Protein 2RB7 (pdb70)

CATH classification: 3.40.630.10 (+1 more: 3.30.70.360)

Foldseek 3Di:
DVLCQLLVQLLVLLLQQAVVCLVSQVVSVVVCVVCVVLVFDKDWADPSKMKMHALDWQEAAEEEAESHFDDDPPVLSRWDDDDLKIGHTCQVRPSSRVSLLSSLSVVQVVQVVVVHHSNLHYDYIYIYCFVPPASGLLVVLLSHDYNEYEYAGDAALQEWEQKEWKKWKKKWKFFWAKDWLVPVVTGARVVLVVLVVQLVVLQPDDDDVRQAKDKDFDDKDFDDDPGMRTGMIMTMMIMIHGPVDDPVVSVVVSCVRGPTDMDTPDIQHMGGADDDVLVVQLCVLLVHDYDHYHHDTSSSNQVVSVHGYTYYHHDFPPQGPHNGTIGNNVRSCSVSRSVCSRVCSD/DDLVQLLVQLLVLLLQQAVVCLVSQVVSVVVCVVCVVLVFDKDWAFPSKMKMHALDWQEAAEEEAESHFDDDPPVLSRWDDDDQKIGHTCQVRPSSRVSLLSSLSVVQVVQVVVVHHSNQHYTYMYIYCFVPPASGLLPCVLRYDYAEYEYAGDDALQAWEQKEWKKWKKKWKFFWAKDFLVPVVTGARVVLVCLVVQLCVLVPDDDDVRQAKDKDFDDKDFDDDPGMRTGMIMTIMIIIHGPPDPVVVSVVVSCVRGDTDMDTPDIQHMGGFDDDVLVVQLCVLLVHDYDYYHDDTSSSSQVVSVHGYTYHHHDQVPCGPHNRTMGRNVRSCSVSRSVCSRVVTD

Structure (mmCIF, N/CA/C/O backbone):
data_2RB7
#
_entry.id   2RB7
#
_cell.length_a   53.850
_cell.length_b   82.190
_cell.length_c   89.340
_cell.angle_alpha   90.000
_cell.angle_beta   91.370
_cell.angle_gamma   90.000
#
_symmetry.space_group_name_H-M   'P 1 21 1'
#
loop_
_entity.id
_entity.type
_entity.pdbx_description
1 polymer 'Peptidase, M20/M25/M40 family'
2 non-polymer 'TRIETHYLENE GLYCOL'
3 non-polymer DI(HYDROXYETHYL)ETHER
4 non-polymer 'TETRAETHYLENE GLYCOL'
5 water water
#
loop_
_atom_site.group_PDB
_atom_site.id
_atom_site.type_symbol
_atom_site.label_atom_id
_atom_site.label_alt_id
_atom_site.label_comp_id
_atom_site.label_asym_id
_atom_site.label_entity_id
_atom_site.label_seq_id
_atom_site.pdbx_PDB_ins_code
_atom_site.Cartn_x
_atom_site.Cartn_y
_atom_site.Cartn_z
_atom_site.occupancy
_atom_site.B_iso_or_equiv
_atom_site.auth_seq_id
_atom_site.auth_comp_id
_atom_site.auth_asym_id
_atom_site.auth_atom_id
_atom_site.pdbx_PDB_model_num
ATOM 1 N N . GLY A 1 1 ? 22.040 33.905 46.614 1.00 17.70 0 GLY A N 1
ATOM 2 C CA . GLY A 1 1 ? 23.267 33.355 46.116 1.00 17.13 0 GLY A CA 1
ATOM 3 C C . GLY A 1 1 ? 24.476 33.959 46.768 1.00 15.63 0 GLY A C 1
ATOM 4 O O . GLY A 1 1 ? 24.374 34.900 47.576 1.00 15.44 0 GLY A O 1
ATOM 18 N N . SER A 1 3 ? 26.837 35.945 45.695 1.00 13.53 2 SER A N 1
ATOM 19 C CA A SER A 1 3 ? 27.117 37.367 45.517 0.50 14.29 2 SER A CA 1
ATOM 20 C CA B SER A 1 3 ? 27.109 37.373 45.521 0.50 15.23 2 SER A CA 1
ATOM 21 C C . SER A 1 3 ? 26.292 38.209 46.495 1.00 13.23 2 SER A C 1
ATOM 22 O O . SER A 1 3 ? 26.757 39.254 46.989 1.00 13.69 2 SER A O 1
ATOM 27 N N . SER A 1 4 ? 25.053 37.789 46.771 1.00 13.51 3 SER A N 1
ATOM 28 C CA . SER A 1 4 ? 24.272 38.481 47.752 1.00 14.82 3 SER A CA 1
ATOM 29 C C . SER A 1 4 ? 24.771 38.285 49.206 1.00 13.64 3 SER A C 1
ATOM 30 O O . SER A 1 4 ? 24.743 39.220 50.025 1.00 15.80 3 SER A O 1
ATOM 41 N N . GLN A 1 6 ? 27.847 37.847 49.898 1.00 14.29 5 GLN A N 1
ATOM 42 C CA . GLN A 1 6 ? 29.133 38.553 49.958 1.00 15.96 5 GLN A CA 1
ATOM 43 C C . GLN A 1 6 ? 28.986 39.934 50.622 1.00 13.03 5 GLN A C 1
ATOM 44 O O . GLN A 1 6 ? 29.905 40.415 51.257 1.00 13.45 5 GLN A O 1
ATOM 50 N N . HIS A 1 7 ? 27.808 40.550 50.491 1.00 14.19 6 HIS A N 1
ATOM 51 C CA . HIS A 1 7 ? 27.533 41.831 51.144 1.00 12.84 6 HIS A CA 1
ATOM 52 C C . HIS A 1 7 ? 27.619 41.671 52.666 1.00 12.28 6 HIS A C 1
ATOM 53 O O . HIS A 1 7 ? 28.055 42.582 53.366 1.00 14.13 6 HIS A O 1
ATOM 60 N N . ILE A 1 8 ? 27.168 40.516 53.168 1.00 13.19 7 ILE A N 1
ATOM 61 C CA . ILE A 1 8 ? 27.214 40.210 54.591 1.00 13.66 7 ILE A CA 1
ATOM 62 C C . ILE A 1 8 ? 28.655 39.925 54.988 1.00 13.75 7 ILE A C 1
ATOM 63 O O . ILE A 1 8 ? 29.086 40.390 56.057 1.00 14.02 7 ILE A O 1
ATOM 68 N N . VAL A 1 9 ? 29.393 39.172 54.176 1.00 13.02 8 VAL A N 1
ATOM 69 C CA . VAL A 1 9 ? 30.817 38.907 54.455 1.00 14.59 8 VAL A CA 1
ATOM 70 C C . VAL A 1 9 ? 31.579 40.237 54.621 1.00 15.03 8 VAL A C 1
ATOM 71 O O . VAL A 1 9 ? 32.352 40.444 55.597 1.00 15.29 8 VAL A O 1
ATOM 75 N N . GLU A 1 10 ? 31.356 41.145 53.667 1.00 13.73 9 GLU A N 1
ATOM 76 C CA . GLU A 1 10 ? 32.051 42.433 53.662 1.00 16.46 9 GLU A CA 1
ATOM 77 C C . GLU A 1 10 ? 31.695 43.276 54.880 1.00 13.95 9 GLU A C 1
ATOM 78 O O . GLU A 1 10 ? 32.556 43.863 55.543 1.00 16.19 9 GLU A O 1
ATOM 84 N N . LEU A 1 11 ? 30.392 43.352 55.180 1.00 13.47 10 LEU A N 1
ATOM 85 C CA . LEU A 1 11 ? 29.984 44.128 56.311 1.00 13.08 10 LEU A CA 1
ATOM 86 C C . LEU A 1 11 ? 30.513 43.526 57.609 1.00 12.54 10 LEU A C 1
ATOM 87 O O . LEU A 1 11 ? 30.935 44.271 58.530 1.00 15.35 10 LEU A O 1
ATOM 92 N N . THR A 1 12 ? 30.476 42.198 57.720 1.00 13.19 11 THR A N 1
ATOM 93 C CA . THR A 1 12 ? 30.974 41.518 58.920 1.00 14.19 11 THR A CA 1
ATOM 94 C C . THR A 1 12 ? 32.463 41.856 59.100 1.00 12.98 11 THR A C 1
ATOM 95 O O . THR A 1 12 ? 32.923 42.182 60.193 1.00 14.40 11 THR A O 1
ATOM 99 N N . SER A 1 13 ? 33.179 41.830 58.000 1.00 14.06 12 SER A N 1
ATOM 100 C CA . SER A 1 13 ? 34.615 42.089 58.012 1.00 14.40 12 SER A CA 1
ATOM 101 C C . SER A 1 13 ? 34.888 43.525 58.534 1.00 15.71 12 SER A C 1
ATOM 102 O O . SER A 1 13 ? 35.774 43.739 59.367 1.00 15.64 12 SER A O 1
ATOM 105 N N . ASP A 1 14 ? 34.115 44.485 58.044 1.00 13.86 13 ASP A N 1
ATOM 106 C CA . ASP A 1 14 ? 34.239 45.865 58.535 1.00 15.14 13 ASP A CA 1
ATOM 107 C C . ASP A 1 14 ? 33.957 45.964 60.034 1.00 15.52 13 ASP A C 1
ATOM 108 O O . ASP A 1 14 ? 34.704 46.656 60.765 1.00 15.49 13 ASP A O 1
ATOM 113 N N . LEU A 1 15 ? 32.896 45.277 60.486 1.00 14.43 14 LEU A N 1
ATOM 114 C CA . LEU A 1 15 ? 32.577 45.228 61.920 1.00 15.08 14 LEU A CA 1
ATOM 115 C C . LEU A 1 15 ? 33.672 44.592 62.777 1.00 12.98 14 LEU A C 1
ATOM 116 O O . LEU A 1 15 ? 33.982 45.109 63.866 1.00 14.22 14 LEU A O 1
ATOM 121 N N . ILE A 1 16 ? 34.284 43.524 62.271 1.00 14.08 15 ILE A N 1
ATOM 122 C CA . ILE A 1 16 ? 35.364 42.823 62.974 1.00 14.50 15 ILE A CA 1
ATOM 123 C C . ILE A 1 16 ? 36.575 43.740 63.281 1.00 14.81 15 ILE A C 1
ATOM 124 O O . ILE A 1 16 ? 37.216 43.610 64.312 1.00 14.89 15 ILE A O 1
ATOM 129 N N . ARG A 1 17 ? 36.818 44.708 62.405 1.00 14.68 16 ARG A N 1
ATOM 130 C CA . ARG A 1 17 ? 37.970 45.622 62.534 1.00 12.69 16 ARG A CA 1
ATOM 131 C C . ARG A 1 17 ? 37.846 46.578 63.740 1.00 13.02 16 ARG A C 1
ATOM 132 O O . ARG A 1 17 ? 38.862 47.143 64.142 1.00 15.77 16 ARG A O 1
ATOM 140 N N . PHE A 1 18 ? 36.637 46.717 64.301 1.00 13.45 17 PHE A N 1
ATOM 141 C CA . PHE A 1 18 ? 36.467 47.428 65.579 1.00 12.43 17 PHE A CA 1
ATOM 142 C C . PHE A 1 18 ? 36.735 46.465 66.746 1.00 14.58 17 PHE A C 1
ATOM 143 O O . PHE A 1 18 ? 35.999 45.496 66.936 1.00 14.66 17 PHE A O 1
ATOM 151 N N . PRO A 1 19 ? 37.821 46.695 67.515 1.00 14.89 18 PRO A N 1
ATOM 152 C CA . PRO A 1 19 ? 38.070 45.786 68.671 1.00 12.30 18 PRO A CA 1
ATOM 153 C C . PRO A 1 19 ? 37.181 46.136 69.859 1.00 12.89 18 PRO A C 1
ATOM 154 O O . PRO A 1 19 ? 37.624 46.726 70.863 1.00 14.53 18 PRO A O 1
ATOM 158 N N . SER A 1 20 ? 35.912 45.744 69.709 1.00 14.41 19 SER A N 1
ATOM 159 C CA . SER A 1 20 ? 34.853 46.188 70.541 1.00 15.12 19 SER A CA 1
ATOM 160 C C . SER A 1 20 ? 34.707 45.271 71.796 1.00 16.08 19 SER A C 1
ATOM 161 O O . SER A 1 20 ? 33.663 44.683 72.071 1.00 13.03 19 SER A O 1
ATOM 177 N N . HIS A 1 22 ? 35.238 44.933 76.082 1.00 16.52 21 HIS A N 1
ATOM 178 C CA . HIS A 1 22 ? 34.800 45.755 77.202 1.00 18.05 21 HIS A CA 1
ATOM 179 C C . HIS A 1 22 ? 35.833 46.641 77.773 1.00 17.20 21 HIS A C 1
ATOM 180 O O . HIS A 1 22 ? 35.496 47.700 78.335 1.00 20.28 21 HIS A O 1
ATOM 187 N N . SER A 1 23 ? 37.102 46.288 77.575 1.00 16.20 22 SER A N 1
ATOM 188 C CA . SER A 1 23 ? 38.212 47.161 77.969 1.00 19.95 22 SER A CA 1
ATOM 189 C C . SER A 1 23 ? 38.404 48.352 77.020 1.00 18.09 22 SER A C 1
ATOM 190 O O . SER A 1 23 ? 39.256 49.225 77.275 1.00 18.68 22 SER A O 1
ATOM 193 N N . ARG A 1 24 ? 37.689 48.311 75.890 1.00 15.13 23 ARG A N 1
ATOM 194 C CA . ARG A 1 24 ? 37.701 49.374 74.893 1.00 16.42 23 ARG A CA 1
ATOM 195 C C . ARG A 1 24 ? 36.305 49.907 74.619 1.00 13.53 23 ARG A C 1
ATOM 196 O O . ARG A 1 24 ? 35.787 49.775 73.490 1.00 15.32 23 ARG A O 1
ATOM 204 N N . PRO A 1 25 ? 35.692 50.533 75.638 1.00 15.57 24 PRO A N 1
ATOM 205 C CA . PRO A 1 25 ? 34.296 51.031 75.458 1.00 14.15 24 PRO A CA 1
ATOM 206 C C . PRO A 1 25 ? 34.121 51.988 74.285 1.00 14.20 24 PRO A C 1
ATOM 207 O O . PRO A 1 25 ? 33.081 51.990 73.652 1.00 15.37 24 PRO A O 1
ATOM 211 N N . GLU A 1 26 ? 35.176 52.737 73.978 1.00 12.07 25 GLU A N 1
ATOM 212 C CA . GLU A 1 26 ? 35.152 53.670 72.842 1.00 11.82 25 GLU A CA 1
ATOM 213 C C . GLU A 1 26 ? 35.002 52.913 71.502 1.00 12.95 25 GLU A C 1
ATOM 214 O O . GLU A 1 26 ? 34.424 53.399 70.556 1.00 13.05 25 GLU A O 1
ATOM 220 N N . GLN A 1 27 ? 35.522 51.692 71.457 1.00 11.89 26 GLN A N 1
ATOM 221 C CA . GLN A 1 27 ? 35.387 50.881 70.240 1.00 11.86 26 GLN A CA 1
ATOM 222 C C . GLN A 1 27 ? 34.002 50.276 70.105 1.00 12.97 26 GLN A C 1
ATOM 223 O O . GLN A 1 27 ? 33.507 50.105 68.997 1.00 13.35 26 GLN A O 1
ATOM 229 N N . ILE A 1 28 ? 33.410 49.884 71.220 1.00 11.84 27 ILE A N 1
ATOM 230 C CA . ILE A 1 28 ? 31.978 49.469 71.239 1.00 12.45 27 ILE A CA 1
ATOM 231 C C . ILE A 1 28 ? 31.116 50.621 70.706 1.00 13.20 27 ILE A C 1
ATOM 232 O O . ILE A 1 28 ? 30.321 50.432 69.803 1.00 13.24 27 ILE A O 1
ATOM 237 N N . SER A 1 29 ? 31.385 51.834 71.183 1.00 12.55 28 SER A N 1
ATOM 238 C CA . SER A 1 29 ? 30.595 52.975 70.793 1.00 13.19 28 SER A CA 1
ATOM 239 C C . SER A 1 29 ? 30.790 53.303 69.314 1.00 14.78 28 SER A C 1
ATOM 240 O O . SER A 1 29 ? 29.837 53.571 68.596 1.00 15.13 28 SER A O 1
ATOM 243 N N . ARG A 1 30 ? 32.059 53.301 68.886 1.00 12.99 29 ARG A N 1
ATOM 244 C CA . ARG A 1 30 ? 32.425 53.585 67.508 1.00 12.97 29 ARG A CA 1
ATOM 245 C C . ARG A 1 30 ? 31.810 52.567 66.529 1.00 13.55 29 ARG A C 1
ATOM 246 O O . ARG A 1 30 ? 31.379 52.917 65.443 1.00 15.31 29 ARG A O 1
ATOM 254 N N . CYS A 1 31 ? 31.759 51.308 66.922 1.00 13.02 30 CYS A N 1
ATOM 255 C CA . CYS A 1 31 ? 31.222 50.255 66.088 1.00 13.30 30 CYS A CA 1
ATOM 256 C C . CYS A 1 31 ? 29.694 50.498 65.956 1.00 12.62 30 CYS A C 1
ATOM 257 O O . CYS A 1 31 ? 29.159 50.446 64.853 1.00 14.10 30 CYS A O 1
ATOM 260 N N . ALA A 1 32 ? 29.008 50.828 67.047 1.00 13.16 31 ALA A N 1
ATOM 261 C CA . ALA A 1 32 ? 27.591 51.191 67.001 1.00 15.11 31 ALA A CA 1
ATOM 262 C C . ALA A 1 32 ? 27.390 52.406 66.068 1.00 13.69 31 ALA A C 1
ATOM 263 O O . ALA A 1 32 ? 26.417 52.475 65.320 1.00 13.01 31 ALA A O 1
ATOM 265 N N . GLY A 1 33 ? 28.277 53.406 66.163 1.00 11.67 32 GLY A N 1
ATOM 266 C CA . GLY A 1 33 ? 28.254 54.607 65.284 1.00 14.24 32 GLY A CA 1
ATOM 267 C C . GLY A 1 33 ? 28.399 54.252 63.818 1.00 11.51 32 GLY A C 1
ATOM 268 O O . GLY A 1 33 ? 27.714 54.826 62.968 1.00 14.94 32 GLY A O 1
ATOM 269 N N . PHE A 1 34 ? 29.276 53.318 63.510 1.00 13.95 33 PHE A N 1
ATOM 270 C CA . PHE A 1 34 ? 29.450 52.823 62.126 1.00 12.69 33 PHE A CA 1
ATOM 271 C C . PHE A 1 34 ? 28.112 52.265 61.632 1.00 14.80 33 PHE A C 1
ATOM 272 O O . PHE A 1 34 ? 27.695 52.549 60.514 1.00 13.53 33 PHE A O 1
ATOM 280 N N . ILE A 1 35 ? 27.474 51.442 62.472 1.00 13.89 34 ILE A N 1
ATOM 281 C CA . ILE A 1 35 ? 26.162 50.844 62.155 1.00 12.78 34 ILE A CA 1
ATOM 282 C C . ILE A 1 35 ? 25.101 51.949 61.896 1.00 14.05 34 ILE A C 1
ATOM 283 O O . ILE A 1 35 ? 24.377 51.911 60.917 1.00 13.92 34 ILE A O 1
ATOM 296 N N . ASP A 1 37 ? 25.626 55.033 60.911 1.00 12.81 36 ASP A N 1
ATOM 297 C CA . ASP A 1 37 ? 25.973 55.650 59.624 1.00 13.13 36 ASP A CA 1
ATOM 298 C C . ASP A 1 37 ? 25.601 54.763 58.434 1.00 15.09 36 ASP A C 1
ATOM 299 O O . ASP A 1 37 ? 25.101 55.260 57.436 1.00 15.94 36 ASP A O 1
ATOM 304 N N . TRP A 1 38 ? 25.821 53.458 58.546 1.00 13.20 37 TRP A N 1
ATOM 305 C CA . TRP A 1 38 ? 25.467 52.508 57.526 1.00 11.81 37 TRP A CA 1
ATOM 306 C C . TRP A 1 38 ? 23.947 52.513 57.297 1.00 14.47 37 TRP A C 1
ATOM 307 O O . TRP A 1 38 ? 23.493 52.506 56.154 1.00 15.75 37 TRP A O 1
ATOM 318 N N . CYS A 1 39 ? 23.174 52.496 58.363 1.00 13.15 38 CYS A N 1
ATOM 319 C CA . CYS A 1 39 ? 21.716 52.596 58.242 1.00 12.19 38 CYS A CA 1
ATOM 320 C C . CYS A 1 39 ? 21.308 53.876 57.497 1.00 14.77 38 CYS A C 1
ATOM 321 O O . CYS A 1 39 ? 20.556 53.814 56.526 1.00 14.97 38 CYS A O 1
ATOM 324 N N . ALA A 1 40 ? 21.800 55.010 57.942 1.00 15.54 39 ALA A N 1
ATOM 325 C CA . ALA A 1 40 ? 21.470 56.304 57.276 1.00 15.61 39 ALA A CA 1
ATOM 326 C C . ALA A 1 40 ? 21.811 56.251 55.766 1.00 16.71 39 ALA A C 1
ATOM 327 O O . ALA A 1 40 ? 21.004 56.663 54.887 1.00 16.11 39 ALA A O 1
ATOM 329 N N . GLN A 1 41 ? 23.006 55.746 55.454 1.00 14.91 40 GLN A N 1
ATOM 330 C CA . GLN A 1 41 ? 23.464 55.660 54.060 1.00 17.98 40 GLN A CA 1
ATOM 331 C C . GLN A 1 41 ? 22.622 54.770 53.192 1.00 19.17 40 GLN A C 1
ATOM 332 O O . GLN A 1 41 ? 22.572 54.958 51.969 1.00 20.35 40 GLN A O 1
ATOM 338 N N . ASN A 1 42 ? 21.982 53.788 53.805 1.00 16.71 41 ASN A N 1
ATOM 339 C CA . ASN A 1 42 ? 21.101 52.839 53.163 1.00 15.43 41 ASN A CA 1
ATOM 340 C C . ASN A 1 42 ? 19.620 53.161 53.259 1.00 14.98 41 ASN A C 1
ATOM 341 O O . ASN A 1 42 ? 18.774 52.339 52.885 1.00 17.90 41 ASN A O 1
ATOM 346 N N . GLY A 1 43 ? 19.298 54.368 53.710 1.00 17.07 42 GLY A N 1
ATOM 347 C CA . GLY A 1 43 ? 17.919 54.842 53.803 1.00 17.69 42 GLY A CA 1
ATOM 348 C C . GLY A 1 43 ? 17.084 54.128 54.839 1.00 18.91 42 GLY A C 1
ATOM 349 O O . GLY A 1 43 ? 15.849 54.041 54.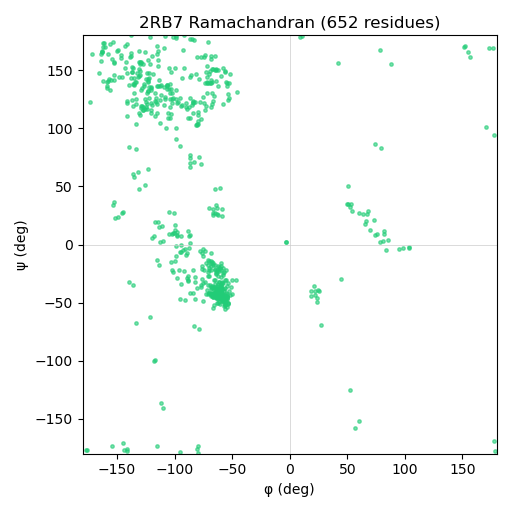706 1.00 16.68 42 GLY A O 1
ATOM 350 N N . ILE A 1 44 ? 17.745 53.638 55.885 1.00 16.21 43 ILE A N 1
ATOM 351 C CA . ILE A 1 44 ? 17.090 52.963 57.002 1.00 15.81 43 ILE A CA 1
ATOM 352 C C . ILE A 1 44 ? 17.041 53.905 58.209 1.00 15.63 43 ILE A C 1
ATOM 353 O O . ILE A 1 44 ? 18.053 54.440 58.606 1.00 18.23 43 ILE A O 1
ATOM 358 N N . HIS A 1 45 ? 15.857 54.040 58.796 1.00 15.32 44 HIS A N 1
ATOM 359 C CA . HIS A 1 45 ? 15.698 54.757 60.038 1.00 14.04 44 HIS A CA 1
ATOM 360 C C . HIS A 1 45 ? 16.063 53.837 61.198 1.00 15.15 44 HIS A C 1
ATOM 361 O O . HIS A 1 45 ? 15.502 52.759 61.356 1.00 15.64 44 HIS A O 1
ATOM 368 N N . ALA A 1 46 ? 17.036 54.282 61.985 1.00 15.86 45 ALA A N 1
ATOM 369 C CA . ALA A 1 46 ? 17.572 53.549 63.133 1.00 14.33 45 ALA A CA 1
ATOM 370 C C . ALA A 1 46 ? 17.605 54.519 64.327 1.00 13.19 45 ALA A C 1
ATOM 371 O O . ALA A 1 46 ? 17.640 55.746 64.172 1.00 15.33 45 ALA A O 1
ATOM 373 N N . GLU A 1 47 ? 17.602 53.937 65.516 1.00 13.23 46 GLU A N 1
ATOM 374 C CA A GLU A 1 47 ? 17.634 54.664 66.788 0.50 14.07 46 GLU A CA 1
ATOM 375 C CA B GLU A 1 47 ? 17.700 54.692 66.733 0.50 16.46 46 GLU A CA 1
ATOM 376 C C . GLU A 1 47 ? 18.704 54.052 67.668 1.00 15.15 46 GLU A C 1
ATOM 377 O O . GLU A 1 47 ? 18.789 52.812 67.777 1.00 15.20 46 GLU A O 1
ATOM 388 N N . ARG A 1 48 ? 19.442 54.910 68.375 1.00 13.69 47 ARG A N 1
ATOM 389 C CA . ARG A 1 48 ? 20.421 54.441 69.340 1.00 12.96 47 ARG A CA 1
ATOM 390 C C . ARG A 1 48 ? 20.096 54.981 70.715 1.00 14.73 47 ARG A C 1
ATOM 391 O O . ARG A 1 48 ? 19.728 56.146 70.870 1.00 15.46 47 ARG A O 1
ATOM 407 N N . ASP A 1 50 ? 21.894 54.550 74.923 1.00 14.75 49 ASP A N 1
ATOM 408 C CA . ASP A 1 50 ? 23.039 53.991 75.651 1.00 14.29 49 ASP A CA 1
ATOM 409 C C . ASP A 1 50 ? 22.695 53.978 77.139 1.00 13.77 49 ASP A C 1
ATOM 410 O O . ASP A 1 50 ? 21.987 54.865 77.640 1.00 14.91 49 ASP A O 1
ATOM 415 N N . HIS A 1 51 ? 23.244 52.974 77.818 1.00 14.06 50 HIS A N 1
ATOM 416 C CA . HIS A 1 51 ? 23.157 52.860 79.267 1.00 12.97 50 HIS A CA 1
ATOM 417 C C . HIS A 1 51 ? 24.529 52.472 79.773 1.00 14.14 50 HIS A C 1
ATOM 418 O O . HIS A 1 51 ? 25.044 51.420 79.401 1.00 14.59 50 HIS A O 1
ATOM 425 N N . ASP A 1 52 ? 25.096 53.335 80.618 1.00 15.12 51 ASP A N 1
ATOM 426 C CA A ASP A 1 52 ? 26.431 53.122 81.182 0.50 17.86 51 ASP A CA 1
ATOM 427 C CA B ASP A 1 52 ? 26.436 53.171 81.174 0.50 17.92 51 ASP A CA 1
ATOM 428 C C . ASP A 1 52 ? 27.427 52.656 80.112 1.00 17.25 51 ASP A C 1
ATOM 429 O O . ASP A 1 52 ? 28.175 51.689 80.313 1.00 18.84 51 ASP A O 1
ATOM 438 N N . GLY A 1 53 ? 27.444 53.345 78.981 1.00 16.21 52 GLY A N 1
ATOM 439 C CA . GLY A 1 53 ? 28.391 53.068 77.932 1.00 16.73 52 GLY A CA 1
ATOM 440 C C . GLY A 1 53 ? 28.048 51.919 77.038 1.00 16.38 52 GLY A C 1
ATOM 441 O O . GLY A 1 53 ? 28.788 51.594 76.140 1.00 18.13 52 GLY A O 1
ATOM 442 N N . ILE A 1 54 ? 26.886 51.313 77.251 1.00 13.00 53 ILE A N 1
ATOM 443 C CA . ILE A 1 54 ? 26.458 50.184 76.400 1.00 14.57 53 ILE A CA 1
ATOM 444 C C . ILE A 1 54 ? 25.369 50.666 75.400 1.00 13.96 53 ILE A C 1
ATOM 445 O O . ILE A 1 54 ? 24.260 51.096 75.796 1.00 14.02 53 ILE A O 1
ATOM 450 N N . PRO A 1 55 ? 25.675 50.569 74.079 1.00 15.49 54 PRO A N 1
ATOM 451 C CA . PRO A 1 55 ? 24.699 50.951 73.077 1.00 13.99 54 PRO A CA 1
ATOM 452 C C . PRO A 1 55 ? 23.684 49.837 72.832 1.00 14.69 54 PRO A C 1
ATOM 453 O O . PRO A 1 55 ? 24.045 48.652 72.870 1.00 15.42 54 PRO A O 1
ATOM 457 N N . SER A 1 56 ? 22.459 50.250 72.524 1.00 15.07 55 SER A N 1
ATOM 458 C CA . SER A 1 56 ? 21.435 49.423 71.898 1.00 15.33 55 SER A CA 1
ATOM 459 C C . SER A 1 56 ? 20.996 50.196 70.635 1.00 15.57 55 SER A C 1
ATOM 460 O O . SER A 1 56 ? 20.510 51.338 70.722 1.00 15.69 55 SER A O 1
ATOM 463 N N . VAL A 1 57 ? 21.130 49.545 69.494 1.00 13.14 56 VAL A N 1
ATOM 464 C CA . VAL A 1 57 ? 20.725 50.070 68.201 1.00 14.20 56 VAL A CA 1
ATOM 465 C C . VAL A 1 57 ? 19.506 49.280 67.746 1.00 15.08 56 VAL A C 1
ATOM 466 O O . VAL A 1 57 ? 19.488 48.066 67.782 1.00 14.84 56 VAL A O 1
ATOM 478 N N . VAL A 1 59 ? 16.327 48.974 64.962 1.00 14.72 58 VAL A N 1
ATOM 479 C CA . VAL A 1 59 ? 15.925 49.219 63.578 1.00 15.00 58 VAL A CA 1
ATOM 480 C C . VAL A 1 59 ? 14.595 48.531 63.463 1.00 14.50 58 VAL A C 1
ATOM 481 O O . VAL A 1 59 ? 14.521 47.294 63.320 1.00 16.15 58 VAL A O 1
ATOM 485 N N . LEU A 1 60 ? 13.533 49.303 63.528 1.00 16.04 59 LEU A N 1
ATOM 486 C CA . LEU A 1 60 ? 12.182 48.772 63.678 1.00 15.67 59 LEU A CA 1
ATOM 487 C C . LEU A 1 60 ? 11.264 49.323 62.600 1.00 15.79 59 LEU A C 1
ATOM 488 O O . LEU A 1 60 ? 11.449 50.437 62.141 1.00 15.40 59 LEU A O 1
ATOM 493 N N . PRO A 1 61 ? 10.186 48.586 62.281 1.00 16.59 60 PRO A N 1
ATOM 494 C CA . PRO A 1 61 ? 9.169 49.142 61.379 1.00 17.84 60 PRO A CA 1
ATOM 495 C C . PRO A 1 61 ? 8.576 50.421 61.922 1.00 17.98 60 PRO A C 1
ATOM 496 O O . PRO A 1 61 ? 8.333 51.368 61.153 1.00 19.86 60 PRO A O 1
ATOM 500 N N . GLU A 1 62 ? 8.286 50.433 63.231 1.00 17.04 61 GLU A N 1
ATOM 501 C CA . GLU A 1 62 ? 7.783 51.623 63.903 1.00 20.27 61 GLU A CA 1
ATOM 502 C C . GLU A 1 62 ? 8.246 51.616 65.342 1.00 19.56 61 GLU A C 1
ATOM 503 O O . GLU A 1 62 ? 8.669 50.597 65.840 1.00 17.11 61 GLU A O 1
ATOM 509 N N . LYS A 1 63 ? 8.079 52.757 66.012 1.00 19.86 62 LYS A N 1
ATOM 510 C CA . LYS A 1 63 ? 8.499 52.911 67.394 1.00 22.84 62 LYS A CA 1
ATOM 511 C C . LYS A 1 63 ? 7.923 51.790 68.249 1.00 17.96 62 LYS A C 1
ATOM 512 O O . LYS A 1 63 ? 6.727 51.563 68.228 1.00 18.47 62 LYS A O 1
ATOM 518 N N . GLY A 1 64 ? 8.775 51.085 68.976 1.00 15.97 63 GLY A N 1
ATOM 519 C CA . GLY A 1 64 ? 8.363 50.156 69.966 1.00 19.18 63 GLY A CA 1
ATOM 520 C C . GLY A 1 64 ? 7.828 48.845 69.459 1.00 17.69 63 GLY A C 1
ATOM 521 O O . GLY A 1 64 ? 7.312 48.068 70.235 1.00 17.47 63 GLY A O 1
ATOM 522 N N . ARG A 1 65 ? 7.936 48.563 68.157 1.00 17.07 64 ARG A N 1
ATOM 523 C CA . ARG A 1 65 ? 7.302 47.344 67.630 1.00 20.32 64 ARG A CA 1
ATOM 524 C C . ARG A 1 65 ? 8.082 46.682 66.479 1.00 18.85 64 ARG A C 1
ATOM 525 O O . ARG A 1 65 ? 8.689 47.347 65.652 1.00 20.57 64 ARG A O 1
ATOM 533 N N . ALA A 1 66 ? 8.055 45.359 66.451 1.00 18.19 65 ALA A N 1
ATOM 534 C CA . ALA A 1 66 ? 8.474 44.601 65.257 1.00 17.89 65 ALA A CA 1
ATOM 535 C C . ALA A 1 66 ? 7.615 43.353 65.187 1.00 17.38 65 ALA A C 1
ATOM 536 O O . ALA A 1 66 ? 7.010 42.982 66.178 1.00 18.71 65 ALA A O 1
ATOM 538 N N . GLY A 1 67 ? 7.587 42.714 64.023 1.00 14.14 66 GLY A N 1
ATOM 539 C CA . GLY A 1 67 ? 7.001 41.396 63.831 1.00 15.85 66 GLY A CA 1
ATOM 540 C C . GLY A 1 67 ? 8.005 40.317 64.230 1.00 16.86 66 GLY A C 1
ATOM 541 O O . GLY A 1 67 ? 7.816 39.655 65.257 1.00 17.05 66 GLY A O 1
ATOM 542 N N . LEU A 1 68 ? 9.068 40.165 63.422 1.00 15.24 67 LEU A N 1
ATOM 543 C CA . LEU A 1 68 ? 10.200 39.257 63.674 1.00 16.18 67 LEU A CA 1
ATOM 544 C C . LEU A 1 68 ? 11.365 40.118 64.094 1.00 16.17 67 LEU A C 1
ATOM 545 O O . LEU A 1 68 ? 11.901 40.848 63.297 1.00 18.16 67 LEU A O 1
ATOM 550 N N . LEU A 1 69 ? 11.725 40.048 65.378 1.00 14.75 68 LEU A N 1
ATOM 551 C CA . LEU A 1 69 ? 12.916 40.767 65.885 1.00 13.72 68 LEU A CA 1
ATOM 552 C C . LEU A 1 69 ? 14.117 39.861 65.911 1.00 15.79 68 LEU A C 1
ATOM 553 O O . LEU A 1 69 ? 14.099 38.787 66.525 1.00 15.99 68 LEU A O 1
ATOM 558 N N . LEU A 1 70 ? 15.177 40.324 65.274 1.00 13.18 69 LEU A N 1
ATOM 559 C CA . LEU A 1 70 ? 16.485 39.639 65.291 1.00 13.58 69 LEU A CA 1
ATOM 560 C C . LEU A 1 70 ? 17.352 40.376 66.291 1.00 17.33 69 LEU A C 1
ATOM 561 O O . LEU A 1 70 ? 17.525 41.582 66.175 1.00 16.62 69 LEU A O 1
ATOM 574 N N . ALA A 1 72 ? 21.090 40.596 68.207 1.00 12.49 71 ALA A N 1
ATOM 575 C CA . ALA A 1 72 ? 22.511 40.241 67.993 1.00 13.01 71 ALA A CA 1
ATOM 576 C C . ALA A 1 72 ? 23.369 41.229 68.779 1.00 12.10 71 ALA A C 1
ATOM 577 O O . ALA A 1 72 ? 22.837 42.203 69.305 1.00 14.44 71 ALA A O 1
ATOM 579 N N . HIS A 1 73 ? 24.673 41.000 68.903 1.00 14.19 72 HIS A N 1
ATOM 580 C CA . HIS A 1 73 ? 25.505 41.884 69.703 1.00 13.58 72 HIS A CA 1
ATOM 581 C C . HIS A 1 73 ? 26.815 42.191 69.038 1.00 13.03 72 HIS A C 1
ATOM 582 O O . HIS A 1 73 ? 27.293 41.377 68.281 1.00 14.38 72 HIS A O 1
ATOM 589 N N . ILE A 1 74 ? 27.346 43.383 69.268 1.00 13.81 73 ILE A N 1
ATOM 590 C CA . ILE A 1 74 ? 28.602 43.857 68.729 1.00 14.18 73 ILE A CA 1
ATOM 591 C C . ILE A 1 74 ? 29.775 43.775 69.677 1.00 13.07 73 ILE A C 1
ATOM 592 O O . ILE A 1 74 ? 30.932 43.980 69.249 1.00 14.11 73 ILE A O 1
ATOM 597 N N . ASP A 1 75 ? 29.538 43.558 70.984 1.00 13.59 74 ASP A N 1
ATOM 598 C CA . ASP A 1 75 ? 30.673 43.351 71.838 1.00 15.59 74 ASP A CA 1
ATOM 599 C C . ASP A 1 75 ? 31.280 41.980 71.587 1.00 13.79 74 ASP A C 1
ATOM 600 O O . ASP A 1 75 ? 30.603 41.037 71.188 1.00 13.38 74 ASP A O 1
ATOM 605 N N . VAL A 1 76 ? 32.597 41.919 71.774 1.00 13.60 75 VAL A N 1
ATOM 606 C CA . VAL A 1 76 ? 33.376 40.708 71.595 1.00 14.77 75 VAL A CA 1
ATOM 607 C C . VAL A 1 76 ? 34.266 40.459 72.819 1.00 15.84 75 VAL A C 1
ATOM 608 O O . VAL A 1 76 ? 34.622 41.385 73.564 1.00 15.20 75 VAL A O 1
ATOM 612 N N . VAL A 1 77 ? 34.657 39.196 73.020 1.00 17.30 76 VAL A N 1
ATOM 613 C CA . VAL A 1 77 ? 35.689 38.882 74.009 1.00 16.73 76 VAL A CA 1
ATOM 614 C C . VAL A 1 77 ? 37.076 39.215 73.494 1.00 15.89 76 VAL A C 1
ATOM 615 O O . VAL A 1 77 ? 37.299 39.379 72.297 1.00 16.53 76 VAL A O 1
ATOM 619 N N . ASP A 1 78 ? 38.006 39.325 74.431 1.00 20.45 77 ASP A N 1
ATOM 620 C CA . ASP A 1 78 ? 39.356 39.749 74.108 1.00 19.72 77 ASP A CA 1
ATOM 621 C C . ASP A 1 78 ? 40.031 38.827 73.076 1.00 16.69 77 ASP A C 1
ATOM 622 O O . ASP A 1 78 ? 39.702 37.621 72.980 1.00 16.94 77 ASP A O 1
ATOM 627 N N . ALA A 1 79 ? 40.943 39.404 72.314 1.00 17.48 78 ALA A N 1
ATOM 628 C CA . ALA A 1 79 ? 41.737 38.677 71.336 1.00 17.50 78 ALA A CA 1
ATOM 629 C C . ALA A 1 79 ? 43.031 39.386 71.110 1.00 20.74 78 ALA A C 1
ATOM 630 O O . ALA A 1 79 ? 43.158 40.587 71.369 1.00 21.62 78 ALA A O 1
ATOM 632 N N . GLU A 1 80 ? 44.001 38.654 70.589 1.00 22.84 79 GLU A N 1
ATOM 633 C CA . GLU A 1 80 ? 45.193 39.310 70.089 1.00 26.80 79 GLU A CA 1
ATOM 634 C C . GLU A 1 80 ? 44.896 40.141 68.837 1.00 25.61 79 GLU A C 1
ATOM 635 O O . GLU A 1 80 ? 43.883 39.960 68.159 1.00 24.27 79 GLU A O 1
ATOM 638 N N . ASP A 1 81 ? 45.790 41.083 68.565 1.00 26.68 80 ASP A N 1
ATOM 639 C CA . ASP A 1 81 ? 45.588 42.083 67.517 1.00 25.33 80 ASP A CA 1
ATOM 640 C C . ASP A 1 81 ? 45.280 41.485 66.162 1.00 24.42 80 ASP A C 1
ATOM 641 O O . ASP A 1 81 ? 44.507 42.063 65.387 1.00 19.68 80 ASP A O 1
ATOM 646 N N . ASP A 1 82 ? 45.896 40.346 65.858 1.00 20.22 81 ASP A N 1
ATOM 647 C CA . ASP A 1 82 ? 45.731 39.744 64.537 1.00 24.94 81 ASP A CA 1
ATOM 648 C C . ASP A 1 82 ? 44.308 39.215 64.295 1.00 23.71 81 ASP A C 1
ATOM 649 O O . ASP A 1 82 ? 43.883 39.038 63.137 1.00 22.92 81 ASP A O 1
ATOM 654 N N . LEU A 1 83 ? 43.557 39.012 65.379 1.00 20.74 82 LEU A N 1
ATOM 655 C CA . LEU A 1 83 ? 42.161 38.592 65.257 1.00 21.12 82 LEU A CA 1
ATOM 656 C C . LEU A 1 83 ? 41.183 39.702 64.844 1.00 18.16 82 LEU A C 1
ATOM 657 O O . LEU A 1 83 ? 39.998 39.442 64.577 1.00 16.71 82 LEU A O 1
ATOM 662 N N . PHE A 1 84 ? 41.680 40.930 64.786 1.00 16.64 83 PHE A N 1
ATOM 663 C CA . PHE A 1 84 ? 40.878 42.078 64.383 1.00 16.13 83 PHE A CA 1
ATOM 664 C C . PHE A 1 84 ? 41.154 42.471 62.942 1.00 16.42 83 PHE A C 1
ATOM 665 O O . PHE A 1 84 ? 40.753 43.517 62.501 1.00 16.82 83 PHE A O 1
ATOM 673 N N . VAL A 1 85 ? 41.890 41.635 62.219 1.00 17.29 84 VAL A N 1
ATOM 674 C CA . VAL A 1 85 ? 42.096 41.804 60.793 1.00 16.18 84 VAL A CA 1
ATOM 675 C C . VAL A 1 85 ? 41.400 40.649 60.130 1.00 17.62 84 VAL A C 1
ATOM 676 O O . VAL A 1 85 ? 41.844 39.478 60.206 1.00 17.61 84 VAL A O 1
ATOM 680 N N . PRO A 1 86 ? 40.238 40.936 59.536 1.00 16.21 85 PRO A N 1
ATOM 681 C CA . PRO A 1 86 ? 39.477 39.812 58.996 1.00 16.06 85 PRO A CA 1
ATOM 682 C C . PRO A 1 86 ? 40.114 39.228 57.758 1.00 14.92 85 PRO A C 1
ATOM 683 O O . PRO A 1 86 ? 40.757 39.956 57.005 1.00 18.51 85 PRO A O 1
ATOM 687 N N . ARG A 1 87 ? 40.032 37.914 57.579 1.00 16.37 86 ARG A N 1
ATOM 688 C CA A ARG A 1 87 ? 40.523 37.309 56.340 0.50 18.72 86 ARG A CA 1
ATOM 689 C CA B ARG A 1 87 ? 40.534 37.307 56.350 0.50 20.07 86 ARG A CA 1
ATOM 690 C C . ARG A 1 87 ? 39.636 36.151 55.940 1.00 17.72 86 ARG A C 1
ATOM 691 O O . ARG A 1 87 ? 39.022 35.521 56.780 1.00 15.71 86 ARG A O 1
ATOM 706 N N . VAL A 1 88 ? 39.572 35.900 54.634 1.00 18.25 87 VAL A N 1
ATOM 707 C CA . VAL A 1 88 ? 38.783 34.812 54.109 1.00 18.99 87 VAL A CA 1
ATOM 708 C C . VAL A 1 88 ? 39.745 33.779 53.559 1.00 22.05 87 VAL A C 1
ATOM 709 O O . VAL A 1 88 ? 40.668 34.114 52.799 1.00 20.18 87 VAL A O 1
ATOM 713 N N . GLU A 1 89 ? 39.562 32.540 53.988 1.00 21.91 88 GLU A N 1
ATOM 714 C CA . GLU A 1 89 ? 40.144 31.411 53.276 1.00 25.58 88 GLU A CA 1
ATOM 715 C C . GLU A 1 89 ? 39.312 30.132 53.356 1.00 25.61 88 GLU A C 1
ATOM 716 O O . GLU A 1 89 ? 38.713 29.838 54.369 1.00 23.80 88 GLU A O 1
ATOM 722 N N . ASN A 1 90 ? 39.310 29.371 52.271 1.00 29.45 89 ASN A N 1
ATOM 723 C CA . ASN A 1 90 ? 38.632 28.056 52.254 1.00 30.49 89 ASN A CA 1
ATOM 724 C C . ASN A 1 90 ? 37.176 28.125 52.776 1.00 26.02 89 ASN A C 1
ATOM 725 O O . ASN A 1 90 ? 36.767 27.345 53.670 1.00 27.94 89 ASN A O 1
ATOM 730 N N . ASP A 1 91 ? 36.427 29.073 52.223 1.00 21.23 90 ASP A N 1
ATOM 731 C CA . ASP A 1 91 ? 35.016 29.209 52.501 1.00 18.43 90 ASP A CA 1
ATOM 732 C C . ASP A 1 91 ? 34.734 29.689 53.943 1.00 17.62 90 ASP A C 1
ATOM 733 O O . ASP A 1 91 ? 33.603 29.614 54.403 1.00 16.53 90 ASP A O 1
ATOM 738 N N . ARG A 1 92 ? 35.767 30.154 54.635 1.00 17.00 91 ARG A N 1
ATOM 739 C CA A ARG A 1 92 ? 35.647 30.637 56.014 0.50 16.97 91 ARG A CA 1
ATOM 740 C CA B ARG A 1 92 ? 35.670 30.626 56.026 0.50 16.57 91 ARG A CA 1
ATOM 741 C C . ARG A 1 92 ? 36.156 32.073 56.174 1.00 17.44 91 ARG A C 1
ATOM 742 O O . ARG A 1 92 ? 37.162 32.471 55.571 1.00 18.05 91 ARG A O 1
ATOM 757 N N . LEU A 1 93 ? 35.442 32.827 57.003 1.00 16.92 92 LEU A N 1
ATOM 758 C CA . LEU A 1 93 ? 35.811 34.186 57.411 1.00 16.58 92 LEU A CA 1
ATOM 759 C C . LEU A 1 93 ? 36.389 34.063 58.819 1.00 16.77 92 LEU A C 1
ATOM 760 O O . LEU A 1 93 ? 35.716 33.561 59.710 1.00 17.30 92 LEU A O 1
ATOM 765 N N . TYR A 1 94 ? 37.631 34.501 58.981 1.00 16.42 93 TYR A N 1
ATOM 766 C CA . TYR A 1 94 ? 38.338 34.437 60.247 1.00 14.09 93 TYR A CA 1
ATOM 767 C C . TYR A 1 94 ? 38.411 35.786 60.925 1.00 15.45 93 TYR A C 1
ATOM 768 O O . TYR A 1 94 ? 38.722 36.769 60.291 1.00 18.14 93 TYR A O 1
ATOM 777 N N . GLY A 1 95 ? 38.196 35.783 62.237 1.00 14.19 94 GLY A N 1
ATOM 778 C CA . GLY A 1 95 ? 38.485 36.939 63.099 1.00 14.61 94 GLY A CA 1
ATOM 779 C C . GLY A 1 95 ? 37.611 36.891 64.323 1.00 15.11 94 GLY A C 1
ATOM 780 O O . GLY A 1 95 ? 36.601 36.191 64.353 1.00 14.41 94 GLY A O 1
ATOM 781 N N . ARG A 1 96 ? 37.968 37.696 65.317 1.00 15.23 95 ARG A N 1
ATOM 782 C CA . ARG A 1 96 ? 37.163 37.822 66.499 1.00 15.34 95 ARG A CA 1
ATOM 783 C C . ARG A 1 96 ? 35.845 38.491 66.120 1.00 13.14 95 ARG A C 1
ATOM 784 O O . ARG A 1 96 ? 35.804 39.601 65.535 1.00 15.21 95 ARG A O 1
ATOM 792 N N . GLY A 1 97 ? 34.762 37.796 66.431 1.00 15.08 96 GLY A N 1
ATOM 793 C CA . GLY A 1 97 ? 33.408 38.259 66.102 1.00 15.25 96 GLY A CA 1
ATOM 794 C C . GLY A 1 97 ? 32.816 37.703 64.781 1.00 15.30 96 GLY A C 1
ATOM 795 O O . GLY A 1 97 ? 31.652 37.934 64.452 1.00 15.31 96 GLY A O 1
ATOM 796 N N . ALA A 1 98 ? 33.627 36.927 64.054 1.00 15.07 97 ALA A N 1
ATOM 797 C CA . ALA A 1 98 ? 33.213 36.235 62.851 1.00 13.27 97 ALA A CA 1
ATOM 798 C C . ALA A 1 98 ? 31.997 35.371 63.129 1.00 13.94 97 ALA A C 1
ATOM 799 O O . ALA A 1 98 ? 31.041 35.404 62.353 1.00 16.82 97 ALA A O 1
ATOM 801 N N . ASN A 1 99 ? 31.998 34.621 64.245 1.00 14.19 98 ASN A N 1
ATOM 802 C CA . ASN A 1 99 ? 30.788 33.887 64.615 1.00 17.52 98 ASN A CA 1
ATOM 803 C C . ASN A 1 99 ? 30.085 34.317 65.883 1.00 15.06 98 ASN A C 1
ATOM 804 O O . ASN A 1 99 ? 28.860 34.094 66.035 1.00 16.30 98 ASN A O 1
ATOM 809 N N . ASP A 1 100 ? 30.781 35.058 66.744 1.00 16.27 99 ASP A N 1
ATOM 810 C CA . ASP A 1 100 ? 30.250 35.489 68.001 1.00 14.05 99 ASP A CA 1
ATOM 811 C C . ASP A 1 100 ? 30.588 36.976 68.137 1.00 14.99 99 ASP A C 1
ATOM 812 O O . ASP A 1 100 ? 31.620 37.345 68.772 1.00 14.59 99 ASP A O 1
ATOM 817 N N . ASP A 1 101 ? 29.800 37.858 67.525 1.00 14.86 100 ASP A N 1
ATOM 818 C CA . ASP A 1 101 ? 28.493 37.641 66.906 1.00 13.78 100 ASP A CA 1
ATOM 819 C C . ASP A 1 101 ? 28.242 38.662 65.751 1.00 12.11 100 ASP A C 1
ATOM 820 O O . ASP A 1 101 ? 27.094 38.990 65.434 1.00 13.74 100 ASP A O 1
ATOM 825 N N . LYS A 1 102 ? 29.320 39.205 65.199 1.00 14.17 101 LYS A N 1
ATOM 826 C CA . LYS A 1 102 ? 29.180 40.291 64.227 1.00 13.45 101 LYS A CA 1
ATOM 827 C C . LYS A 1 102 ? 28.602 39.810 62.884 1.00 12.06 101 LYS A C 1
ATOM 828 O O . LYS A 1 102 ? 27.968 40.581 62.171 1.00 12.40 101 LYS A O 1
ATOM 834 N N . TYR A 1 103 ? 28.734 38.533 62.531 1.00 14.14 102 TYR A N 1
ATOM 835 C CA . TYR A 1 103 ? 28.087 38.057 61.306 1.00 13.78 102 TYR A CA 1
ATOM 836 C C . TYR A 1 103 ? 26.551 38.280 61.395 1.00 13.82 102 TYR A C 1
ATOM 837 O O . TYR A 1 103 ? 25.903 38.526 60.382 1.00 14.05 102 TYR A O 1
ATOM 846 N N . ALA A 1 104 ? 25.996 38.094 62.586 1.00 12.91 103 ALA A N 1
ATOM 847 C CA . ALA A 1 104 ? 24.552 38.148 62.834 1.00 11.81 103 ALA A CA 1
ATOM 848 C C . ALA A 1 104 ? 24.085 39.593 62.720 1.00 14.24 103 ALA A C 1
ATOM 849 O O . ALA A 1 104 ? 22.982 39.839 62.245 1.00 14.91 103 ALA A O 1
ATOM 851 N N . VAL A 1 105 ? 24.890 40.511 63.288 1.00 14.33 104 VAL A N 1
ATOM 852 C CA . VAL A 1 105 ? 24.638 41.930 63.143 1.00 12.61 104 VAL A CA 1
ATOM 853 C C . VAL A 1 105 ? 24.547 42.264 61.652 1.00 14.88 104 VAL A C 1
ATOM 854 O O . VAL A 1 105 ? 23.590 42.901 61.222 1.00 13.64 104 VAL A O 1
ATOM 858 N N . ALA A 1 106 ? 25.578 41.873 60.903 1.00 12.34 105 ALA A N 1
ATOM 859 C CA . ALA A 1 106 ? 25.659 42.156 59.466 1.00 11.90 105 ALA A CA 1
ATOM 860 C C . ALA A 1 106 ? 24.487 41.512 58.718 1.00 14.18 105 ALA A C 1
ATOM 861 O O . ALA A 1 106 ? 23.905 42.115 57.802 1.00 13.57 105 ALA A O 1
ATOM 863 N N . LEU A 1 107 ? 24.225 40.259 59.049 1.00 14.11 106 LEU A N 1
ATOM 864 C CA A LEU A 1 107 ? 23.107 39.477 58.453 0.50 14.33 106 LEU A CA 1
ATOM 865 C CA B LEU A 1 107 ? 23.124 39.510 58.395 0.50 14.82 106 LEU A CA 1
ATOM 866 C C . LEU A 1 107 ? 21.766 40.207 58.621 1.00 15.70 106 LEU A C 1
ATOM 867 O O . LEU A 1 107 ? 21.042 40.418 57.666 1.00 15.28 106 LEU A O 1
ATOM 876 N N . 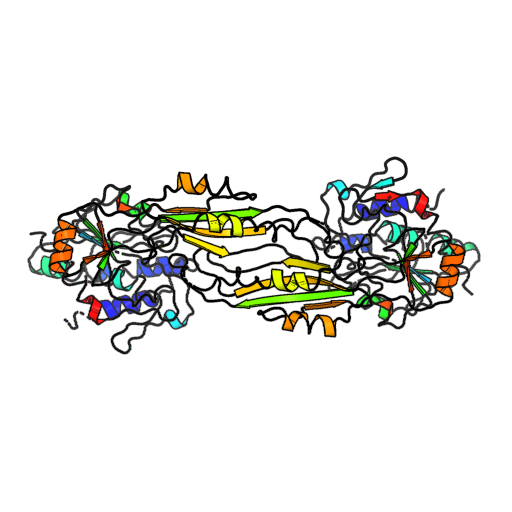GLY A 1 108 ? 21.468 40.622 59.864 1.00 12.78 107 GLY A N 1
ATOM 877 C CA . GLY A 1 108 ? 20.251 41.350 60.131 1.00 14.88 107 GLY A CA 1
ATOM 878 C C . GLY A 1 108 ? 20.160 42.671 59.344 1.00 14.06 107 GLY A C 1
ATOM 879 O O . GLY A 1 108 ? 19.123 42.991 58.817 1.00 13.74 107 GLY A O 1
ATOM 880 N N . LEU A 1 109 ? 21.263 43.418 59.317 1.00 15.44 108 LEU A N 1
ATOM 881 C CA . LEU A 1 109 ? 21.278 44.728 58.658 1.00 13.59 108 LEU A CA 1
ATOM 882 C C . LEU A 1 109 ? 21.071 44.547 57.161 1.00 13.52 108 LEU A C 1
ATOM 883 O O . LEU A 1 109 ? 20.298 45.293 56.545 1.00 14.24 108 LEU A O 1
ATOM 888 N N . VAL A 1 110 ? 21.751 43.569 56.571 1.00 13.71 109 VAL A N 1
ATOM 889 C CA . VAL A 1 110 ? 21.600 43.291 55.125 1.00 12.24 109 VAL A CA 1
ATOM 890 C C . VAL A 1 110 ? 20.173 42.756 54.801 1.00 14.15 109 VAL A C 1
ATOM 891 O O . VAL A 1 110 ? 19.552 43.188 53.826 1.00 13.59 109 VAL A O 1
ATOM 903 N N . PHE A 1 112 ? 17.520 43.544 56.424 1.00 12.81 111 PHE A N 1
ATOM 904 C CA . PHE A 1 112 ? 16.624 44.683 56.587 1.00 13.37 111 PHE A CA 1
ATOM 905 C C . PHE A 1 112 ? 16.687 45.617 55.373 1.00 13.58 111 PHE A C 1
ATOM 906 O O . PHE A 1 112 ? 15.638 45.990 54.816 1.00 14.99 111 PHE A O 1
ATOM 914 N N . ARG A 1 113 ? 17.926 45.921 54.939 1.00 14.11 112 ARG A N 1
ATOM 915 C CA A ARG A 1 113 ? 18.187 46.744 53.744 0.40 14.77 112 ARG A CA 1
ATOM 916 C CA B ARG A 1 113 ? 18.150 46.760 53.768 0.60 15.49 112 ARG A CA 1
ATOM 917 C C . ARG A 1 113 ? 17.571 46.098 52.503 1.00 13.58 112 ARG A C 1
ATOM 918 O O . ARG A 1 113 ? 16.874 46.750 51.714 1.00 15.22 112 ARG A O 1
ATOM 933 N N . ASP A 1 114 ? 17.812 44.811 52.328 1.00 13.23 113 ASP A N 1
ATOM 934 C CA . ASP A 1 114 ? 17.353 44.104 51.153 1.00 13.55 113 ASP A CA 1
ATOM 935 C C . ASP A 1 114 ? 15.807 44.143 51.059 1.00 14.73 113 ASP A C 1
ATOM 936 O O . ASP A 1 114 ? 15.241 44.473 49.998 1.00 14.52 113 ASP A O 1
ATOM 941 N N . ARG A 1 115 ? 15.152 43.803 52.156 1.00 13.96 114 ARG A N 1
ATOM 942 C CA . ARG A 1 115 ? 13.666 43.736 52.137 1.00 13.06 114 ARG A CA 1
ATOM 943 C C . ARG A 1 115 ? 13.098 45.142 52.036 1.00 13.93 114 ARG A C 1
ATOM 944 O O . ARG A 1 115 ? 12.151 45.381 51.288 1.00 13.88 114 ARG A O 1
ATOM 952 N N . LEU A 1 116 ? 13.689 46.092 52.772 1.00 12.89 115 LEU A N 1
ATOM 953 C CA . LEU A 1 116 ? 13.214 47.481 52.713 1.00 13.78 115 LEU A CA 1
ATOM 954 C C . LEU A 1 116 ? 13.284 48.051 51.313 1.00 14.45 115 LEU A C 1
ATOM 955 O O . LEU A 1 116 ? 12.350 48.724 50.830 1.00 13.09 115 LEU A O 1
ATOM 960 N N . ASN A 1 117 ? 14.407 47.856 50.658 1.00 13.24 116 ASN A N 1
ATOM 961 C CA . ASN A 1 117 ? 14.518 48.337 49.267 1.00 14.36 116 ASN A CA 1
ATOM 962 C C . ASN A 1 117 ? 13.468 47.731 48.318 1.00 12.75 116 ASN A C 1
ATOM 963 O O . ASN A 1 117 ? 12.929 48.441 47.422 1.00 14.37 116 ASN A O 1
ATOM 968 N N . ALA A 1 118 ? 13.173 46.446 48.510 1.00 13.47 117 ALA A N 1
ATOM 969 C CA . ALA A 1 118 ? 12.114 45.801 47.753 1.00 14.23 117 ALA A CA 1
ATOM 970 C C . ALA A 1 118 ? 10.753 46.420 48.064 1.00 14.02 117 ALA A C 1
ATOM 971 O O . ALA A 1 118 ? 9.976 46.690 47.145 1.00 14.17 117 ALA A O 1
ATOM 973 N N . LEU A 1 119 ? 10.487 46.722 49.338 1.00 13.68 118 LEU A N 1
ATOM 974 C CA . LEU A 1 119 ? 9.229 47.386 49.738 1.00 13.56 118 LEU A CA 1
ATOM 975 C C . LEU A 1 119 ? 9.138 48.748 49.086 1.00 13.70 118 LEU A C 1
ATOM 976 O O . LEU A 1 119 ? 8.104 49.114 48.551 1.00 14.06 118 LEU A O 1
ATOM 981 N N . LYS A 1 120 ? 10.219 49.517 49.144 1.00 12.57 119 LYS A N 1
ATOM 982 C CA . LYS A 1 120 ? 10.206 50.864 48.593 1.00 14.43 119 LYS A CA 1
ATOM 983 C C . LYS A 1 120 ? 10.001 50.824 47.089 1.00 14.06 119 LYS A C 1
ATOM 984 O O . LYS A 1 120 ? 9.300 51.668 46.547 1.00 13.51 119 LYS A O 1
ATOM 990 N N . ALA A 1 121 ? 10.603 49.816 46.424 1.00 13.13 120 ALA A N 1
ATOM 991 C CA . ALA A 1 121 ? 10.441 49.669 44.980 1.00 13.71 120 ALA A CA 1
ATOM 992 C C . ALA A 1 121 ? 8.969 49.366 44.613 1.00 12.79 120 ALA A C 1
ATOM 993 O O . ALA A 1 121 ? 8.546 49.631 43.490 1.00 16.61 120 ALA A O 1
ATOM 995 N N . ALA A 1 122 ? 8.232 48.791 45.575 1.00 14.29 121 ALA A N 1
ATOM 996 C CA . ALA A 1 122 ? 6.828 48.451 45.410 1.00 14.13 121 ALA A CA 1
ATOM 997 C C . ALA A 1 122 ? 5.928 49.513 46.045 1.00 15.74 121 ALA A C 1
ATOM 998 O O . ALA A 1 122 ? 4.733 49.307 46.207 1.00 16.49 121 ALA A O 1
ATOM 1000 N N . GLY A 1 123 ? 6.504 50.653 46.395 1.00 14.45 122 GLY A N 1
ATOM 1001 C CA . GLY A 1 123 ? 5.732 51.769 46.924 1.00 13.89 122 GLY A CA 1
ATOM 1002 C C . GLY A 1 123 ? 5.380 51.729 48.399 1.00 17.16 122 GLY A C 1
ATOM 1003 O O . GLY A 1 123 ? 4.545 52.523 48.853 1.00 16.90 122 GLY A O 1
ATOM 1004 N N . ARG A 1 124 ? 5.965 50.782 49.120 1.00 15.76 123 ARG A N 1
ATOM 1005 C CA . ARG A 1 124 ? 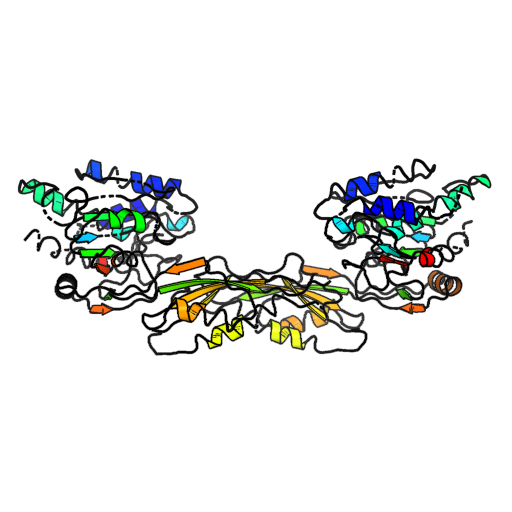5.759 50.672 50.552 1.00 15.93 123 ARG A CA 1
ATOM 1006 C C . ARG A 1 124 ? 6.933 51.313 51.293 1.00 16.39 123 ARG A C 1
ATOM 1007 O O . ARG A 1 124 ? 7.861 51.896 50.687 1.00 16.56 123 ARG A O 1
ATOM 1015 N N . SER A 1 125 ? 6.871 51.299 52.617 1.00 15.09 124 SER A N 1
ATOM 1016 C CA . SER A 1 125 ? 7.895 51.992 53.393 1.00 15.77 124 SER A CA 1
ATOM 1017 C C . SER A 1 125 ? 8.257 51.180 54.642 1.00 14.29 124 SER A C 1
ATOM 1018 O O . SER A 1 125 ? 7.768 50.057 54.874 1.00 14.31 124 SER A O 1
ATOM 1021 N N . GLN A 1 126 ? 9.122 51.768 55.463 1.00 14.56 125 GLN A N 1
ATOM 1022 C CA . GLN A 1 126 ? 9.637 51.045 56.624 1.00 14.90 125 GLN A CA 1
ATOM 1023 C C . GLN A 1 126 ? 8.550 50.603 57.589 1.00 14.57 125 GLN A C 1
ATOM 1024 O O . GLN A 1 126 ? 8.627 49.509 58.149 1.00 13.42 125 GLN A O 1
ATOM 1030 N N . LYS A 1 127 ? 7.509 51.418 57.714 1.00 14.02 126 LYS A N 1
ATOM 1031 C CA . LYS A 1 127 ? 6.362 51.031 58.564 1.00 16.30 126 LYS A CA 1
ATOM 1032 C C . LYS A 1 127 ? 5.699 49.673 58.168 1.00 15.86 126 LYS A C 1
ATOM 1033 O O . LYS A 1 127 ? 5.031 49.014 58.998 1.00 15.92 126 LYS A O 1
ATOM 1039 N N . ASP A 1 128 ? 5.854 49.263 56.909 1.00 13.65 127 ASP A N 1
ATOM 1040 C CA . ASP A 1 128 ? 5.274 48.018 56.370 1.00 13.77 127 ASP A CA 1
ATOM 1041 C C . ASP A 1 128 ? 6.158 46.793 56.583 1.00 15.09 127 ASP A C 1
ATOM 1042 O O . ASP A 1 128 ? 5.789 45.670 56.197 1.00 16.55 127 ASP A O 1
ATOM 1055 N N . ALA A 1 130 ? 8.015 43.725 58.438 1.00 15.04 129 ALA A N 1
ATOM 1056 C CA . ALA A 1 130 ? 7.805 42.776 59.568 1.00 15.33 129 ALA A CA 1
ATOM 1057 C C . ALA A 1 130 ? 9.092 42.642 60.381 1.00 14.02 129 ALA A C 1
ATOM 1058 O O . ALA A 1 130 ? 9.045 42.460 61.625 1.00 16.02 129 ALA A O 1
ATOM 1060 N N . LEU A 1 131 ? 10.240 42.705 59.690 1.00 15.74 130 LEU A N 1
ATOM 1061 C CA A LEU A 1 131 ? 11.535 42.549 60.325 0.60 14.86 130 LEU A CA 1
ATOM 1062 C CA B LEU A 1 131 ? 11.550 42.556 60.340 0.40 15.65 130 LEU A CA 1
ATOM 1063 C C . LEU A 1 131 ? 11.894 43.762 61.208 1.00 15.86 130 LEU A C 1
ATOM 1064 O O . LEU A 1 131 ? 11.649 44.901 60.843 1.00 13.88 130 LEU A O 1
ATOM 1073 N N . GLY A 1 132 ? 12.506 43.487 62.350 1.00 13.69 131 GLY A N 1
ATOM 1074 C CA . GLY A 1 132 ? 13.155 44.487 63.154 1.00 13.40 131 GLY A CA 1
ATOM 1075 C C . GLY A 1 132 ? 14.475 43.910 63.676 1.00 13.35 131 GLY A C 1
ATOM 1076 O O . GLY A 1 132 ? 14.661 42.707 63.767 1.00 14.69 131 GLY A O 1
ATOM 1077 N N . LEU A 1 133 ? 15.348 44.817 64.090 1.00 11.68 132 LEU A N 1
ATOM 1078 C CA . LEU A 1 133 ? 16.676 44.494 64.601 1.00 11.92 132 LEU A CA 1
ATOM 1079 C C . LEU A 1 133 ? 16.889 45.134 65.970 1.00 13.28 132 LEU A C 1
ATOM 1080 O O . LEU A 1 133 ? 16.558 46.287 66.172 1.00 14.52 132 LEU A O 1
ATOM 1085 N N . LEU A 1 134 ? 17.503 44.341 66.857 1.00 13.01 133 LEU A N 1
ATOM 1086 C CA . LEU A 1 134 ? 18.032 44.828 68.133 1.00 13.92 133 LEU A CA 1
ATOM 1087 C C . LEU A 1 134 ? 19.530 44.424 68.205 1.00 13.71 133 LEU A C 1
ATOM 1088 O O . LEU A 1 134 ? 19.862 43.223 68.233 1.00 14.17 133 LEU A O 1
ATOM 1093 N N . ILE A 1 135 ? 20.410 45.417 68.245 1.00 13.17 134 ILE A N 1
ATOM 1094 C CA . ILE A 1 135 ? 21.872 45.230 68.232 1.00 13.00 134 ILE A CA 1
ATOM 1095 C C . ILE A 1 135 ? 22.394 45.855 69.525 1.00 11.22 134 ILE A C 1
ATOM 1096 O O . ILE A 1 135 ? 22.318 47.072 69.705 1.00 15.41 134 ILE A O 1
ATOM 1101 N N . THR A 1 136 ? 22.907 45.004 70.412 1.00 13.41 135 THR A N 1
ATOM 1102 C CA . THR A 1 136 ? 23.368 45.480 71.713 1.00 13.31 135 THR A CA 1
ATOM 1103 C C . THR A 1 136 ? 24.884 45.339 71.919 1.00 13.83 135 THR A C 1
ATOM 1104 O O . THR A 1 136 ? 25.563 44.634 71.183 1.00 13.90 135 THR A O 1
ATOM 1108 N N . GLY A 1 137 ? 25.402 46.013 72.959 1.00 11.87 136 GLY A N 1
ATOM 1109 C CA . GLY A 1 137 ? 26.841 46.087 73.193 1.00 12.32 136 GLY A CA 1
ATOM 1110 C C . GLY A 1 137 ? 27.362 45.467 74.482 1.00 12.70 136 GLY A C 1
ATOM 1111 O O . GLY A 1 137 ? 28.519 45.759 74.848 1.00 15.16 136 GLY A O 1
ATOM 1112 N N . ASP A 1 138 ? 26.601 44.573 75.131 1.00 13.60 137 ASP A N 1
ATOM 1113 C CA . ASP A 1 138 ? 27.056 43.936 76.343 1.00 12.23 137 ASP A CA 1
ATOM 1114 C C . ASP A 1 138 ? 26.607 42.487 76.566 1.00 12.79 137 ASP A C 1
ATOM 1115 O O . ASP A 1 138 ? 26.597 42.061 77.704 1.00 13.76 137 ASP A O 1
ATOM 1120 N N . GLU A 1 139 ? 26.332 41.730 75.510 1.00 12.19 138 GLU A N 1
ATOM 1121 C CA . GLU A 1 139 ? 25.890 40.312 75.715 1.00 13.74 138 GLU A CA 1
ATOM 1122 C C . GLU A 1 139 ? 26.971 39.518 76.458 1.00 13.54 138 GLU A C 1
ATOM 1123 O O . GLU A 1 139 ? 26.639 38.641 77.298 1.00 14.92 138 GLU A O 1
ATOM 1129 N N . GLU A 1 140 ? 28.243 39.799 76.188 1.00 15.23 139 GLU A N 1
ATOM 1130 C CA . GLU A 1 140 ? 29.336 38.989 76.722 1.00 15.95 139 GLU A CA 1
ATOM 1131 C C . GLU A 1 140 ? 29.507 39.176 78.224 1.00 17.97 139 GLU A C 1
ATOM 1132 O O . GLU A 1 140 ? 30.192 38.365 78.871 1.00 20.62 139 GLU A O 1
ATOM 1138 N N . ILE A 1 141 ? 28.985 40.274 78.766 1.00 15.87 140 ILE A N 1
ATOM 1139 C CA . ILE A 1 141 ? 29.032 40.533 80.226 1.00 15.19 140 ILE A CA 1
ATOM 1140 C C . ILE A 1 141 ? 27.676 40.451 80.915 1.00 16.40 140 ILE A C 1
ATOM 1141 O O . ILE A 1 141 ? 27.531 40.862 82.076 1.00 19.14 140 ILE A O 1
ATOM 1146 N N . GLY A 1 142 ? 26.725 39.853 80.219 1.00 15.13 141 GLY A N 1
ATOM 1147 C CA . GLY A 1 142 ? 25.406 39.548 80.733 1.00 15.12 141 GLY A CA 1
ATOM 1148 C C . GLY A 1 142 ? 24.177 40.350 80.381 1.00 14.98 141 GLY A C 1
ATOM 1149 O O . GLY A 1 142 ? 23.056 39.987 80.814 1.00 15.68 141 GLY A O 1
ATOM 1150 N N . GLY A 1 143 ? 24.340 41.410 79.583 1.00 15.21 142 GLY A N 1
ATOM 1151 C CA . GLY A 1 143 ? 23.225 42.079 78.947 1.00 14.18 142 GLY A CA 1
ATOM 1152 C C . GLY A 1 143 ? 22.417 43.048 79.778 1.00 15.66 142 GLY A C 1
ATOM 1153 O O . GLY A 1 143 ? 21.352 43.490 79.316 1.00 15.57 142 GLY A O 1
ATOM 1172 N N . ASN A 1 145 ? 22.715 46.042 80.607 1.00 15.40 144 ASN A N 1
ATOM 1173 C CA . ASN A 1 145 ? 22.579 47.396 80.069 1.00 16.54 144 ASN A CA 1
ATOM 1174 C C . ASN A 1 145 ? 22.226 47.445 78.595 1.00 15.23 144 ASN A C 1
ATOM 1175 O O . ASN A 1 145 ? 22.123 48.527 78.032 1.00 15.45 144 ASN A O 1
ATOM 1180 N N . GLY A 1 146 ? 22.037 46.286 77.973 1.00 12.48 145 GLY A N 1
ATOM 1181 C CA . GLY A 1 146 ? 21.708 46.193 76.554 1.00 12.50 145 GLY A CA 1
ATOM 1182 C C . GLY A 1 146 ? 20.327 45.565 76.430 1.00 13.98 145 GLY A C 1
ATOM 1183 O O . GLY A 1 146 ? 19.313 46.238 76.555 1.00 16.02 145 GLY A O 1
ATOM 1184 N N . ALA A 1 147 ? 20.301 44.270 76.148 1.00 14.46 146 ALA A N 1
ATOM 1185 C CA . ALA A 1 147 ? 19.059 43.576 75.967 1.00 14.52 146 ALA A CA 1
ATOM 1186 C C . ALA A 1 147 ? 18.071 43.827 77.112 1.00 12.14 146 ALA A C 1
ATOM 1187 O O . ALA A 1 147 ? 16.842 43.991 76.861 1.00 14.85 146 ALA A O 1
ATOM 1189 N N . ALA A 1 148 ? 18.558 43.814 78.358 1.00 13.17 147 ALA A N 1
ATOM 1190 C CA . ALA A 1 148 ? 17.683 44.001 79.519 1.00 15.06 147 ALA A CA 1
ATOM 1191 C C . ALA A 1 148 ? 16.908 45.312 79.481 1.00 13.83 147 ALA A C 1
ATOM 1192 O O . ALA A 1 148 ? 15.819 45.371 80.007 1.00 16.36 147 ALA A O 1
ATOM 1194 N N . LYS A 1 149 ? 17.530 46.353 78.905 1.00 14.40 148 LYS A N 1
ATOM 1195 C CA . LYS A 1 149 ? 16.978 47.694 78.784 1.00 14.01 148 LYS A CA 1
ATOM 1196 C C . LYS A 1 149 ? 16.164 47.902 77.529 1.00 14.68 148 LYS A C 1
ATOM 1197 O O . LYS A 1 149 ? 15.235 48.714 77.537 1.00 15.59 148 LYS A O 1
ATOM 1203 N N . ALA A 1 150 ? 16.524 47.216 76.435 1.00 15.22 149 ALA A N 1
ATOM 1204 C CA . ALA A 1 150 ? 15.842 47.403 75.130 1.00 16.46 149 ALA A CA 1
ATOM 1205 C C . ALA A 1 150 ? 14.578 46.567 74.997 1.00 13.95 149 ALA A C 1
ATOM 1206 O O . ALA A 1 150 ? 13.525 47.058 74.535 1.00 16.57 149 ALA A O 1
ATOM 1208 N N . LEU A 1 151 ? 14.648 45.308 75.464 1.00 13.96 150 LEU A N 1
ATOM 1209 C CA . LEU A 1 151 ? 13.503 44.397 75.271 1.00 16.58 150 LEU A CA 1
ATOM 1210 C C . LEU A 1 151 ? 12.196 44.872 75.909 1.00 16.46 150 LEU A C 1
ATOM 1211 O O . LEU A 1 151 ? 11.114 44.706 75.310 1.00 18.22 150 LEU A O 1
ATOM 1216 N N . PRO A 1 152 ? 12.251 45.510 77.095 1.00 15.88 151 PRO A N 1
ATOM 1217 C CA . PRO A 1 152 ? 10.989 46.062 77.609 1.00 16.78 151 PRO A CA 1
ATOM 1218 C C . PRO A 1 152 ? 10.353 47.131 76.739 1.00 18.07 151 PRO A C 1
ATOM 1219 O O . PRO A 1 152 ? 9.192 47.439 76.939 1.00 19.01 151 PRO A O 1
ATOM 1223 N N . LEU A 1 153 ? 11.119 47.743 75.841 1.00 16.00 152 LEU A N 1
ATOM 1224 C CA . LEU A 1 153 ? 10.625 48.820 74.963 1.00 13.11 152 LEU A CA 1
ATOM 1225 C C . LEU A 1 153 ? 10.146 48.329 73.593 1.00 18.06 152 LEU A C 1
ATOM 1226 O O . LEU A 1 153 ? 9.744 49.141 72.753 1.00 21.21 152 LEU A O 1
ATOM 1231 N N . ILE A 1 154 ? 10.221 47.029 73.339 1.00 15.39 153 ILE A N 1
ATOM 1232 C CA . ILE A 1 154 ? 9.891 46.478 72.000 1.00 16.30 153 ILE A CA 1
ATOM 1233 C C . ILE A 1 154 ? 8.860 45.352 72.137 1.00 18.99 153 ILE A C 1
ATOM 1234 O O . ILE A 1 154 ? 9.112 44.348 72.782 1.00 20.05 153 ILE A O 1
ATOM 1239 N N . ARG A 1 155 ? 7.694 45.541 71.535 1.00 17.56 154 ARG A N 1
ATOM 1240 C CA . ARG A 1 155 ? 6.755 44.458 71.393 1.00 19.25 154 ARG A CA 1
ATOM 1241 C C . ARG A 1 155 ? 7.031 43.725 70.078 1.00 15.64 154 ARG A C 1
ATOM 1242 O O . ARG A 1 155 ? 6.979 44.315 68.993 1.00 19.83 154 ARG A O 1
ATOM 1250 N N . ALA A 1 156 ? 7.307 42.426 70.157 1.00 19.15 155 ALA A N 1
ATOM 1251 C CA . ALA A 1 156 ? 7.604 41.648 68.958 1.00 17.22 155 ALA A CA 1
ATOM 1252 C C . ALA A 1 156 ? 6.757 40.381 68.948 1.00 18.58 155 ALA A C 1
ATOM 1253 O O . ALA A 1 156 ? 6.458 39.828 69.999 1.00 20.28 155 ALA A O 1
ATOM 1255 N N . ASP A 1 157 ? 6.347 39.939 67.770 1.00 15.42 156 ASP A N 1
ATOM 1256 C CA . ASP A 1 157 ? 5.602 38.667 67.667 1.00 20.02 156 ASP A CA 1
ATOM 1257 C C . ASP A 1 157 ? 6.499 37.473 67.872 1.00 19.28 156 ASP A C 1
ATOM 1258 O O . ASP A 1 157 ? 6.083 36.455 68.424 1.00 17.93 156 ASP A O 1
ATOM 1263 N N . TYR A 1 158 ? 7.753 37.598 67.457 1.00 18.63 157 TYR A N 1
ATOM 1264 C CA . TYR A 1 158 ? 8.701 36.522 67.594 1.00 14.13 157 TYR A CA 1
ATOM 1265 C C . TYR A 1 158 ? 10.107 37.095 67.571 1.00 15.48 157 TYR A C 1
ATOM 1266 O O . TYR A 1 158 ? 10.397 38.014 66.792 1.00 15.69 157 TYR A O 1
ATOM 1275 N N . VAL A 1 159 ? 10.969 36.532 68.414 1.00 13.22 158 VAL A N 1
ATOM 1276 C CA . VAL A 1 159 ? 12.357 36.958 68.500 1.00 12.90 158 VAL A CA 1
ATOM 1277 C C . VAL A 1 159 ? 13.300 35.811 68.198 1.00 15.54 158 VAL A C 1
ATOM 1278 O O . VAL A 1 159 ? 13.160 34.718 68.743 1.00 14.54 158 VAL A O 1
ATOM 1282 N N . VAL A 1 160 ? 14.309 36.090 67.365 1.00 13.81 159 VAL A N 1
ATOM 1283 C CA . VAL A 1 160 ? 15.395 35.160 67.124 1.00 13.14 159 VAL A CA 1
ATOM 1284 C C . VAL A 1 160 ? 16.678 35.819 67.616 1.00 17.01 159 VAL A C 1
ATOM 1285 O O . VAL A 1 160 ? 17.095 36.811 67.063 1.00 16.48 159 VAL A O 1
ATOM 1289 N N . ALA A 1 161 ? 17.219 35.286 68.704 1.00 16.49 160 ALA A N 1
ATOM 1290 C CA . ALA A 1 161 ? 18.516 35.685 69.211 1.00 17.02 160 ALA A CA 1
ATOM 1291 C C . ALA A 1 161 ? 19.541 34.933 68.356 1.00 17.81 160 ALA A C 1
ATOM 1292 O O . ALA A 1 161 ? 19.713 33.719 68.496 1.00 14.19 160 ALA A O 1
ATOM 1294 N N . LEU A 1 162 ? 20.168 35.659 67.420 1.00 15.13 161 LEU A N 1
ATOM 1295 C CA . LEU A 1 162 ? 21.079 35.083 66.423 1.00 14.56 161 LEU A CA 1
ATOM 1296 C C . LEU A 1 162 ? 22.467 35.006 67.002 1.00 17.46 161 LEU A C 1
ATOM 1297 O O . LEU A 1 162 ? 23.345 35.703 66.578 1.00 16.39 161 LEU A O 1
ATOM 1302 N N . ASP A 1 163 ? 22.618 34.151 68.010 1.00 16.06 162 ASP A N 1
ATOM 1303 C CA . ASP A 1 163 ? 23.828 34.072 68.812 1.00 15.69 162 ASP A CA 1
ATOM 1304 C C . ASP A 1 163 ? 24.028 32.684 69.402 1.00 17.81 162 ASP A C 1
ATOM 1305 O O . ASP A 1 163 ? 24.500 32.549 70.505 1.00 19.76 162 ASP A O 1
ATOM 1310 N N . GLY A 1 164 ? 23.678 31.646 68.655 1.00 16.95 163 GLY A N 1
ATOM 1311 C CA . GLY A 1 164 ? 23.907 30.292 69.158 1.00 17.93 163 GLY A CA 1
ATOM 1312 C C . GLY A 1 164 ? 23.371 29.267 68.181 1.00 15.72 163 GLY A C 1
ATOM 1313 O O . GLY A 1 164 ? 22.917 29.616 67.119 1.00 17.53 163 GLY A O 1
ATOM 1314 N N . GLY A 1 165 ? 23.303 28.018 68.588 1.00 15.39 164 GLY A N 1
ATOM 1315 C CA . GLY A 1 165 ? 22.847 26.986 67.691 1.00 15.34 164 GLY A CA 1
ATOM 1316 C C . GLY A 1 165 ? 23.703 26.949 66.425 1.00 15.05 164 GLY A C 1
ATOM 1317 O O . GLY A 1 165 ? 24.855 27.348 66.394 1.00 16.51 164 GLY A O 1
ATOM 1318 N N . ASN A 1 166 ? 23.115 26.385 65.388 1.00 16.57 165 ASN A N 1
ATOM 1319 C CA . ASN A 1 166 ? 23.734 26.230 64.097 1.00 15.26 165 ASN A CA 1
ATOM 1320 C C . ASN A 1 166 ? 22.659 25.974 63.080 1.00 13.57 165 ASN A C 1
ATOM 1321 O O . ASN A 1 166 ? 21.467 25.895 63.444 1.00 15.69 165 ASN A O 1
ATOM 1326 N N . PRO A 1 167 ? 22.995 25.927 61.778 1.00 14.31 166 PRO A N 1
ATOM 1327 C CA . PRO A 1 167 ? 21.900 25.822 60.814 1.00 15.23 166 PRO A CA 1
ATOM 1328 C C . PRO A 1 167 ? 20.975 24.607 60.914 1.00 16.21 166 PRO A C 1
ATOM 1329 O O . PRO A 1 167 ? 19.788 24.662 60.490 1.00 16.98 166 PRO A O 1
ATOM 1333 N N . GLN A 1 168 ? 21.469 23.551 61.543 1.00 14.59 167 GLN A N 1
ATOM 1334 C CA . GLN A 1 168 ? 20.641 22.387 61.766 1.00 14.95 167 GLN A CA 1
ATOM 1335 C C . GLN A 1 168 ? 19.899 22.330 63.103 1.00 14.83 167 GLN A C 1
ATOM 1336 O O . GLN A 1 168 ? 19.112 21.411 63.297 1.00 14.73 167 GLN A O 1
ATOM 1342 N N . GLN A 1 169 ? 20.137 23.297 64.001 1.00 14.31 168 GLN A N 1
ATOM 1343 C CA . GLN A 1 169 ? 19.583 23.257 65.349 1.00 16.45 168 GLN A CA 1
ATOM 1344 C C . GLN A 1 169 ? 19.147 24.623 65.826 1.00 13.77 168 GLN A C 1
ATOM 1345 O O . GLN A 1 169 ? 19.988 25.479 66.048 1.00 14.66 168 GLN A O 1
ATOM 1351 N N . VAL A 1 170 ? 17.837 24.811 65.951 1.00 13.58 169 VAL A N 1
ATOM 1352 C CA . VAL A 1 170 ? 17.226 25.951 66.628 1.00 12.29 169 VAL A CA 1
ATOM 1353 C C . VAL A 1 170 ? 17.180 25.628 68.098 1.00 14.78 169 VAL A C 1
ATOM 1354 O O . VAL A 1 170 ? 16.605 24.602 68.483 1.00 14.81 169 VAL A O 1
ATOM 1358 N N . ILE A 1 171 ? 17.781 26.504 68.911 1.00 11.87 170 ILE A N 1
ATOM 1359 C CA . ILE A 1 171 ? 17.965 26.230 70.312 1.00 12.39 170 ILE A CA 1
ATOM 1360 C C . ILE A 1 171 ? 16.747 26.756 71.120 1.00 12.55 170 ILE A C 1
ATOM 1361 O O . ILE A 1 171 ? 16.428 27.963 71.106 1.00 13.96 170 ILE A O 1
ATOM 1366 N N . THR A 1 172 ? 16.060 25.818 71.777 1.00 11.19 171 THR A N 1
ATOM 1367 C CA . THR A 1 172 ? 14.838 26.129 72.553 1.00 11.14 171 THR A CA 1
ATOM 1368 C C . THR A 1 172 ? 15.034 26.007 74.081 1.00 14.03 171 THR A C 1
ATOM 1369 O O . THR A 1 172 ? 14.103 26.150 74.811 1.00 14.03 171 THR A O 1
ATOM 1373 N N . LYS A 1 173 ? 16.254 25.714 74.514 1.00 11.52 172 LYS A N 1
ATOM 1374 C CA . LYS A 1 173 ? 16.588 25.516 75.923 1.00 12.03 172 LYS A CA 1
ATOM 1375 C C . LYS A 1 173 ? 18.080 25.787 76.108 1.00 12.23 172 LYS A C 1
ATOM 1376 O O . LYS A 1 173 ? 18.906 25.267 75.329 1.00 13.02 172 LYS A O 1
ATOM 1382 N N . GLU A 1 174 ? 18.404 26.570 77.136 1.00 12.02 173 GLU A N 1
ATOM 1383 C CA . GLU A 1 174 ? 19.796 26.868 77.485 1.00 12.74 173 GLU A CA 1
ATOM 1384 C C . GLU A 1 174 ? 19.921 26.741 79.005 1.00 14.25 173 GLU A C 1
ATOM 1385 O O . GLU A 1 174 ? 19.078 27.234 79.738 1.00 12.46 173 GLU A O 1
ATOM 1391 N N . LYS A 1 175 ? 21.006 26.140 79.480 1.00 11.58 174 LYS A N 1
ATOM 1392 C CA . LYS A 1 175 ? 21.297 26.089 80.906 1.00 12.06 174 LYS A CA 1
ATOM 1393 C C . LYS A 1 175 ? 21.342 27.488 81.535 1.00 11.19 174 LYS A C 1
ATOM 1394 O O . LYS A 1 175 ? 21.779 28.462 80.914 1.00 11.37 174 LYS A O 1
ATOM 1400 N N . GLY A 1 176 ? 20.963 27.546 82.809 1.00 14.11 175 GLY A N 1
ATOM 1401 C CA . GLY A 1 176 ? 21.200 28.722 83.623 1.00 15.19 175 GLY A CA 1
ATOM 1402 C C . GLY A 1 176 ? 22.624 28.721 84.205 1.00 17.34 175 GLY A C 1
ATOM 1403 O O . GLY A 1 176 ? 23.386 27.740 84.066 1.00 15.10 175 GLY A O 1
ATOM 1404 N N . ILE A 1 177 ? 22.947 29.808 84.898 1.00 14.91 176 ILE A N 1
ATOM 1405 C CA . ILE A 1 177 ? 24.274 30.044 85.469 1.00 14.33 176 ILE A CA 1
ATOM 1406 C C . ILE A 1 177 ? 24.096 30.529 86.912 1.00 15.34 176 ILE A C 1
ATOM 1407 O O . ILE A 1 177 ? 23.201 31.336 87.212 1.00 15.34 176 ILE A O 1
ATOM 1412 N N . ILE A 1 178 ? 24.966 30.027 87.804 1.00 14.29 177 ILE A N 1
ATOM 1413 C CA . ILE A 1 178 ? 25.179 30.586 89.136 1.00 11.43 177 ILE A CA 1
ATOM 1414 C C . ILE A 1 178 ? 26.682 30.787 89.253 1.00 13.88 177 ILE A C 1
ATOM 1415 O O . ILE A 1 178 ? 27.431 29.832 89.196 1.00 16.91 177 ILE A O 1
ATOM 1420 N N . ASP A 1 179 ? 27.102 32.034 89.446 1.00 13.97 178 ASP A N 1
ATOM 1421 C CA . ASP A 1 179 ? 28.541 32.336 89.634 1.00 12.27 178 ASP A CA 1
ATOM 1422 C C . ASP A 1 179 ? 28.696 32.702 91.126 1.00 14.46 178 ASP A C 1
ATOM 1423 O O . ASP A 1 179 ? 27.965 33.550 91.632 1.00 16.64 178 ASP A O 1
ATOM 1428 N N . ILE A 1 180 ? 29.619 32.016 91.790 1.00 15.94 179 ILE A N 1
ATOM 1429 C CA . ILE A 1 180 ? 29.815 32.197 93.249 1.00 13.64 179 ILE A CA 1
ATOM 1430 C C . ILE A 1 180 ? 31.291 32.447 93.515 1.00 14.88 179 ILE A C 1
ATOM 1431 O O . ILE A 1 180 ? 32.169 32.005 92.764 1.00 16.13 179 ILE A O 1
ATOM 1436 N N . LYS A 1 181 ? 31.525 33.089 94.667 1.00 16.61 180 LYS A N 1
ATOM 1437 C CA . LYS A 1 181 ? 32.873 33.228 95.264 1.00 15.32 180 LYS A CA 1
ATOM 1438 C C . LYS A 1 181 ? 32.788 32.479 96.615 1.00 16.38 180 LYS A C 1
ATOM 1439 O O . LYS A 1 181 ? 31.815 32.691 97.393 1.00 17.41 180 LYS A O 1
ATOM 1445 N N . LEU A 1 182 ? 33.746 31.607 96.856 1.00 15.93 181 LEU A N 1
ATOM 1446 C CA . LEU A 1 182 ? 33.900 30.899 98.117 1.00 15.17 181 LEU A CA 1
ATOM 1447 C C . LEU A 1 182 ? 35.124 31.476 98.805 1.00 17.16 181 LEU A C 1
ATOM 1448 O O . LEU A 1 182 ? 36.211 31.483 98.235 1.00 15.90 181 LEU A O 1
ATOM 1453 N N . THR A 1 183 ? 34.947 31.941 100.043 1.00 16.83 182 THR A N 1
ATOM 1454 C CA . THR A 1 183 ? 36.010 32.451 100.875 1.00 16.11 182 THR A CA 1
ATOM 1455 C C . THR A 1 183 ? 36.181 31.581 102.113 1.00 17.14 182 THR A C 1
ATOM 1456 O O . THR A 1 183 ? 35.262 31.452 102.907 1.00 19.47 182 THR A O 1
ATOM 1460 N N . CYS A 1 184 ? 37.415 31.060 102.273 1.00 16.85 183 CYS A N 1
ATOM 1461 C CA . CYS A 1 184 ? 37.809 30.281 103.449 1.00 16.29 183 CYS A CA 1
ATOM 1462 C C . CYS A 1 184 ? 38.849 31.032 104.259 1.00 19.43 183 CYS A C 1
ATOM 1463 O O . CYS A 1 184 ? 39.774 31.600 103.692 1.00 16.72 183 CYS A O 1
ATOM 1466 N N . THR A 1 185 ? 38.653 31.015 105.581 1.00 18.54 184 THR A N 1
ATOM 1467 C CA . THR A 1 185 ? 39.478 31.736 106.549 1.00 18.66 184 THR A CA 1
ATOM 1468 C C . THR A 1 185 ? 40.135 30.735 107.446 1.00 19.40 184 THR A C 1
ATOM 1469 O O . THR A 1 185 ? 39.476 29.911 108.054 1.00 20.46 184 THR A O 1
ATOM 1473 N N . GLY A 1 186 ? 41.469 30.794 107.499 1.00 18.48 185 GLY A N 1
ATOM 1474 C CA . GLY A 1 186 ? 42.230 29.913 108.367 1.00 20.55 185 GLY A CA 1
ATOM 1475 C C . GLY A 1 186 ? 42.860 30.726 109.473 1.00 18.58 185 GLY A C 1
ATOM 1476 O O . GLY A 1 186 ? 42.226 31.603 110.043 1.00 19.37 185 GLY A O 1
ATOM 1477 N N . LYS A 1 187 ? 44.127 30.436 109.769 1.00 16.44 186 LYS A N 1
ATOM 1478 C CA . LYS A 1 187 ? 44.848 31.138 110.844 1.00 18.04 186 LYS A CA 1
ATOM 1479 C C . LYS A 1 187 ? 46.284 31.383 110.435 1.00 16.44 186 LYS A C 1
ATOM 1480 O O . LYS A 1 187 ? 47.007 30.438 110.132 1.00 16.81 186 LYS A O 1
ATOM 1485 N N . ALA A 1 188 ? 46.697 32.644 110.414 1.00 16.94 187 ALA A N 1
ATOM 1486 C CA . ALA A 1 188 ? 48.056 32.979 109.998 1.00 16.88 187 ALA A CA 1
ATOM 1487 C C . ALA A 1 188 ? 49.102 32.412 110.945 1.00 18.47 187 ALA A C 1
ATOM 1488 O O . ALA A 1 188 ? 48.876 32.240 112.166 1.00 19.75 187 ALA A O 1
ATOM 1490 N N . ALA A 1 189 ? 50.262 32.149 110.365 1.00 17.63 188 ALA A N 1
ATOM 1491 C CA . ALA A 1 189 ? 51.429 31.734 111.119 1.00 17.64 188 ALA A CA 1
ATOM 1492 C C . ALA A 1 189 ? 52.622 31.936 110.207 1.00 18.03 188 ALA A C 1
ATOM 1493 O O . ALA A 1 189 ? 52.461 32.163 109.021 1.00 16.20 188 ALA A O 1
ATOM 1495 N N . HIS A 1 190 ? 53.811 31.883 110.786 1.00 19.77 189 HIS A N 1
ATOM 1496 C CA . HIS A 1 190 ? 55.069 31.975 110.046 1.00 19.61 189 HIS A CA 1
ATOM 1497 C C . HIS A 1 190 ? 55.386 30.647 109.388 1.00 18.03 189 HIS A C 1
ATOM 1498 O O . HIS A 1 190 ? 55.104 29.586 109.932 1.00 17.94 189 HIS A O 1
ATOM 1505 N N . GLY A 1 191 ? 55.941 30.696 108.183 1.00 17.02 190 GLY A N 1
ATOM 1506 C CA . GLY A 1 191 ? 56.185 29.476 107.429 1.00 16.28 190 GLY A CA 1
ATOM 1507 C C . GLY A 1 191 ? 57.262 28.602 108.042 1.00 16.66 190 GLY A C 1
ATOM 1508 O O . GLY A 1 191 ? 57.389 27.452 107.669 1.00 20.37 190 GLY A O 1
ATOM 1509 N N . ALA A 1 192 ? 58.027 29.150 108.972 1.00 15.66 191 ALA A N 1
ATOM 1510 C CA . ALA A 1 192 ? 59.028 28.387 109.750 1.00 16.59 191 ALA A CA 1
ATOM 1511 C C . ALA A 1 192 ? 58.344 27.502 110.790 1.00 14.97 191 ALA A C 1
ATOM 1512 O O . ALA A 1 192 ? 58.928 26.553 111.224 1.00 17.53 191 ALA A O 1
ATOM 1514 N N . ARG A 1 193 ? 57.097 27.833 111.184 1.00 13.99 192 ARG A N 1
ATOM 1515 C CA . ARG A 1 193 ? 56.371 27.085 112.218 1.00 15.74 192 ARG A CA 1
ATOM 1516 C C . ARG A 1 193 ? 54.952 26.890 111.737 1.00 15.56 192 ARG A C 1
ATOM 1517 O O . ARG A 1 193 ? 53.937 27.362 112.347 1.00 17.08 192 ARG A O 1
ATOM 1525 N N . PRO A 1 194 ? 54.812 26.197 110.574 1.00 17.44 193 PRO A N 1
ATOM 1526 C CA . PRO A 1 194 ? 53.483 26.138 109.992 1.00 18.55 193 PRO A CA 1
ATOM 1527 C C . PRO A 1 194 ? 52.426 25.406 110.799 1.00 17.29 193 PRO A C 1
ATOM 1528 O O . PRO A 1 194 ? 51.233 25.681 110.609 1.00 17.86 193 PRO A O 1
ATOM 1532 N N . TRP A 1 195 ? 52.851 24.511 111.701 1.00 18.06 194 TRP A N 1
ATOM 1533 C CA . TRP A 1 195 ? 51.935 23.790 112.597 1.00 19.20 194 TRP A CA 1
ATOM 1534 C C . TRP A 1 195 ? 51.137 24.729 113.522 1.00 19.54 194 TRP A C 1
ATOM 1535 O O . TRP A 1 195 ? 50.146 24.323 114.129 1.00 22.25 194 TRP A O 1
ATOM 1559 N N . GLY A 1 197 ? 49.578 27.381 112.422 1.00 17.42 196 GLY A N 1
ATOM 1560 C CA . GLY A 1 197 ? 48.542 28.031 111.650 1.00 17.99 196 GLY A CA 1
ATOM 1561 C C . GLY A 1 197 ? 47.546 27.023 111.131 1.00 16.33 196 GLY A C 1
ATOM 1562 O O . GLY A 1 197 ? 47.661 25.820 111.345 1.00 17.89 196 GLY A O 1
ATOM 1563 N N . VAL A 1 198 ? 46.553 27.543 110.432 1.00 14.85 197 VAL A N 1
ATOM 1564 C CA . VAL A 1 198 ? 45.616 26.748 109.657 1.00 14.64 197 VAL A CA 1
ATOM 1565 C C . VAL A 1 198 ? 45.590 27.316 108.232 1.00 15.41 197 VAL A C 1
ATOM 1566 O O . VAL A 1 198 ? 45.210 28.492 108.016 1.00 17.52 197 VAL A O 1
ATOM 1570 N N . ASN A 1 199 ? 46.034 26.490 107.307 1.00 14.39 198 ASN A N 1
ATOM 1571 C CA . ASN A 1 199 ? 46.213 26.912 105.900 1.00 15.27 198 ASN A CA 1
ATOM 1572 C C . ASN A 1 199 ? 44.843 27.048 105.207 1.00 14.15 198 ASN A C 1
ATOM 1573 O O . ASN A 1 199 ? 44.115 26.050 104.994 1.00 16.04 198 ASN A O 1
ATOM 1578 N N . ALA A 1 200 ? 44.493 28.276 104.797 1.00 15.05 199 ALA A N 1
ATOM 1579 C CA . ALA A 1 200 ? 43.194 28.537 104.215 1.00 13.61 199 ALA A CA 1
ATOM 1580 C C . ALA A 1 200 ? 43.097 27.901 102.823 1.00 14.53 199 ALA A C 1
ATOM 1581 O O . ALA A 1 200 ? 42.033 27.586 102.373 1.00 15.96 199 ALA A O 1
ATOM 1583 N N . VAL A 1 201 ? 44.231 27.739 102.143 1.00 13.37 200 VAL A N 1
ATOM 1584 C CA . VAL A 1 201 ? 44.226 26.991 100.857 1.00 15.10 200 VAL A CA 1
ATOM 1585 C C . VAL A 1 201 ? 43.794 25.530 101.049 1.00 14.86 200 VAL A C 1
ATOM 1586 O O . VAL A 1 201 ? 43.029 25.029 100.267 1.00 15.15 200 VAL A O 1
ATOM 1590 N N . ASP A 1 202 ? 44.305 24.851 102.076 1.00 15.43 201 ASP A N 1
ATOM 1591 C CA A ASP A 1 202 ? 43.864 23.484 102.378 0.50 15.42 201 ASP A CA 1
ATOM 1592 C CA B ASP A 1 202 ? 43.865 23.486 102.393 0.50 14.55 201 ASP A CA 1
ATOM 1593 C C . ASP A 1 202 ? 42.374 23.476 102.666 1.00 15.57 201 ASP A C 1
ATOM 1594 O O . ASP A 1 202 ? 41.670 22.585 102.212 1.00 17.45 201 ASP A O 1
ATOM 1603 N N . LEU A 1 203 ? 41.901 24.455 103.434 1.00 14.35 202 LEU A N 1
ATOM 1604 C CA . LEU A 1 203 ? 40.451 24.602 103.702 1.00 14.52 202 LEU A CA 1
ATOM 1605 C C . LEU A 1 203 ? 39.624 24.728 102.410 1.00 14.32 202 LEU A C 1
ATOM 1606 O O . LEU A 1 203 ? 38.582 24.060 102.277 1.00 16.46 202 LEU A O 1
ATOM 1611 N N . LEU A 1 204 ? 40.075 25.578 101.502 1.00 14.58 203 LEU A N 1
ATOM 1612 C CA . LEU A 1 204 ? 39.375 25.800 100.229 1.00 16.60 203 LEU A CA 1
ATOM 1613 C C . LEU A 1 204 ? 39.387 24.531 99.395 1.00 17.44 203 LEU A C 1
ATOM 1614 O O . LEU A 1 204 ? 38.388 24.152 98.794 1.00 17.28 203 LEU A O 1
ATOM 1632 N N . GLU A 1 206 ? 39.564 21.453 100.453 1.00 14.28 205 GLU A N 1
ATOM 1633 C CA . GLU A 1 206 ? 38.668 20.538 101.099 1.00 17.96 205 GLU A CA 1
ATOM 1634 C C . GLU A 1 206 ? 37.200 20.897 100.781 1.00 16.29 205 GLU A C 1
ATOM 1635 O O . GLU A 1 206 ? 36.397 20.004 100.518 1.00 15.87 205 GLU A O 1
ATOM 1641 N N . ASP A 1 207 ? 36.868 22.188 100.748 1.00 16.50 206 ASP A N 1
ATOM 1642 C CA . ASP A 1 207 ? 35.507 22.610 100.391 1.00 16.20 206 ASP A CA 1
ATOM 1643 C C . ASP A 1 207 ? 35.199 22.320 98.927 1.00 15.02 206 ASP A C 1
ATOM 1644 O O . ASP A 1 207 ? 34.099 22.001 98.552 1.00 15.35 206 ASP A O 1
ATOM 1649 N N . TYR A 1 208 ? 36.177 22.479 98.069 1.00 14.21 207 TYR A N 1
ATOM 1650 C CA . TYR A 1 208 ? 36.013 22.156 96.645 1.00 15.26 207 TYR A CA 1
ATOM 1651 C C . TYR A 1 208 ? 35.734 20.668 96.463 1.00 15.77 207 TYR A C 1
ATOM 1652 O O . TYR A 1 208 ? 34.867 20.268 95.695 1.00 14.26 207 TYR A O 1
ATOM 1661 N N . THR A 1 209 ? 36.495 19.830 97.194 1.00 16.17 208 THR A N 1
ATOM 1662 C CA . THR A 1 209 ? 36.225 18.402 97.188 1.00 15.36 208 THR A CA 1
ATOM 1663 C C . THR A 1 209 ? 34.780 18.112 97.605 1.00 15.23 208 THR A C 1
ATOM 1664 O O . THR A 1 209 ? 34.097 17.303 96.951 1.00 16.16 208 THR A O 1
ATOM 1668 N N . ARG A 1 210 ? 34.333 18.757 98.687 1.00 13.49 209 ARG A N 1
ATOM 1669 C CA . ARG A 1 210 ? 32.915 18.675 99.123 1.00 15.19 209 ARG A CA 1
ATOM 1670 C C . ARG A 1 210 ? 31.955 19.133 98.032 1.00 16.09 209 ARG A C 1
ATOM 1671 O O . ARG A 1 210 ? 30.923 18.464 97.781 1.00 14.69 209 ARG A O 1
ATOM 1679 N N . LEU A 1 211 ? 32.235 20.293 97.451 1.00 15.98 210 LEU A N 1
ATOM 1680 C CA . LEU A 1 211 ? 31.372 20.887 96.434 1.00 16.47 210 LEU A CA 1
ATOM 1681 C C . LEU A 1 211 ? 31.157 19.932 95.265 1.00 15.18 210 LEU A C 1
ATOM 1682 O O . LEU A 1 211 ? 30.059 19.814 94.747 1.00 15.33 210 LEU A O 1
ATOM 1687 N N . LYS A 1 212 ? 32.234 19.272 94.823 1.00 14.43 211 LYS A N 1
ATOM 1688 C CA . LYS A 1 212 ? 32.111 18.291 93.731 1.00 14.87 211 LYS A CA 1
ATOM 1689 C C . LYS A 1 212 ? 31.068 17.210 93.962 1.00 16.43 211 LYS A C 1
ATOM 1690 O O . LYS A 1 212 ? 30.446 16.730 93.011 1.00 15.66 211 LYS A O 1
ATOM 1696 N N . THR A 1 213 ? 30.869 16.806 95.230 1.00 14.58 212 THR A N 1
ATOM 1697 C CA . THR A 1 213 ? 29.952 15.702 95.533 1.00 13.59 212 THR A CA 1
ATOM 1698 C C . THR A 1 213 ? 28.517 16.117 95.295 1.00 15.52 212 THR A C 1
ATOM 1699 O O . THR A 1 213 ? 27.667 15.278 95.165 1.00 16.09 212 THR A O 1
ATOM 1703 N N . LEU A 1 214 ? 28.265 17.426 95.151 1.00 14.52 213 LEU A N 1
ATOM 1704 C CA . LEU A 1 214 ? 26.939 17.941 94.817 1.00 12.96 213 LEU A CA 1
ATOM 1705 C C . LEU A 1 214 ? 26.662 18.020 93.275 1.00 12.88 213 LEU A C 1
ATOM 1706 O O . LEU A 1 214 ? 25.555 18.409 92.870 1.00 16.42 213 LEU A O 1
ATOM 1711 N N . PHE A 1 215 ? 27.672 17.665 92.488 1.00 15.42 214 PHE A N 1
ATOM 1712 C CA . PHE A 1 215 ? 27.643 17.658 91.036 1.00 14.99 214 PHE A CA 1
ATOM 1713 C C . PHE A 1 215 ? 28.057 16.269 90.533 1.00 19.95 214 PHE A C 1
ATOM 1714 O O . PHE A 1 215 ? 28.928 16.146 89.688 1.00 20.91 214 PHE A O 1
ATOM 1722 N N . ALA A 1 216 ? 27.416 15.240 91.051 1.00 17.71 215 ALA A N 1
ATOM 1723 C CA . ALA A 1 216 ? 27.758 13.864 90.766 1.00 21.00 215 ALA A CA 1
ATOM 1724 C C . ALA A 1 216 ? 26.902 13.193 89.728 1.00 21.53 215 ALA A C 1
ATOM 1725 O O . ALA A 1 216 ? 27.194 12.074 89.302 1.00 21.23 215 ALA A O 1
ATOM 1727 N N . GLU A 1 217 ? 25.824 13.838 89.339 1.00 23.22 216 GLU A N 1
ATOM 1728 C CA . GLU A 1 217 ? 24.928 13.291 88.331 1.00 23.92 216 GLU A CA 1
ATOM 1729 C C . GLU A 1 217 ? 25.634 13.256 86.970 1.00 25.33 216 GLU A C 1
ATOM 1730 O O . GLU A 1 217 ? 26.376 14.178 86.622 1.00 25.89 216 GLU A O 1
ATOM 1736 N N . GLU A 1 218 ? 25.417 12.179 86.218 1.00 24.00 217 GLU A N 1
ATOM 1737 C CA . GLU A 1 218 ? 26.052 11.991 84.935 1.00 27.56 217 GLU A CA 1
ATOM 1738 C C . GLU A 1 218 ? 25.024 11.457 83.957 1.00 25.90 217 GLU A C 1
ATOM 1739 O O . GLU A 1 218 ? 24.071 10.757 84.301 1.00 22.69 217 GLU A O 1
ATOM 1745 N N . ASN A 1 219 ? 25.212 11.834 82.711 1.00 25.13 218 ASN A N 1
ATOM 1746 C CA . ASN A 1 219 ? 24.452 11.228 81.633 1.00 22.79 218 ASN A CA 1
ATOM 1747 C C . ASN A 1 219 ? 25.195 11.545 80.316 1.00 23.31 218 ASN A C 1
ATOM 1748 O O . ASN A 1 219 ? 26.197 12.302 80.284 1.00 24.01 218 ASN A O 1
ATOM 1753 N N . GLU A 1 220 ? 24.745 10.897 79.253 1.00 23.24 219 GLU A N 1
ATOM 1754 C CA A GLU A 1 220 ? 25.570 10.850 78.050 0.50 25.08 219 GLU A CA 1
ATOM 1755 C CA B GLU A 1 220 ? 25.496 10.807 78.018 0.50 24.18 219 GLU A CA 1
ATOM 1756 C C . GLU A 1 220 ? 25.605 12.151 77.276 1.00 25.07 219 GLU A C 1
ATOM 1757 O O . GLU A 1 220 ? 26.620 12.409 76.613 1.00 29.50 219 GLU A O 1
ATOM 1768 N N . ASP A 1 221 ? 24.536 12.966 77.376 1.00 19.22 220 ASP A N 1
ATOM 1769 C CA A ASP A 1 221 ? 24.628 14.285 76.739 0.50 19.51 220 ASP A CA 1
ATOM 1770 C CA B ASP A 1 221 ? 24.366 14.321 76.815 0.50 21.65 220 ASP A CA 1
ATOM 1771 C C . ASP A 1 221 ? 25.000 15.415 77.687 1.00 19.78 220 ASP A C 1
ATOM 1772 O O . ASP A 1 221 ? 24.909 16.611 77.325 1.00 19.90 220 ASP A O 1
ATOM 1781 N N . HIS A 1 222 ? 25.498 15.052 78.868 1.00 15.58 221 HIS A N 1
ATOM 1782 C CA . HIS A 1 222 ? 25.895 16.022 79.867 1.00 17.12 221 HIS A CA 1
ATOM 1783 C C . HIS A 1 222 ? 24.791 17.063 80.179 1.00 14.58 221 HIS A C 1
ATOM 1784 O O . HIS A 1 222 ? 25.078 18.209 80.608 1.00 15.63 221 HIS A O 1
ATOM 1791 N N . TRP A 1 223 ? 23.523 16.654 80.083 1.00 15.10 222 TRP A N 1
ATOM 1792 C CA . TRP A 1 223 ? 22.411 17.512 80.455 1.00 17.26 222 TRP A CA 1
ATOM 1793 C C . TRP A 1 223 ? 22.124 17.382 81.962 1.00 14.77 222 TRP A C 1
ATOM 1794 O O . TRP A 1 223 ? 21.187 16.701 82.402 1.00 15.68 222 TRP A O 1
ATOM 1805 N N . HIS A 1 224 ? 22.962 18.035 82.733 1.00 15.15 223 HIS A N 1
ATOM 1806 C CA . HIS A 1 224 ? 22.921 18.004 84.171 1.00 14.12 223 HIS A CA 1
ATOM 1807 C C . HIS A 1 224 ? 23.743 19.191 84.654 1.00 14.51 223 HIS A C 1
ATOM 1808 O O . HIS A 1 224 ? 24.528 19.783 83.898 1.00 14.90 223 HIS A O 1
ATOM 1815 N N . ARG A 1 225 ? 23.587 19.501 85.919 1.00 13.77 224 ARG A N 1
ATOM 1816 C CA . ARG A 1 225 ? 24.323 20.619 86.510 1.00 14.73 224 ARG A CA 1
ATOM 1817 C C . ARG A 1 225 ? 25.840 20.317 86.475 1.00 13.34 224 ARG A C 1
ATOM 1818 O O . ARG A 1 225 ? 26.264 19.153 86.613 1.00 15.30 224 ARG A O 1
ATOM 1826 N N . THR A 1 226 ? 26.616 21.369 86.373 1.00 14.27 225 THR A N 1
ATOM 1827 C CA . THR A 1 226 ? 28.076 21.239 86.403 1.00 12.82 225 THR A CA 1
ATOM 1828 C C . THR A 1 226 ? 28.688 22.361 87.260 1.00 15.22 225 THR A C 1
ATOM 1829 O O . THR A 1 226 ? 28.086 23.408 87.471 1.00 14.75 225 THR A O 1
ATOM 1833 N N . VAL A 1 227 ? 29.959 22.172 87.621 1.00 15.60 226 VAL A N 1
ATOM 1834 C CA . VAL A 1 227 ? 30.654 23.168 88.421 1.00 14.97 226 VAL A CA 1
ATOM 1835 C C . VAL A 1 227 ? 32.068 23.245 87.836 1.00 16.18 226 VAL A C 1
ATOM 1836 O O . VAL A 1 227 ? 32.648 22.212 87.453 1.00 16.41 226 VAL A O 1
ATOM 1840 N N . ASN A 1 228 ? 32.529 24.473 87.709 1.00 16.38 227 ASN A N 1
ATOM 1841 C CA . ASN A 1 228 ? 33.891 24.780 87.224 1.00 14.11 227 ASN A CA 1
ATOM 1842 C C . ASN A 1 228 ? 34.596 25.743 88.163 1.00 15.25 227 ASN A C 1
ATOM 1843 O O . ASN A 1 228 ? 34.175 26.918 88.281 1.00 15.43 227 ASN A O 1
ATOM 1848 N N . LEU A 1 229 ? 35.719 25.304 88.740 1.00 15.70 228 LEU A N 1
ATOM 1849 C CA . LEU A 1 229 ? 36.566 26.226 89.516 1.00 16.06 228 LEU A CA 1
ATOM 1850 C C . LEU A 1 229 ? 37.384 27.014 88.495 1.00 16.17 228 LEU A C 1
ATOM 1851 O O . LEU A 1 229 ? 38.356 26.499 87.913 1.00 16.71 228 LEU A O 1
ATOM 1856 N N . GLY A 1 230 ? 36.988 28.259 88.258 1.00 14.20 229 GLY A N 1
ATOM 1857 C CA . GLY A 1 230 ? 37.579 29.097 87.231 1.00 17.81 229 GLY A CA 1
ATOM 1858 C C . GLY A 1 230 ? 38.799 29.890 87.714 1.00 14.80 229 GLY A C 1
ATOM 1859 O O . GLY A 1 230 ? 39.721 30.175 86.928 1.00 18.12 229 GLY A O 1
ATOM 1860 N N . ARG A 1 231 ? 38.858 30.273 88.997 1.00 13.96 230 ARG A N 1
ATOM 1861 C CA . ARG A 1 231 ? 39.934 31.129 89.485 1.00 13.49 230 ARG A CA 1
ATOM 1862 C C . ARG A 1 231 ? 40.150 30.841 90.968 1.00 15.84 230 ARG A C 1
ATOM 1863 O O . ARG A 1 231 ? 39.182 30.616 91.699 1.00 15.52 230 ARG A O 1
ATOM 1871 N N . ILE A 1 232 ? 41.416 30.838 91.397 1.00 13.16 231 ILE A N 1
ATOM 1872 C CA . ILE A 1 232 ? 41.746 30.659 92.796 1.00 12.62 231 ILE A CA 1
ATOM 1873 C C . ILE A 1 232 ? 42.857 31.644 93.128 1.00 16.74 231 ILE A C 1
ATOM 1874 O O . ILE A 1 232 ? 43.715 31.898 92.305 1.00 15.90 231 ILE A O 1
ATOM 1879 N N . ARG A 1 233 ? 42.799 32.192 94.333 1.00 16.86 232 ARG A N 1
ATOM 1880 C CA A ARG A 1 233 ? 43.776 33.187 94.825 0.50 14.78 232 ARG A CA 1
ATOM 1881 C CA B ARG A 1 233 ? 43.773 33.165 94.806 0.30 16.64 232 ARG A CA 1
ATOM 1882 C CA C ARG A 1 233 ? 43.757 33.187 94.809 0.20 16.08 232 ARG A CA 1
ATOM 1883 C C . ARG A 1 233 ? 43.939 32.996 96.316 1.00 16.79 232 ARG A C 1
ATOM 1884 O O . ARG A 1 233 ? 42.973 32.945 97.052 1.00 16.84 232 ARG A O 1
ATOM 1906 N N . ALA A 1 234 ? 45.172 32.913 96.766 1.00 15.69 233 ALA A N 1
ATOM 1907 C CA . ALA A 1 234 ? 45.458 32.950 98.220 1.00 15.51 233 ALA A CA 1
ATOM 1908 C C . ALA A 1 234 ? 46.888 33.361 98.427 1.00 16.38 233 ALA A C 1
ATOM 1909 O O . ALA A 1 234 ? 47.765 32.933 97.675 1.00 17.36 233 ALA A O 1
ATOM 1911 N N . GLY A 1 235 ? 47.110 34.208 99.438 1.00 16.99 234 GLY A N 1
ATOM 1912 C CA . GLY A 1 235 ? 48.496 34.533 99.856 1.00 19.07 234 GLY A CA 1
ATOM 1913 C C . GLY A 1 235 ? 49.133 35.698 99.109 1.00 22.57 234 GLY A C 1
ATOM 1914 O O . GLY A 1 235 ? 48.785 35.999 97.962 1.00 20.46 234 GLY A O 1
ATOM 1915 N N . GLU A 1 236 ? 50.101 36.324 99.771 1.00 30.69 235 GLU A N 1
ATOM 1916 C CA . GLU A 1 236 ? 51.031 37.297 99.164 1.00 35.23 235 GLU A CA 1
ATOM 1917 C C . GLU A 1 236 ? 52.461 36.778 99.361 1.00 37.23 235 GLU A C 1
ATOM 1918 O O . GLU A 1 236 ? 53.145 36.437 98.381 1.00 40.87 235 GLU A O 1
ATOM 1920 N N . SER A 1 237 ? 52.878 36.643 100.620 1.00 36.71 236 SER A N 1
ATOM 1921 C CA . SER A 1 237 ? 54.192 36.062 100.979 1.00 36.60 236 SER A CA 1
ATOM 1922 C C . SER A 1 237 ? 54.258 34.512 101.052 1.00 34.16 236 SER A C 1
ATOM 1923 O O . SER A 1 237 ? 53.542 33.869 101.848 1.00 34.29 236 SER A O 1
ATOM 1926 N N . THR A 1 238 ? 55.150 33.928 100.259 1.00 30.19 237 THR A N 1
ATOM 1927 C CA . THR A 1 238 ? 55.461 32.481 100.295 1.00 30.36 237 THR A CA 1
ATOM 1928 C C . THR A 1 238 ? 55.670 31.961 101.689 1.00 28.66 237 THR A C 1
ATOM 1929 O O . THR A 1 238 ? 55.358 30.809 101.998 1.00 31.88 237 THR A O 1
ATOM 1933 N N . ASN A 1 239 ? 56.161 32.827 102.558 1.00 26.23 238 ASN A N 1
ATOM 1934 C CA . ASN A 1 239 ? 56.621 32.413 103.858 1.00 24.55 238 ASN A CA 1
ATOM 1935 C C . ASN A 1 239 ? 55.658 32.626 105.023 1.00 23.09 238 ASN A C 1
ATOM 1936 O O . ASN A 1 239 ? 56.097 32.667 106.183 1.00 26.72 238 ASN A O 1
ATOM 1941 N N . LYS A 1 240 ? 54.390 32.835 104.733 1.00 18.91 239 LYS A N 1
ATOM 1942 C CA . LYS A 1 240 ? 53.361 32.873 105.750 1.00 18.63 239 LYS A CA 1
ATOM 1943 C C . LYS A 1 240 ? 52.386 31.756 105.449 1.00 14.93 239 LYS A C 1
ATOM 1944 O O . LYS A 1 240 ? 52.140 31.449 104.287 1.00 14.40 239 LYS A O 1
ATOM 1949 N N . VAL A 1 241 ? 51.814 31.180 106.489 1.00 15.35 240 VAL A N 1
ATOM 1950 C CA . VAL A 1 241 ? 50.582 30.373 106.323 1.00 15.94 240 VAL A CA 1
ATOM 1951 C C . VAL A 1 241 ? 49.420 31.304 105.930 1.00 15.39 240 VAL A C 1
ATOM 1952 O O . VAL A 1 241 ? 49.093 32.233 106.669 1.00 15.56 240 VAL A O 1
ATOM 1956 N N . PRO A 1 242 ? 48.824 31.101 104.729 1.00 16.09 241 PRO A N 1
ATOM 1957 C CA . PRO A 1 242 ? 47.742 31.987 104.277 1.00 15.26 241 PRO A CA 1
ATOM 1958 C C . PRO A 1 242 ? 46.503 31.826 105.112 1.00 16.91 241 PRO A C 1
ATOM 1959 O O . PRO A 1 242 ? 46.080 30.708 105.382 1.00 17.05 241 PRO A O 1
ATOM 1963 N N . ASP A 1 243 ? 45.945 32.954 105.577 1.00 14.94 242 ASP A N 1
ATOM 1964 C CA . ASP A 1 243 ? 44.706 32.917 106.354 1.00 16.51 242 ASP A CA 1
ATOM 1965 C C . ASP A 1 243 ? 43.419 33.220 105.609 1.00 16.53 242 ASP A C 1
ATOM 1966 O O . ASP A 1 243 ? 42.342 33.083 106.184 1.00 17.84 242 ASP A O 1
ATOM 1971 N N . VAL A 1 244 ? 43.499 33.531 104.312 1.00 15.11 243 VAL A N 1
ATOM 1972 C CA A VAL A 1 244 ? 42.297 33.697 103.487 0.50 15.80 243 VAL A CA 1
ATOM 1973 C CA B VAL A 1 244 ? 42.322 33.749 103.475 0.50 14.99 243 VAL A CA 1
ATOM 1974 C C . VAL A 1 244 ? 42.607 33.131 102.119 1.00 15.52 243 VAL A C 1
ATOM 1975 O O . VAL A 1 244 ? 43.714 33.328 101.567 1.00 15.84 243 VAL A O 1
ATOM 1982 N N . ALA A 1 245 ? 41.669 32.354 101.623 1.00 15.98 244 ALA A N 1
ATOM 1983 C CA . ALA A 1 245 ? 41.751 31.751 100.283 1.00 14.23 244 ALA A CA 1
ATOM 1984 C C . ALA A 1 245 ? 40.385 31.926 99.603 1.00 16.01 244 ALA A C 1
ATOM 1985 O O . ALA A 1 245 ? 39.323 31.755 100.234 1.00 16.29 244 ALA A O 1
ATOM 1987 N N . GLU A 1 246 ? 40.420 32.292 98.314 1.00 16.57 245 GLU A N 1
ATOM 1988 C CA . GLU A 1 246 ? 39.226 32.616 97.543 1.00 16.76 245 GLU A CA 1
ATOM 1989 C C . GLU A 1 246 ? 39.215 31.776 96.275 1.00 15.36 245 GLU A C 1
ATOM 1990 O O . GLU A 1 246 ? 40.235 31.604 95.595 1.00 14.47 245 GLU A O 1
ATOM 1996 N N . GLY A 1 247 ? 38.041 31.237 95.971 1.00 13.67 246 GLY A N 1
ATOM 1997 C CA . GLY A 1 247 ? 37.804 30.591 94.712 1.00 14.49 246 GLY A CA 1
ATOM 1998 C C . GLY A 1 247 ? 36.543 31.074 94.066 1.00 14.48 246 GLY A C 1
ATOM 1999 O O . GLY A 1 247 ? 35.535 31.265 94.728 1.00 15.95 246 GLY A O 1
ATOM 2000 N N . TRP A 1 248 ? 36.575 31.156 92.734 1.00 13.83 247 TRP A N 1
ATOM 2001 C CA . TRP A 1 248 ? 35.413 31.597 91.955 1.00 15.19 247 TRP A CA 1
ATOM 2002 C C . TRP A 1 248 ? 34.961 30.427 91.083 1.00 12.80 247 TRP A C 1
ATOM 2003 O O . TRP A 1 248 ? 35.729 29.856 90.343 1.00 17.14 247 TRP A O 1
ATOM 2014 N N . PHE A 1 249 ? 33.669 30.106 91.215 1.00 13.71 248 PHE A N 1
ATOM 2015 C CA . PHE A 1 249 ? 33.073 28.935 90.555 1.00 15.59 248 PHE A CA 1
ATOM 2016 C C . PHE A 1 249 ? 31.944 29.323 89.630 1.00 17.10 248 PHE A C 1
ATOM 2017 O O . PHE A 1 249 ? 31.105 30.184 89.978 1.00 17.41 248 PHE A O 1
ATOM 2025 N N . ASN A 1 250 ? 31.952 28.707 88.438 1.00 15.49 249 ASN A N 1
ATOM 2026 C CA . ASN A 1 250 ? 30.913 28.869 87.422 1.00 16.19 249 ASN A CA 1
ATOM 2027 C C . ASN A 1 250 ? 30.116 27.571 87.461 1.00 14.19 249 ASN A C 1
ATOM 2028 O O . ASN A 1 250 ? 30.615 26.520 87.098 1.00 16.48 249 ASN A O 1
ATOM 2033 N N . ILE A 1 251 ? 28.868 27.687 87.891 1.00 14.29 250 ILE A N 1
ATOM 2034 C CA . ILE A 1 251 ? 27.910 26.589 87.982 1.00 14.31 250 ILE A CA 1
ATOM 2035 C C . ILE A 1 251 ? 26.879 26.721 86.889 1.00 12.73 250 ILE A C 1
ATOM 2036 O O . ILE A 1 251 ? 26.391 27.829 86.592 1.00 13.87 250 ILE A O 1
ATOM 2041 N N . ARG A 1 252 ? 26.592 25.632 86.213 1.00 13.97 251 ARG A N 1
ATOM 2042 C CA . ARG A 1 252 ? 25.503 25.621 85.246 1.00 15.99 251 ARG A CA 1
ATOM 2043 C C . ARG A 1 252 ? 24.386 24.698 85.740 1.00 16.63 251 ARG A C 1
ATOM 2044 O O . ARG A 1 252 ? 24.642 23.634 86.329 1.00 14.86 251 ARG A O 1
ATOM 2052 N N . VAL A 1 253 ? 23.139 25.110 85.508 1.00 14.36 252 VAL A N 1
ATOM 2053 C CA . VAL A 1 253 ? 21.966 24.415 85.977 1.00 13.56 252 VAL A CA 1
ATOM 2054 C C . VAL A 1 253 ? 21.015 24.094 84.826 1.00 16.21 252 VAL A C 1
ATOM 2055 O O . VAL A 1 253 ? 20.807 24.912 83.929 1.00 16.16 252 VAL A O 1
ATOM 2059 N N . THR A 1 254 ? 20.390 22.927 84.902 1.00 16.16 253 THR A N 1
ATOM 2060 C CA . THR A 1 254 ? 19.296 22.582 83.989 1.00 16.19 253 THR A CA 1
ATOM 2061 C C . THR A 1 254 ? 17.967 23.117 84.572 1.00 15.77 253 THR A C 1
ATOM 2062 O O . THR A 1 254 ? 17.916 23.625 85.699 1.00 16.25 253 THR A O 1
ATOM 2066 N N . GLU A 1 255 ? 16.913 22.919 83.810 1.00 16.59 254 GLU A N 1
ATOM 2067 C CA . GLU A 1 255 ? 15.555 23.235 84.256 1.00 15.38 254 GLU A CA 1
ATOM 2068 C C . GLU A 1 255 ? 15.145 22.483 85.541 1.00 18.07 254 GLU A C 1
ATOM 2069 O O . GLU A 1 255 ? 14.196 22.926 86.183 1.00 18.77 254 GLU A O 1
ATOM 2075 N N . HIS A 1 256 ? 15.826 21.377 85.852 1.00 16.94 255 HIS A N 1
ATOM 2076 C CA . HIS A 1 256 ? 15.509 20.532 86.989 1.00 18.70 255 HIS A CA 1
ATOM 2077 C C . HIS A 1 256 ? 16.110 21.000 88.295 1.00 19.74 255 HIS A C 1
ATOM 2078 O O . HIS A 1 256 ? 15.675 20.558 89.371 1.00 20.35 255 HIS A O 1
ATOM 2085 N N . ASP A 1 257 ? 17.178 21.806 88.199 1.00 18.46 256 ASP A N 1
ATOM 2086 C CA . ASP A 1 257 ? 17.959 22.279 89.352 1.00 16.10 256 ASP A CA 1
ATOM 2087 C C . ASP A 1 257 ? 17.563 23.685 89.788 1.00 18.67 256 ASP A C 1
ATOM 2088 O O . ASP A 1 257 ? 18.017 24.707 89.218 1.00 22.83 256 ASP A O 1
ATOM 2093 N N . ASP A 1 258 ? 16.754 23.768 90.842 1.00 17.13 257 ASP A N 1
ATOM 2094 C CA . ASP A 1 258 ? 16.354 25.074 91.322 1.00 19.29 257 ASP A CA 1
ATOM 2095 C C . ASP A 1 258 ? 17.582 25.818 91.865 1.00 16.21 257 ASP A C 1
ATOM 2096 O O . ASP A 1 258 ? 18.304 25.298 92.710 1.00 15.81 257 ASP A O 1
ATOM 2101 N N . PRO A 1 259 ? 17.802 27.038 91.391 1.00 16.38 258 PRO A N 1
ATOM 2102 C CA . PRO A 1 259 ? 19.015 27.757 91.788 1.00 16.68 258 PRO A CA 1
ATOM 2103 C C . PRO A 1 259 ? 19.035 28.127 93.289 1.00 15.67 258 PRO A C 1
ATOM 2104 O O . PRO A 1 259 ? 20.081 28.049 93.921 1.00 17.03 258 PRO A O 1
ATOM 2108 N N . GLY A 1 260 ? 17.873 28.480 93.855 1.00 16.43 259 GLY A N 1
ATOM 2109 C CA . GLY A 1 260 ? 17.825 28.837 95.270 1.00 16.33 259 GLY A CA 1
ATOM 2110 C C . GLY A 1 260 ? 18.125 27.616 96.127 1.00 15.68 259 GLY A C 1
ATOM 2111 O O . GLY A 1 260 ? 18.950 27.674 97.037 1.00 17.36 259 GLY A O 1
ATOM 2112 N N . ALA A 1 261 ? 17.526 26.484 95.787 1.00 14.09 260 ALA A N 1
ATOM 2113 C CA . ALA A 1 261 ? 17.812 25.240 96.526 1.00 13.85 260 ALA A CA 1
ATOM 2114 C C . ALA A 1 261 ? 19.282 24.831 96.429 1.00 14.18 260 ALA A C 1
ATOM 2115 O O . ALA A 1 261 ? 19.895 24.376 97.395 1.00 14.55 260 ALA A O 1
ATOM 2117 N N . LEU A 1 262 ? 19.840 24.974 95.228 1.00 14.29 261 LEU A N 1
ATOM 2118 C CA . LEU A 1 262 ? 21.241 24.564 95.051 1.00 13.76 261 LEU A CA 1
ATOM 2119 C C . LEU A 1 262 ? 22.160 25.481 95.821 1.00 14.80 261 LEU A C 1
ATOM 2120 O O . LEU A 1 262 ? 23.122 25.011 96.462 1.00 16.29 261 LEU A O 1
ATOM 2125 N N . ILE A 1 263 ? 21.930 26.786 95.738 1.00 14.72 262 ILE A N 1
ATOM 2126 C CA . ILE A 1 263 ? 22.739 27.743 96.503 1.00 15.10 262 ILE A CA 1
ATOM 2127 C C . ILE A 1 263 ? 22.684 27.420 98.022 1.00 12.49 262 ILE A C 1
ATOM 2128 O O . ILE A 1 263 ? 23.720 27.318 98.676 1.00 15.24 262 ILE A O 1
ATOM 2133 N N . ASP A 1 264 ? 21.456 27.216 98.528 1.00 13.42 263 ASP A N 1
ATOM 2134 C CA . ASP A 1 264 ? 21.278 26.867 99.931 1.00 12.75 263 ASP A CA 1
ATOM 2135 C C . ASP A 1 264 ? 22.088 25.571 100.283 1.00 14.42 263 ASP A C 1
ATOM 2136 O O . ASP A 1 264 ? 22.708 25.483 101.352 1.00 14.76 263 ASP A O 1
ATOM 2141 N N . LYS A 1 265 ? 22.004 24.565 99.408 1.00 13.69 264 LYS A N 1
ATOM 2142 C CA A LYS A 1 265 ? 22.667 23.290 99.640 0.50 12.43 264 LYS A CA 1
ATOM 2143 C CA B LYS A 1 265 ? 22.674 23.284 99.645 0.50 12.08 264 LYS A CA 1
ATOM 2144 C C . LYS A 1 265 ? 24.200 23.464 99.632 1.00 13.48 264 LYS A C 1
ATOM 2145 O O . LYS A 1 265 ? 24.910 22.906 100.485 1.00 14.52 264 LYS A O 1
ATOM 2156 N N . ILE A 1 266 ? 24.686 24.256 98.680 1.00 12.85 265 ILE A N 1
ATOM 2157 C CA . ILE A 1 266 ? 26.102 24.584 98.621 1.00 13.17 265 ILE A CA 1
ATOM 2158 C C . ILE A 1 266 ? 26.584 25.220 99.956 1.00 13.41 265 ILE A C 1
ATOM 2159 O O . ILE A 1 266 ? 27.594 24.803 100.540 1.00 14.46 265 ILE A O 1
ATOM 2164 N N . ARG A 1 267 ? 25.868 26.245 100.374 1.00 14.68 266 ARG A N 1
ATOM 2165 C CA . ARG A 1 267 ? 26.189 26.947 101.608 1.00 14.82 266 ARG A CA 1
ATOM 2166 C C . ARG A 1 267 ? 26.196 26.028 102.804 1.00 14.30 266 ARG A C 1
ATOM 2167 O O . ARG A 1 267 ? 27.054 26.158 103.671 1.00 16.24 266 ARG A O 1
ATOM 2175 N N . LYS A 1 268 ? 25.238 25.104 102.853 1.00 15.59 267 LYS A N 1
ATOM 2176 C CA . LYS A 1 268 ? 25.206 24.145 103.938 1.00 15.85 267 LYS A CA 1
ATOM 2177 C C . LYS A 1 268 ? 26.417 23.183 103.904 1.00 16.87 267 LYS A C 1
ATOM 2178 O O . LYS A 1 268 ? 26.922 22.752 104.943 1.00 20.02 267 LYS A O 1
ATOM 2184 N N . THR A 1 269 ? 26.854 22.807 102.717 1.00 15.52 268 THR A N 1
ATOM 2185 C CA . THR A 1 269 ? 27.833 21.736 102.522 1.00 15.53 268 THR A CA 1
ATOM 2186 C C . THR A 1 269 ? 29.261 22.210 102.758 1.00 16.86 268 THR A C 1
ATOM 2187 O O . THR A 1 269 ? 30.064 21.477 103.323 1.00 20.86 268 THR A O 1
ATOM 2191 N N . VAL A 1 270 ? 29.593 23.431 102.354 1.00 17.94 269 VAL A N 1
ATOM 2192 C CA . VAL A 1 270 ? 30.964 23.958 102.477 1.00 16.91 269 VAL A CA 1
ATOM 2193 C C . VAL A 1 270 ? 31.131 24.707 103.800 1.00 18.07 269 VAL A C 1
ATOM 2194 O O . VAL A 1 270 ? 30.158 25.255 104.351 1.00 19.48 269 VAL A O 1
ATOM 2198 N N . SER A 1 271 ? 32.353 24.715 104.281 1.00 18.26 270 SER A N 1
ATOM 2199 C CA A SER A 1 271 ? 32.725 25.384 105.537 0.50 18.82 270 SER A CA 1
ATOM 2200 C CA B SER A 1 271 ? 32.629 25.393 105.548 0.50 20.39 270 SER A CA 1
ATOM 2201 C C . SER A 1 271 ? 32.895 26.878 105.352 1.00 19.71 270 SER A C 1
ATOM 2202 O O . SER A 1 271 ? 32.667 27.656 106.275 1.00 23.57 270 SER A O 1
ATOM 2207 N N . GLY A 1 272 ? 33.313 27.283 104.158 1.00 18.31 271 GLY A N 1
ATOM 2208 C CA . GLY A 1 272 ? 33.613 28.666 103.849 1.00 16.60 271 GLY A CA 1
ATOM 2209 C C . GLY A 1 272 ? 32.365 29.487 103.564 1.00 17.07 271 GLY A C 1
ATOM 2210 O O . GLY A 1 272 ? 31.269 28.979 103.629 1.00 20.61 271 GLY A O 1
ATOM 2211 N N . THR A 1 273 ? 32.539 30.757 103.263 1.00 15.93 272 THR A N 1
ATOM 2212 C CA . THR A 1 273 ? 31.424 31.687 103.036 1.00 13.38 272 THR A CA 1
ATOM 2213 C C . THR A 1 273 ? 31.208 31.814 101.545 1.00 16.04 272 THR A C 1
ATOM 2214 O O . THR A 1 273 ? 32.148 32.021 100.775 1.00 15.74 272 THR A O 1
ATOM 2218 N N . VAL A 1 274 ? 29.976 31.721 101.119 1.00 14.31 273 VAL A N 1
ATOM 2219 C CA . VAL A 1 274 ? 29.661 31.716 99.696 1.00 15.08 273 VAL A CA 1
ATOM 2220 C C . VAL A 1 274 ? 28.911 33.011 99.405 1.00 17.74 273 VAL A C 1
ATOM 2221 O O . VAL A 1 274 ? 27.891 33.321 100.052 1.00 18.89 273 VAL A O 1
ATOM 2225 N N . SER A 1 275 ? 29.450 33.762 98.448 1.00 17.10 274 SER A N 1
ATOM 2226 C CA A SER A 1 275 ? 28.748 34.938 97.973 0.25 15.87 274 SER A CA 1
ATOM 2227 C CA B SER A 1 275 ? 28.849 34.989 97.955 0.25 15.91 274 SER A CA 1
ATOM 2228 C CA C SER A 1 275 ? 28.866 34.993 97.943 0.50 16.98 274 SER A CA 1
ATOM 2229 C C . SER A 1 275 ? 28.385 34.739 96.513 1.00 16.16 274 SER A C 1
ATOM 2230 O O . SER A 1 275 ? 29.121 34.113 95.729 1.00 16.38 274 SER A O 1
ATOM 2237 N N . ILE A 1 276 ? 27.176 35.202 96.177 1.00 15.20 275 ILE A N 1
ATOM 2238 C CA . ILE A 1 276 ? 26.679 35.076 94.793 1.00 12.37 275 ILE A CA 1
ATOM 2239 C C . ILE A 1 276 ? 27.137 36.264 93.995 1.00 17.11 275 ILE A C 1
ATOM 2240 O O . ILE A 1 276 ? 26.787 37.384 94.320 1.00 18.06 275 ILE A O 1
ATOM 2245 N N . VAL A 1 277 ? 27.931 36.016 92.957 1.00 15.62 276 VAL A N 1
ATOM 2246 C CA . VAL A 1 277 ? 28.351 37.042 92.004 1.00 15.87 276 VAL A CA 1
ATOM 2247 C C . VAL A 1 277 ? 27.233 37.406 91.053 1.00 18.43 276 VAL A C 1
ATOM 2248 O O . VAL A 1 277 ? 26.934 38.580 90.867 1.00 19.81 276 VAL A O 1
ATOM 2252 N N . ARG A 1 278 ? 26.609 36.386 90.476 1.00 16.85 277 ARG A N 1
ATOM 2253 C CA . ARG A 1 278 ? 25.386 36.569 89.675 1.00 16.22 277 ARG A CA 1
ATOM 2254 C C . ARG A 1 278 ? 24.669 35.266 89.455 1.00 18.28 277 ARG A C 1
ATOM 2255 O O . ARG A 1 278 ? 25.220 34.181 89.674 1.00 16.29 277 ARG A O 1
ATOM 2263 N N . THR A 1 279 ? 23.419 35.408 89.037 1.00 17.71 278 THR A N 1
ATOM 2264 C CA . THR A 1 279 ? 22.646 34.288 88.532 1.00 16.85 278 THR A CA 1
ATOM 2265 C C . THR A 1 279 ? 22.007 34.644 87.189 1.00 16.70 278 THR A C 1
ATOM 2266 O O . THR A 1 279 ? 21.710 35.820 86.895 1.00 17.57 278 THR A O 1
ATOM 2270 N N . VAL A 1 280 ? 21.848 33.617 86.368 1.00 15.88 279 VAL A N 1
ATOM 2271 C CA . VAL A 1 280 ? 21.172 33.729 85.089 1.00 14.25 279 VAL A CA 1
ATOM 2272 C C . VAL A 1 280 ? 20.213 32.568 84.992 1.00 14.11 279 VAL A C 1
ATOM 2273 O O . VAL A 1 280 ? 20.594 31.398 85.176 1.00 16.24 279 VAL A O 1
ATOM 2277 N N . PRO A 1 281 ? 18.923 32.853 84.752 1.00 12.31 280 PRO A N 1
ATOM 2278 C CA . PRO A 1 281 ? 17.947 31.757 84.694 1.00 13.66 280 PRO A CA 1
ATOM 2279 C C . PRO A 1 281 ? 18.084 30.892 83.444 1.00 9.74 280 PRO A C 1
ATOM 2280 O O . PRO A 1 281 ? 18.501 31.376 82.419 1.00 13.05 280 PRO A O 1
ATOM 2284 N N . VAL A 1 282 ? 17.655 29.645 83.581 1.00 12.66 281 VAL A N 1
ATOM 2285 C CA . VAL A 1 282 ? 17.481 28.747 82.462 1.00 14.11 281 VAL A CA 1
ATOM 2286 C C . VAL A 1 282 ? 16.576 29.409 81.436 1.00 15.17 281 VAL A C 1
ATOM 2287 O O . VAL A 1 282 ? 15.595 30.049 81.778 1.00 14.94 281 VAL A O 1
ATOM 2291 N N . PHE A 1 283 ? 16.922 29.250 80.166 1.00 13.24 282 PHE A N 1
ATOM 2292 C CA . PHE A 1 283 ? 16.058 29.720 79.100 1.00 13.98 282 PHE A CA 1
ATOM 2293 C C . PHE A 1 283 ? 15.252 28.526 78.579 1.00 14.78 282 PHE A C 1
ATOM 2294 O O . PHE A 1 283 ? 15.806 27.469 78.252 1.00 13.14 282 PHE A O 1
ATOM 2302 N N . LEU A 1 284 ? 13.931 28.666 78.583 1.00 14.39 283 LEU A N 1
ATOM 2303 C CA . LEU A 1 284 ? 13.015 27.682 78.030 1.00 17.04 283 LEU A CA 1
ATOM 2304 C C . LEU A 1 284 ? 12.108 28.421 77.057 1.00 17.53 283 LEU A C 1
ATOM 2305 O O . LEU A 1 284 ? 11.360 29.309 77.449 1.00 17.48 283 LEU A O 1
ATOM 2310 N N . ALA A 1 285 ? 12.188 28.074 75.782 1.00 13.90 284 ALA A N 1
ATOM 2311 C CA . ALA A 1 285 ? 11.403 28.749 74.757 1.00 14.83 284 ALA A CA 1
ATOM 2312 C C . ALA 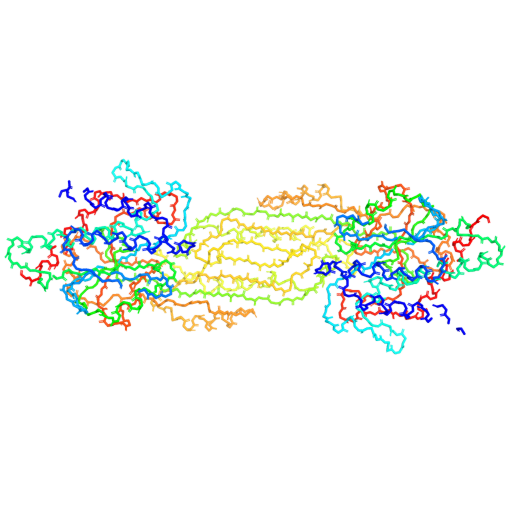A 1 285 ? 9.925 28.423 74.933 1.00 17.45 284 ALA A C 1
ATOM 2313 O O . ALA A 1 285 ? 9.532 27.287 75.208 1.00 17.38 284 ALA A O 1
ATOM 2315 N N . ALA A 1 286 ? 9.097 29.446 74.756 1.00 18.23 285 ALA A N 1
ATOM 2316 C CA . ALA A 1 286 ? 7.645 29.222 74.706 1.00 20.24 285 ALA A CA 1
ATOM 2317 C C . ALA A 1 286 ? 7.263 28.472 73.415 1.00 20.69 285 ALA A C 1
ATOM 2318 O O . ALA A 1 286 ? 7.779 28.786 72.374 1.00 22.99 285 ALA A O 1
ATOM 2320 N N . ASP A 1 287 ? 6.340 27.500 73.484 1.00 19.74 286 ASP A N 1
ATOM 2321 C CA . ASP A 1 287 ? 5.777 26.816 72.293 1.00 23.04 286 ASP A CA 1
ATOM 2322 C C . ASP A 1 287 ? 5.213 27.888 71.365 1.00 21.38 286 ASP A C 1
ATOM 2323 O O . ASP A 1 287 ? 4.660 28.874 71.844 1.00 22.65 286 ASP A O 1
ATOM 2328 N N . SER A 1 288 ? 5.392 27.749 70.057 1.00 18.28 287 SER A N 1
ATOM 2329 C CA . SER A 1 288 ? 4.966 28.807 69.145 1.00 18.68 287 SER A CA 1
ATOM 2330 C C . SER A 1 288 ? 4.788 28.231 67.767 1.00 17.63 287 SER A C 1
ATOM 2331 O O . SER A 1 288 ? 5.646 27.551 67.262 1.00 17.53 287 SER A O 1
ATOM 2334 N N . PRO A 1 289 ? 3.694 28.621 67.089 1.00 18.39 288 PRO A N 1
ATOM 2335 C CA . PRO A 1 289 ? 3.644 28.277 65.651 1.00 17.60 288 PRO A CA 1
ATOM 2336 C C . PRO A 1 289 ? 4.770 28.896 64.802 1.00 17.46 288 PRO A C 1
ATOM 2337 O O . PRO A 1 289 ? 5.085 28.369 63.735 1.00 17.17 288 PRO A O 1
ATOM 2341 N N . TYR A 1 290 ? 5.373 29.991 65.263 1.00 17.73 289 TYR A N 1
ATOM 2342 C CA . TYR A 1 290 ? 6.498 30.596 64.579 1.00 17.58 289 TYR A CA 1
ATOM 2343 C C . TYR A 1 290 ? 7.694 29.662 64.603 1.00 16.64 289 TYR A C 1
ATOM 2344 O O . TYR A 1 290 ? 8.380 29.503 63.592 1.00 16.98 289 TYR A O 1
ATOM 2353 N N . THR A 1 291 ? 7.930 29.023 65.753 1.00 16.63 290 THR A N 1
ATOM 2354 C CA . THR A 1 291 ? 9.029 28.052 65.861 1.00 15.59 290 THR A CA 1
ATOM 2355 C C . THR A 1 291 ? 8.762 26.854 64.930 1.00 14.91 290 THR A C 1
ATOM 2356 O O . THR A 1 291 ? 9.641 26.421 64.218 1.00 17.74 290 THR A O 1
ATOM 2360 N N . GLU A 1 292 ? 7.528 26.360 64.929 1.00 16.48 291 GLU A N 1
ATOM 2361 C CA . GLU A 1 292 ? 7.200 25.241 64.068 1.00 15.21 291 GLU A CA 1
ATOM 2362 C C . GLU A 1 292 ? 7.422 25.617 62.599 1.00 13.22 291 GLU A C 1
ATOM 2363 O O . GLU A 1 292 ? 7.937 24.832 61.842 1.00 16.01 291 GLU A O 1
ATOM 2369 N N . ARG A 1 293 ? 7.043 26.821 62.225 1.00 14.54 292 ARG A N 1
ATOM 2370 C CA . ARG A 1 293 ? 7.215 27.311 60.836 1.00 14.42 292 ARG A CA 1
ATOM 2371 C C . ARG A 1 293 ? 8.715 27.457 60.511 1.00 14.65 292 ARG A C 1
ATOM 2372 O O . ARG A 1 293 ? 9.154 27.049 59.436 1.00 17.01 292 ARG A O 1
ATOM 2380 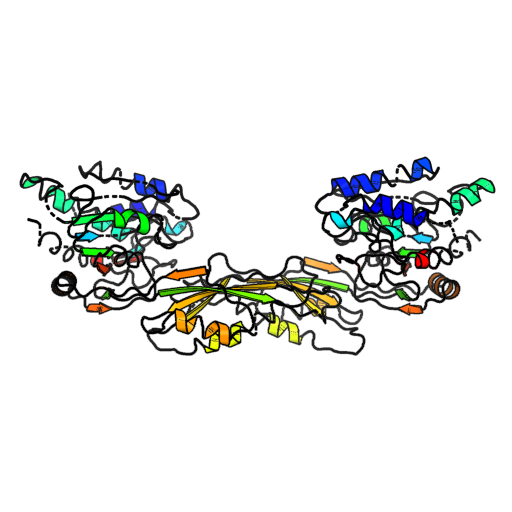N N . LEU A 1 294 ? 9.492 28.015 61.434 1.00 14.83 293 LEU A N 1
ATOM 2381 C CA . LEU A 1 294 ? 10.946 28.164 61.231 1.00 14.46 293 LEU A CA 1
ATOM 2382 C C . LEU A 1 294 ? 11.646 26.826 61.009 1.00 14.78 293 LEU A C 1
ATOM 2383 O O . LEU A 1 294 ? 12.480 26.672 60.106 1.00 17.81 293 LEU A O 1
ATOM 2388 N N . LEU A 1 295 ? 11.277 25.835 61.802 1.00 14.60 294 LEU A N 1
ATOM 2389 C CA . LEU A 1 295 ? 11.771 24.475 61.633 1.00 16.90 294 LEU A CA 1
ATOM 2390 C C . LEU A 1 295 ? 11.435 23.904 60.224 1.00 15.84 294 LEU A C 1
ATOM 2391 O O . LEU A 1 295 ? 12.282 23.368 59.560 1.00 18.45 294 LEU A O 1
ATOM 2396 N N . ALA A 1 296 ? 10.192 24.067 59.816 1.00 17.45 295 ALA A N 1
ATOM 2397 C CA . ALA A 1 296 ? 9.688 23.614 58.508 1.00 18.63 295 ALA A CA 1
ATOM 2398 C C . ALA A 1 296 ? 10.490 24.318 57.385 1.00 18.66 295 ALA A C 1
ATOM 2399 O O . ALA A 1 296 ? 10.931 23.694 56.411 1.00 18.10 295 ALA A O 1
ATOM 2401 N N . LEU A 1 297 ? 10.681 25.624 57.530 1.00 17.56 296 LEU A N 1
ATOM 2402 C CA . LEU A 1 297 ? 11.340 26.417 56.501 1.00 17.11 296 LEU A CA 1
ATOM 2403 C C . LEU A 1 297 ? 12.830 26.102 56.424 1.00 21.66 296 LEU A C 1
ATOM 2404 O O . LEU A 1 297 ? 13.418 26.136 55.362 1.00 21.23 296 LEU A O 1
ATOM 2409 N N . SER A 1 298 ? 13.444 25.809 57.562 1.00 19.93 297 SER A N 1
ATOM 2410 C CA . SER A 1 298 ? 14.904 25.658 57.604 1.00 19.59 297 SER A CA 1
ATOM 2411 C C . SER A 1 298 ? 15.390 24.204 57.497 1.00 18.80 297 SER A C 1
ATOM 2412 O O . SER A 1 298 ? 16.535 23.953 57.157 1.00 21.00 297 SER A O 1
ATOM 2415 N N . GLY A 1 299 ? 14.536 23.262 57.816 1.00 18.33 298 GLY A N 1
ATOM 2416 C CA . GLY A 1 299 ? 14.894 21.849 57.964 1.00 18.94 298 GLY A CA 1
ATOM 2417 C C . GLY A 1 299 ? 15.674 21.530 59.254 1.00 17.95 298 GLY A C 1
ATOM 2418 O O . GLY A 1 299 ? 16.125 20.386 59.454 1.00 20.74 298 GLY A O 1
ATOM 2419 N N . ALA A 1 300 ? 15.771 22.517 60.134 1.00 17.99 299 ALA A N 1
ATOM 2420 C CA . ALA A 1 300 ? 16.381 22.351 61.454 1.00 16.75 299 ALA A CA 1
ATOM 2421 C C . ALA A 1 300 ? 15.497 21.582 62.411 1.00 15.19 299 ALA A C 1
ATOM 2422 O O . ALA A 1 300 ? 14.298 21.417 62.174 1.00 16.04 299 ALA A O 1
ATOM 2424 N N . THR A 1 301 ? 16.124 21.063 63.476 1.00 14.33 300 THR A N 1
ATOM 2425 C CA . THR A 1 301 ? 15.425 20.472 64.583 1.00 14.94 300 THR A CA 1
ATOM 2426 C C . THR A 1 301 ? 15.678 21.337 65.818 1.00 14.06 300 THR A C 1
ATOM 2427 O O . THR A 1 301 ? 16.629 22.080 65.878 1.00 15.55 300 THR A O 1
ATOM 2431 N N . ALA A 1 302 ? 14.782 21.204 66.782 1.00 13.18 301 ALA A N 1
ATOM 2432 C CA . ALA A 1 302 ? 14.893 21.884 68.070 1.00 11.88 301 ALA A CA 1
ATOM 2433 C C . ALA A 1 302 ? 16.000 21.181 68.855 1.00 14.41 301 ALA A C 1
ATOM 2434 O O . ALA A 1 302 ? 16.046 19.954 68.895 1.00 14.74 301 ALA A O 1
ATOM 2436 N N . GLY A 1 303 ? 16.817 21.968 69.532 1.00 14.62 302 GLY A N 1
ATOM 2437 C CA . GLY A 1 303 ? 17.848 21.457 70.379 1.00 14.73 302 GLY A CA 1
ATOM 2438 C C . GLY A 1 303 ? 18.031 22.264 71.658 1.00 12.31 302 GLY A C 1
ATOM 2439 O O . GLY A 1 303 ? 17.337 23.253 71.918 1.00 12.96 302 GLY A O 1
ATOM 2440 N N . LYS A 1 304 ? 19.023 21.821 72.414 1.00 15.00 303 LYS A N 1
ATOM 2441 C CA A LYS A 1 304 ? 19.384 22.471 73.667 0.50 14.47 303 LYS A CA 1
ATOM 2442 C CA B LYS A 1 304 ? 19.385 22.462 73.671 0.50 14.31 303 LYS A CA 1
ATOM 2443 C C . LYS A 1 304 ? 20.874 22.760 73.699 1.00 13.61 303 LYS A C 1
ATOM 2444 O O . LYS A 1 304 ? 21.668 22.085 73.019 1.00 16.33 303 LYS A O 1
ATOM 2455 N N . ALA A 1 305 ? 21.231 23.744 74.487 1.00 11.45 304 ALA A N 1
ATOM 2456 C CA . ALA A 1 305 ? 22.620 24.169 74.536 1.00 12.96 304 ALA A CA 1
ATOM 2457 C C . ALA A 1 305 ? 23.081 24.423 75.952 1.00 14.75 304 ALA A C 1
ATOM 2458 O O . ALA A 1 305 ? 22.332 24.778 76.835 1.00 12.53 304 ALA A O 1
ATOM 2460 N N . HIS A 1 306 ? 24.385 24.252 76.164 1.00 13.02 305 HIS A N 1
ATOM 2461 C CA . HIS A 1 306 ? 24.973 24.350 77.514 1.00 12.41 305 HIS A CA 1
ATOM 2462 C C . HIS A 1 306 ? 25.240 25.791 77.935 1.00 12.75 305 HIS A C 1
ATOM 2463 O O . HIS A 1 306 ? 25.259 26.053 79.133 1.00 13.79 305 HIS A O 1
ATOM 2470 N N . GLY A 1 307 ? 25.483 26.702 76.995 1.00 13.08 306 GLY A N 1
ATOM 2471 C CA . GLY A 1 307 ? 25.778 28.094 77.296 1.00 17.90 306 GLY A CA 1
ATOM 2472 C C . GLY A 1 307 ? 24.522 28.935 77.283 1.00 19.77 306 GLY A C 1
ATOM 2473 O O . GLY A 1 307 ? 23.474 28.482 76.856 1.00 25.88 306 GLY A O 1
ATOM 2474 N N . ALA A 1 308 ? 24.616 30.153 77.781 1.00 18.68 307 ALA A N 1
ATOM 2475 C CA . ALA A 1 308 ? 23.463 31.040 77.921 1.00 17.94 307 ALA A CA 1
ATOM 2476 C C . ALA A 1 308 ? 23.674 32.228 77.019 1.00 19.62 307 ALA A C 1
ATOM 2477 O O . ALA A 1 308 ? 24.700 32.391 76.354 1.00 21.04 307 ALA A O 1
ATOM 2479 N N . SER A 1 309 ? 22.635 33.017 76.896 1.00 15.08 308 SER A N 1
ATOM 2480 C CA . SER A 1 309 ? 22.665 34.152 75.968 1.00 18.96 308 SER A CA 1
ATOM 2481 C C . SER A 1 309 ? 21.695 35.234 76.417 1.00 18.95 308 SER A C 1
ATOM 2482 O O . SER A 1 309 ? 21.077 35.119 77.464 1.00 16.66 308 SER A O 1
ATOM 2485 N N . ASP A 1 310 ? 21.514 36.263 75.583 1.00 15.80 309 ASP A N 1
ATOM 2486 C CA . ASP A 1 310 ? 20.501 37.255 75.863 1.00 13.90 309 ASP A CA 1
ATOM 2487 C C . ASP A 1 310 ? 19.082 36.752 75.745 1.00 12.76 309 ASP A C 1
ATOM 2488 O O . ASP A 1 310 ? 18.160 37.457 76.113 1.00 15.37 309 ASP A O 1
ATOM 2493 N N . ALA A 1 311 ? 18.892 35.511 75.252 1.00 15.07 310 ALA A N 1
ATOM 2494 C CA . ALA A 1 311 ? 17.541 34.918 75.217 1.00 14.81 310 ALA A CA 1
ATOM 2495 C C . ALA A 1 311 ? 16.950 34.784 76.640 1.00 15.69 310 ALA A C 1
ATOM 2496 O O . ALA A 1 311 ? 15.739 34.700 76.774 1.00 15.96 310 ALA A O 1
ATOM 2498 N N . ARG A 1 312 ? 17.811 34.790 77.635 1.00 16.74 311 ARG A N 1
ATOM 2499 C CA A ARG A 1 312 ? 17.318 34.712 78.997 0.50 18.96 311 ARG A CA 1
ATOM 2500 C CA B ARG A 1 312 ? 17.473 34.839 79.057 0.50 15.81 311 ARG A CA 1
ATOM 2501 C C . ARG A 1 312 ? 16.419 35.891 79.403 1.00 18.18 311 ARG A C 1
ATOM 2502 O O . ARG A 1 312 ? 15.740 35.796 80.411 1.00 21.32 311 ARG A O 1
ATOM 2517 N N . TYR A 1 313 ? 16.397 36.965 78.620 1.00 15.74 312 TYR A N 1
ATOM 2518 C CA . TYR A 1 313 ? 15.559 38.112 78.874 1.00 17.03 312 TYR A CA 1
ATOM 2519 C C . TYR A 1 313 ? 14.166 38.065 78.222 1.00 15.87 312 TYR A C 1
ATOM 2520 O O . TYR A 1 313 ? 13.333 38.919 78.470 1.00 18.05 312 TYR A O 1
ATOM 2529 N N . LEU A 1 314 ? 13.928 37.086 77.348 1.00 14.91 313 LEU A N 1
ATOM 2530 C CA . LEU A 1 314 ? 12.646 37.041 76.639 1.00 15.60 313 LEU A CA 1
ATOM 2531 C C . LEU A 1 314 ? 11.449 36.851 77.560 1.00 17.38 313 LEU A C 1
ATOM 2532 O O . LEU A 1 314 ? 10.514 37.638 77.507 1.00 17.06 313 LEU A O 1
ATOM 2537 N N . GLY A 1 315 ? 11.519 35.854 78.427 1.00 21.21 314 GLY A N 1
ATOM 2538 C CA . GLY A 1 315 ? 10.389 35.474 79.291 1.00 23.67 314 GLY A CA 1
ATOM 2539 C C . GLY A 1 315 ? 9.968 36.573 80.240 1.00 21.64 314 GLY A C 1
ATOM 2540 O O . GLY A 1 315 ? 8.781 36.888 80.355 1.00 19.73 314 GLY A O 1
ATOM 2541 N N . GLU A 1 316 ? 10.925 37.226 80.879 1.00 21.34 315 GLU A N 1
ATOM 2542 C CA . GLU A 1 316 ? 10.559 38.286 81.793 1.00 24.05 315 GLU A CA 1
ATOM 2543 C C . GLU A 1 316 ? 9.935 39.476 81.075 1.00 23.28 315 GLU A C 1
ATOM 2544 O O . GLU A 1 316 ? 9.308 40.298 81.722 1.00 21.81 315 GLU A O 1
ATOM 2550 N N . ASN A 1 317 ? 10.127 39.585 79.758 1.00 19.44 316 ASN A N 1
ATOM 2551 C CA . ASN A 1 317 ? 9.463 40.633 78.960 1.00 18.01 316 ASN A CA 1
ATOM 2552 C C . ASN A 1 317 ? 8.235 40.156 78.190 1.00 21.66 316 ASN A C 1
ATOM 2553 O O . ASN A 1 317 ? 7.670 40.895 77.402 1.00 22.88 316 ASN A O 1
ATOM 2558 N N . GLY A 1 318 ? 7.790 38.940 78.477 1.00 18.73 317 GLY A N 1
ATOM 2559 C CA . GLY A 1 318 ? 6.612 38.406 77.852 1.00 20.87 317 GLY A CA 1
ATOM 2560 C C . GLY A 1 318 ? 6.794 38.155 76.364 1.00 21.11 317 GLY A C 1
ATOM 2561 O O . GLY A 1 318 ? 5.812 38.157 75.590 1.00 25.03 317 GLY A O 1
ATOM 2562 N N . LEU A 1 319 ? 8.038 37.917 75.938 1.00 17.65 318 LEU A N 1
ATOM 2563 C CA . LEU A 1 319 ? 8.325 37.679 74.534 1.00 15.30 318 LEU A CA 1
ATOM 2564 C C . LEU A 1 319 ? 8.551 36.195 74.245 1.00 17.51 318 LEU A C 1
ATOM 2565 O O . LEU A 1 319 ? 9.099 35.486 75.045 1.00 19.89 318 LEU A O 1
ATOM 2570 N N . THR A 1 320 ? 8.174 35.784 73.038 1.00 15.68 319 THR A N 1
ATOM 2571 C CA . THR A 1 320 ? 8.358 34.421 72.568 1.00 16.09 319 THR A CA 1
ATOM 2572 C C . THR A 1 320 ? 9.526 34.453 71.580 1.00 17.07 319 THR A C 1
ATOM 2573 O O . THR A 1 320 ? 9.612 35.342 70.702 1.00 15.63 319 THR A O 1
ATOM 2577 N N . GLY A 1 321 ? 10.428 33.514 71.730 1.00 15.96 320 GLY A N 1
ATOM 2578 C CA . GLY A 1 321 ? 11.535 33.406 70.788 1.00 15.94 320 GLY A CA 1
ATOM 2579 C C . GLY A 1 321 ? 12.460 32.237 71.048 1.00 15.03 320 GLY A C 1
ATOM 2580 O O . GLY A 1 321 ? 12.218 31.436 71.971 1.00 15.05 320 GLY A O 1
ATOM 2581 N N . VAL A 1 322 ? 13.512 32.171 70.234 1.00 14.24 321 VAL A N 1
ATOM 2582 C CA . VAL A 1 322 ? 14.469 31.066 70.180 1.00 13.79 321 VAL A CA 1
ATOM 2583 C C . VAL A 1 322 ? 15.874 31.626 69.923 1.00 13.99 321 VAL A C 1
ATOM 2584 O O . VAL A 1 322 ? 16.015 32.817 69.591 1.00 15.19 321 VAL A O 1
ATOM 2588 N N . VAL A 1 323 ? 16.865 30.748 70.037 1.00 14.00 322 VAL A N 1
ATOM 2589 C CA . VAL A 1 323 ? 18.267 31.019 69.678 1.00 13.47 322 VAL A CA 1
ATOM 2590 C C . VAL A 1 323 ? 18.567 30.278 68.387 1.00 13.84 322 VAL A C 1
ATOM 2591 O O . VAL A 1 323 ? 18.217 29.100 68.250 1.00 13.07 322 VAL A O 1
ATOM 2595 N N . TRP A 1 324 ? 19.263 30.927 67.468 1.00 14.50 323 TRP A N 1
ATOM 2596 C CA . TRP A 1 324 ? 19.661 30.289 66.215 1.00 15.97 323 TRP A CA 1
ATOM 2597 C C . TRP A 1 324 ? 20.892 31.008 65.668 1.00 14.20 323 TRP A C 1
ATOM 2598 O O . TRP A 1 324 ? 21.346 32.024 66.227 1.00 13.59 323 TRP A O 1
ATOM 2609 N N . GLY A 1 325 ? 21.467 30.466 64.628 1.00 14.12 324 GLY A N 1
ATOM 2610 C CA . GLY A 1 325 ? 22.681 31.014 64.098 1.00 14.11 324 GLY A CA 1
ATOM 2611 C C . GLY A 1 325 ? 23.308 30.201 63.014 1.00 16.17 324 GLY A C 1
ATOM 2612 O O . GLY A 1 325 ? 22.927 29.035 62.768 1.00 15.15 324 GLY A O 1
ATOM 2613 N N . ALA A 1 326 ? 24.305 30.856 62.375 1.00 15.65 325 ALA A N 1
ATOM 2614 C CA . ALA A 1 326 ? 25.047 30.273 61.293 1.00 14.17 325 ALA A CA 1
ATOM 2615 C C . ALA A 1 326 ? 26.116 29.322 61.856 1.00 15.10 325 ALA A C 1
ATOM 2616 O O . ALA A 1 326 ? 26.197 29.051 63.075 1.00 14.83 325 ALA A O 1
ATOM 2618 N N . GLU A 1 327 ? 26.975 28.810 60.986 1.00 16.27 326 GLU A N 1
ATOM 2619 C CA . GLU A 1 327 ? 27.928 27.795 61.390 1.00 15.23 326 GLU A CA 1
ATOM 2620 C C . GLU A 1 327 ? 29.288 28.400 61.770 1.00 14.16 326 GLU A C 1
ATOM 2621 O O . GLU A 1 327 ? 29.937 29.059 60.954 1.00 16.89 326 GLU A O 1
ATOM 2627 N N . GLY A 1 328 ? 29.669 28.177 63.037 1.00 15.02 327 GLY A N 1
ATOM 2628 C CA . GLY A 1 328 ? 30.949 28.639 63.592 1.00 16.58 327 GLY A CA 1
ATOM 2629 C C . GLY A 1 328 ? 31.882 27.569 64.098 1.00 17.22 327 GLY A C 1
ATOM 2630 O O . GLY A 1 328 ? 32.966 27.879 64.617 1.00 17.16 327 GLY A O 1
ATOM 2631 N N . PHE A 1 329 ? 31.507 26.317 63.889 1.00 19.33 328 PHE A N 1
ATOM 2632 C CA . PHE A 1 329 ? 32.360 25.199 64.267 1.00 19.33 328 PHE A CA 1
ATOM 2633 C C . PHE A 1 329 ? 32.784 25.248 65.739 1.00 22.49 328 PHE A C 1
ATOM 2634 O O . PHE A 1 329 ? 33.879 24.758 66.093 1.00 24.22 328 PHE A O 1
ATOM 2642 N N . ASN A 1 330 ? 31.946 25.839 66.585 1.00 24.07 329 ASN A N 1
ATOM 2643 C CA . ASN A 1 330 ? 32.296 25.997 68.017 1.00 26.44 329 ASN A CA 1
ATOM 2644 C C . ASN A 1 330 ? 33.656 26.676 68.299 1.00 26.44 329 ASN A C 1
ATOM 2645 O O . ASN A 1 330 ? 34.348 26.327 69.253 1.00 29.81 329 ASN A O 1
ATOM 2650 N N . THR A 1 331 ? 34.035 27.631 67.464 1.00 23.67 330 THR A N 1
ATOM 2651 C CA . THR A 1 331 ? 35.318 28.326 67.618 1.00 20.36 330 THR A CA 1
ATOM 2652 C C . THR A 1 331 ? 35.161 29.679 68.346 1.00 21.55 330 THR A C 1
ATOM 2653 O O . THR A 1 331 ? 36.104 30.441 68.391 1.00 20.76 330 THR A O 1
ATOM 2657 N N . LEU A 1 332 ? 33.974 29.997 68.867 1.00 23.03 331 LEU A N 1
ATOM 2658 C CA . LEU A 1 332 ? 33.831 31.238 69.674 1.00 21.36 331 LEU A CA 1
ATOM 2659 C C . LEU A 1 332 ? 34.877 31.275 70.764 1.00 21.41 331 LEU A C 1
ATOM 2660 O O . LEU A 1 332 ? 35.306 30.233 71.304 1.00 21.86 331 LEU A O 1
ATOM 2665 N N . HIS A 1 333 ? 35.311 32.489 71.073 1.00 20.00 332 HIS A N 1
ATOM 2666 C CA . HIS A 1 333 ? 36.175 32.799 72.175 1.00 20.46 332 HIS A CA 1
ATOM 2667 C C . HIS A 1 333 ? 37.555 32.175 72.001 1.00 22.36 332 HIS A C 1
ATOM 2668 O O . HIS A 1 333 ? 38.290 32.079 72.969 1.00 27.55 332 HIS A O 1
ATOM 2675 N N . SER A 1 334 ? 37.899 31.766 70.779 1.00 22.68 333 SER A N 1
ATOM 2676 C CA . SER A 1 334 ? 39.183 31.126 70.501 1.00 21.20 333 SER A CA 1
ATOM 2677 C C . SER A 1 334 ? 39.968 31.804 69.392 1.00 23.27 333 SER A C 1
ATOM 2678 O O . SER A 1 334 ? 39.429 32.628 68.641 1.00 21.29 333 SER A O 1
ATOM 2681 N N . ARG A 1 335 ? 41.255 31.460 69.281 1.00 22.32 334 ARG A N 1
ATOM 2682 C CA . ARG A 1 335 ? 42.117 32.080 68.282 1.00 21.95 334 ARG A CA 1
ATOM 2683 C C . ARG A 1 335 ? 41.673 31.624 66.916 1.00 19.55 334 ARG A C 1
ATOM 2684 O O . ARG A 1 335 ? 41.937 32.310 65.942 1.00 21.29 334 ARG A O 1
ATOM 2692 N N . ASP A 1 336 ? 40.978 30.482 66.852 1.00 19.46 335 ASP A N 1
ATOM 2693 C CA . ASP A 1 336 ? 40.518 29.905 65.591 1.00 22.33 335 ASP A CA 1
ATOM 2694 C C . ASP A 1 336 ? 39.163 30.420 65.108 1.00 20.33 335 ASP A C 1
ATOM 2695 O O . ASP A 1 336 ? 38.595 29.901 64.137 1.00 18.91 335 ASP A O 1
ATOM 2700 N N . GLU A 1 337 ? 38.622 31.436 65.769 1.00 17.80 336 GLU A N 1
ATOM 2701 C CA . GLU A 1 337 ? 37.241 31.856 65.503 1.00 15.86 336 GLU A CA 1
ATOM 2702 C C . GLU A 1 337 ? 37.008 32.133 64.026 1.00 18.27 336 GLU A C 1
ATOM 2703 O O . GLU A 1 337 ? 37.748 32.869 63.381 1.00 16.41 336 GLU A O 1
ATOM 2709 N N . CYS A 1 338 ? 35.949 31.517 63.515 1.00 15.80 337 CYS A N 1
ATOM 2710 C CA . CYS A 1 338 ? 35.592 31.616 62.090 1.00 13.93 337 CYS A CA 1
ATOM 2711 C C . CYS A 1 338 ? 34.110 31.314 61.856 1.00 14.94 337 CYS A C 1
ATOM 2712 O O . CYS A 1 338 ? 33.482 30.704 62.674 1.00 16.42 337 CYS A O 1
ATOM 2715 N N . LEU A 1 339 ? 33.663 31.719 60.671 1.00 14.93 338 LEU A N 1
ATOM 2716 C CA . LEU A 1 339 ? 32.309 31.547 60.168 1.00 13.31 338 LEU A CA 1
ATOM 2717 C C . LEU A 1 339 ? 32.442 30.783 58.845 1.00 16.28 338 LEU A C 1
ATOM 2718 O O . LEU A 1 339 ? 33.270 31.131 58.002 1.00 14.54 338 LEU A O 1
ATOM 2723 N N . HIS A 1 340 ? 31.637 29.735 58.669 1.00 15.61 339 HIS A N 1
ATOM 2724 C CA . HIS A 1 340 ? 31.484 29.112 57.379 1.00 13.05 339 HIS A CA 1
ATOM 2725 C C . HIS A 1 340 ? 30.595 29.931 56.502 1.00 14.89 339 HIS A C 1
ATOM 2726 O O . HIS A 1 340 ? 29.349 29.965 56.679 1.00 14.34 339 HIS A O 1
ATOM 2733 N N . ILE A 1 341 ? 31.212 30.569 55.523 1.00 16.51 340 ILE A N 1
ATOM 2734 C CA . ILE A 1 341 ? 30.506 31.509 54.655 1.00 15.77 340 ILE A CA 1
ATOM 2735 C C . ILE A 1 341 ? 29.257 30.911 53.978 1.00 14.63 340 ILE A C 1
ATOM 2736 O O . ILE A 1 341 ? 28.209 31.549 53.980 1.00 15.52 340 ILE A O 1
ATOM 2741 N N . PRO A 1 342 ? 29.336 29.691 53.430 1.00 16.58 341 PRO A N 1
ATOM 2742 C CA . PRO A 1 342 ? 28.135 29.120 52.817 1.00 19.05 341 PRO A CA 1
ATOM 2743 C C . PRO A 1 342 ? 26.935 28.944 53.733 1.00 18.81 341 PRO A C 1
ATOM 2744 O O . PRO A 1 342 ? 25.820 28.760 53.236 1.00 21.54 341 PRO A O 1
ATOM 2748 N N . SER A 1 343 ? 27.137 28.956 55.057 1.00 13.64 342 SER A N 1
ATOM 2749 C CA . SER A 1 343 ? 26.016 28.830 55.986 1.00 15.39 342 SER A CA 1
ATOM 2750 C C . SER A 1 343 ? 25.120 30.072 56.079 1.00 15.03 342 SER A C 1
ATOM 2751 O O . SER A 1 343 ? 23.994 29.976 56.571 1.00 15.04 342 SER A O 1
ATOM 2754 N N . LEU A 1 344 ? 25.590 31.216 55.589 1.00 15.54 343 LEU A N 1
ATOM 2755 C CA . LEU A 1 344 ? 24.802 32.436 55.699 1.00 16.42 343 LEU A CA 1
ATOM 2756 C C . LEU A 1 344 ? 23.478 32.274 54.967 1.00 17.53 343 LEU A C 1
ATOM 2757 O O . LEU A 1 344 ? 22.425 32.680 55.473 1.00 14.37 343 LEU A O 1
ATOM 2762 N N . GLN A 1 345 ? 23.522 31.692 53.780 1.00 14.27 344 GLN A N 1
ATOM 2763 C CA . GLN A 1 345 ? 22.293 31.579 52.968 1.00 16.29 344 GLN A CA 1
ATOM 2764 C C . GLN A 1 345 ? 21.244 30.736 53.678 1.00 14.61 344 GLN A C 1
ATOM 2765 O O . GLN A 1 345 ? 20.042 31.007 53.576 1.00 14.97 344 GLN A O 1
ATOM 2771 N N . SER A 1 346 ? 21.716 29.733 54.430 1.00 15.18 345 SER A N 1
ATOM 2772 C CA A SER A 1 346 ? 20.876 28.821 55.196 0.50 14.67 345 SER A CA 1
ATOM 2773 C CA B SER A 1 346 ? 20.817 28.832 55.145 0.50 16.42 345 SER A CA 1
ATOM 2774 C C . SER A 1 346 ? 20.106 29.482 56.339 1.00 15.14 345 SER A C 1
ATOM 2775 O O . SER A 1 346 ? 19.059 28.957 56.793 1.00 15.35 345 SER A O 1
ATOM 2780 N N . ILE A 1 347 ? 20.599 30.632 56.804 1.00 15.59 346 ILE A N 1
ATOM 2781 C CA . ILE A 1 347 ? 19.951 31.446 57.838 1.00 14.02 346 ILE A CA 1
ATOM 2782 C C . ILE A 1 347 ? 19.091 32.565 57.189 1.00 14.05 346 ILE A C 1
ATOM 2783 O O . ILE A 1 347 ? 17.914 32.735 57.543 1.00 15.31 346 ILE A O 1
ATOM 2788 N N . TYR A 1 348 ? 19.681 33.250 56.216 1.00 14.29 347 TYR A N 1
ATOM 2789 C CA . TYR A 1 348 ? 19.026 34.335 55.459 1.00 14.24 347 TYR A CA 1
ATOM 2790 C C . TYR A 1 348 ? 17.692 33.849 54.877 1.00 14.97 347 TYR A C 1
ATOM 2791 O O . TYR A 1 348 ? 16.677 34.471 55.043 1.00 15.06 347 TYR A O 1
ATOM 2800 N N . ASP A 1 349 ? 17.683 32.708 54.183 1.00 13.29 348 ASP A N 1
ATOM 2801 C CA . ASP A 1 349 ? 16.506 32.351 53.414 1.00 13.75 348 ASP A CA 1
ATOM 2802 C C . ASP A 1 349 ? 15.287 32.069 54.271 1.00 15.92 348 ASP A C 1
ATOM 2803 O O . ASP A 1 349 ? 14.223 32.617 54.008 1.00 17.08 348 ASP A O 1
ATOM 2808 N N . PRO A 1 350 ? 15.409 31.172 55.286 1.00 16.09 349 PRO A N 1
ATOM 2809 C CA . PRO A 1 350 ? 14.224 30.891 56.126 1.00 15.78 349 PRO A CA 1
ATOM 2810 C C . PRO A 1 350 ? 13.747 32.130 56.893 1.00 13.80 349 PRO A C 1
ATOM 2811 O O . PRO A 1 350 ? 12.542 32.342 57.028 1.00 14.09 349 PRO A O 1
ATOM 2815 N N . LEU A 1 351 ? 14.666 32.950 57.417 1.00 14.89 350 LEU A N 1
ATOM 2816 C CA . LEU A 1 351 ? 14.239 34.135 58.190 1.00 15.49 350 LEU A CA 1
ATOM 2817 C C . LEU A 1 351 ? 13.524 35.156 57.288 1.00 12.46 350 LEU A C 1
ATOM 2818 O O . LEU A 1 351 ? 12.489 35.747 57.678 1.00 16.16 350 LEU A O 1
ATOM 2831 N N . GLN A 1 353 ? 11.873 34.459 54.538 1.00 13.86 352 GLN A N 1
ATOM 2832 C CA . GLN A 1 353 ? 10.565 33.879 54.200 1.00 14.67 352 GLN A CA 1
ATOM 2833 C C . GLN A 1 353 ? 9.600 34.015 55.363 1.00 16.00 352 GLN A C 1
ATOM 2834 O O . GLN A 1 353 ? 8.456 34.400 55.166 1.00 15.39 352 GLN A O 1
ATOM 2840 N N . LEU A 1 354 ? 10.080 33.729 56.581 1.00 16.14 353 LEU A N 1
ATOM 2841 C CA . LEU A 1 354 ? 9.237 33.865 57.768 1.00 15.34 353 LEU A CA 1
ATOM 2842 C C . LEU A 1 354 ? 8.751 35.278 57.929 1.00 14.82 353 LEU A C 1
ATOM 2843 O O . LEU A 1 354 ? 7.570 35.527 58.206 1.00 16.30 353 LEU A O 1
ATOM 2848 N N . ALA A 1 355 ? 9.651 36.225 57.721 1.00 16.32 354 ALA A N 1
ATOM 2849 C CA . ALA A 1 355 ? 9.276 37.641 57.807 1.00 16.40 354 ALA A CA 1
ATOM 2850 C C . ALA A 1 355 ? 8.246 38.054 56.734 1.00 16.74 354 ALA A C 1
ATOM 2851 O O . ALA A 1 355 ? 7.244 38.747 57.037 1.00 17.46 354 ALA A O 1
ATOM 2853 N N . ARG A 1 356 ? 8.475 37.631 55.499 1.00 15.67 355 ARG A N 1
ATOM 2854 C CA . ARG A 1 356 ? 7.512 37.938 54.438 1.00 17.52 355 ARG A CA 1
ATOM 2855 C C . ARG A 1 356 ? 6.119 37.354 54.772 1.00 16.84 355 ARG A C 1
ATOM 2856 O O . ARG A 1 356 ? 5.074 37.981 54.514 1.00 16.61 355 ARG A O 1
ATOM 2864 N N . GLU A 1 357 ? 6.104 36.149 55.342 1.00 15.54 356 GLU A N 1
ATOM 2865 C CA . GLU A 1 357 ? 4.842 35.524 55.744 1.00 17.38 356 GLU A CA 1
ATOM 2866 C C . GLU A 1 357 ? 4.120 36.316 56.819 1.00 19.12 356 GLU A C 1
ATOM 2867 O O . GLU A 1 357 ? 2.887 36.289 56.871 1.00 20.28 356 GLU A O 1
ATOM 2886 N N . GLU A 1 359 ? 4.382 39.686 56.991 1.00 23.53 358 GLU A N 1
ATOM 2887 C CA . GLU A 1 359 ? 3.794 40.832 56.281 1.00 29.94 358 GLU A CA 1
ATOM 2888 C C . GLU A 1 359 ? 2.439 40.273 55.797 1.00 34.13 358 GLU A C 1
ATOM 2889 O O . GLU A 1 359 ? 1.439 40.713 56.288 1.00 36.14 358 GLU A O 1
ATOM 2895 N N . GLU A 1 360 ? 2.493 39.334 54.821 1.00 37.78 359 GLU A N 1
ATOM 2896 C CA . GLU A 1 360 ? 1.503 38.287 54.448 1.00 40.54 359 GLU A CA 1
ATOM 2897 C C . GLU A 1 360 ? 1.399 38.089 52.936 1.00 45.27 359 GLU A C 1
ATOM 2898 O O . GLU A 1 360 ? 2.037 37.184 52.368 1.00 48.59 359 GLU A O 1
ATOM 2904 N N . GLY B 1 1 ? 69.510 60.062 138.682 1.00 46.55 0 GLY B N 1
ATOM 2905 C CA . GLY B 1 1 ? 69.835 59.387 137.394 1.00 45.43 0 GLY B CA 1
ATOM 2906 C C . GLY B 1 1 ? 69.055 58.088 137.175 1.00 43.84 0 GLY B C 1
ATOM 2907 O O . GLY B 1 1 ? 68.863 57.283 138.100 1.00 48.29 0 GLY B O 1
ATOM 2916 N N . SER B 1 3 ? 68.337 54.289 135.833 1.00 21.78 2 SER B N 1
ATOM 2917 C CA . SER B 1 3 ? 69.096 53.028 135.596 1.00 22.00 2 SER B CA 1
ATOM 2918 C C . SER B 1 3 ? 69.158 52.660 134.117 1.00 18.21 2 SER B C 1
ATOM 2919 O O . SER B 1 3 ? 68.276 53.020 133.330 1.00 17.76 2 SER B O 1
ATOM 2922 N N . SER B 1 4 ? 70.194 51.939 133.770 1.00 15.87 3 SER B N 1
ATOM 2923 C CA . SER B 1 4 ? 70.350 51.448 132.394 1.00 16.05 3 SER B CA 1
ATOM 2924 C C . SER B 1 4 ? 69.143 50.559 131.979 1.00 14.76 3 SER B C 1
ATOM 2925 O O . SER B 1 4 ? 68.684 50.643 130.845 1.00 15.11 3 SER B O 1
ATOM 2941 N N . GLN B 1 6 ? 65.998 50.788 133.029 1.00 15.33 5 GLN B N 1
ATOM 2942 C CA . GLN B 1 6 ? 64.893 51.674 132.732 1.00 15.18 5 GLN B CA 1
ATOM 2943 C C . GLN B 1 6 ? 65.128 52.418 131.397 1.00 13.30 5 GLN B C 1
ATOM 2944 O O . GLN B 1 6 ? 64.198 52.570 130.613 1.00 13.67 5 GLN B O 1
ATOM 2950 N N . HIS B 1 7 ? 66.375 52.851 131.122 1.00 12.60 6 HIS B N 1
ATOM 2951 C CA A HIS B 1 7 ? 66.731 53.488 129.855 0.50 13.02 6 HIS B CA 1
ATOM 2952 C CA B HIS B 1 7 ? 66.651 53.509 129.842 0.50 13.35 6 HIS B CA 1
ATOM 2953 C C . HIS B 1 7 ? 66.388 52.556 128.674 1.00 11.36 6 HIS B C 1
ATOM 2954 O O . HIS B 1 7 ? 65.844 52.986 127.645 1.00 13.31 6 HIS B O 1
ATOM 2967 N N . ILE B 1 8 ? 66.719 51.279 128.812 1.00 12.39 7 ILE B N 1
ATOM 2968 C CA . ILE B 1 8 ? 66.450 50.328 127.751 1.00 12.78 7 ILE B CA 1
ATOM 2969 C C . ILE B 1 8 ? 64.966 50.164 127.458 1.00 13.38 7 ILE B C 1
ATOM 2970 O O . ILE B 1 8 ? 64.577 50.133 126.283 1.00 13.98 7 ILE B O 1
ATOM 2975 N N . VAL B 1 9 ? 64.142 50.090 128.496 1.00 14.57 8 VAL B N 1
ATOM 2976 C CA . VAL B 1 9 ? 62.689 49.879 128.339 1.00 14.82 8 VAL B CA 1
ATOM 2977 C C . VAL B 1 9 ? 62.116 51.142 127.714 1.00 13.06 8 VAL B C 1
ATOM 2978 O O . VAL B 1 9 ? 61.315 51.048 126.794 1.00 14.71 8 VAL B O 1
ATOM 2982 N N . GLU B 1 10 ? 62.580 52.315 128.181 1.00 12.83 9 GLU B N 1
ATOM 2983 C CA . GLU B 1 10 ? 62.101 53.585 127.635 1.00 16.23 9 GLU B CA 1
ATOM 2984 C C . GLU B 1 10 ? 62.443 53.747 126.148 1.00 13.08 9 GLU B C 1
ATOM 2985 O O . GLU B 1 10 ? 61.616 54.200 125.322 1.00 13.93 9 GLU B O 1
ATOM 2991 N N . LEU B 1 11 ? 63.682 53.397 125.820 1.00 14.91 10 LEU B N 1
ATOM 2992 C CA . LEU B 1 11 ? 64.158 53.500 124.454 1.00 12.74 10 LEU B CA 1
ATOM 2993 C C . LEU B 1 11 ? 63.437 52.497 123.568 1.00 13.08 10 LEU B C 1
ATOM 2994 O O . LEU B 1 11 ? 63.031 52.835 122.443 1.00 14.83 10 LEU B O 1
ATOM 2999 N N . THR B 1 12 ? 63.261 51.278 124.076 1.00 13.14 11 THR B N 1
ATOM 3000 C CA . THR B 1 12 ? 62.550 50.243 123.327 1.00 12.02 11 THR B CA 1
ATOM 3001 C C . THR B 1 12 ? 61.137 50.755 123.012 1.00 14.28 11 THR B C 1
ATOM 3002 O O . THR B 1 12 ? 60.643 50.600 121.905 1.00 13.30 11 THR B O 1
ATOM 3006 N N . SER B 1 13 ? 60.527 51.403 123.996 1.00 13.70 12 SER B N 1
ATOM 3007 C CA . SER B 1 13 ? 59.142 51.900 123.878 1.00 13.81 12 SER B CA 1
ATOM 3008 C C . SER B 1 13 ? 59.052 52.980 122.800 1.00 13.74 12 SER B C 1
ATOM 3009 O O . SER B 1 13 ? 58.132 52.962 121.968 1.00 14.98 12 SER B O 1
ATOM 3012 N N . ASP B 1 14 ? 60.035 53.879 122.810 1.00 14.97 13 ASP B N 1
ATOM 3013 C CA . ASP B 1 14 ? 60.179 54.916 121.764 1.00 15.36 13 ASP B CA 1
ATOM 3014 C C . ASP B 1 14 ? 60.302 54.285 120.388 1.00 12.12 13 ASP B C 1
ATOM 3015 O O . ASP B 1 14 ? 59.673 54.730 119.420 1.00 14.50 13 ASP B O 1
ATOM 3020 N N . LEU B 1 15 ? 61.174 53.286 120.258 1.00 13.30 14 LEU B N 1
ATOM 3021 C CA . LEU B 1 15 ? 61.339 52.609 118.981 1.00 12.55 14 LEU B CA 1
ATOM 3022 C C . LEU B 1 15 ? 60.067 51.917 118.484 1.00 12.64 14 LEU B C 1
ATOM 3023 O O . LEU B 1 15 ? 59.753 51.959 117.289 1.00 13.90 14 LEU B O 1
ATOM 3028 N N . ILE B 1 16 ? 59.373 51.249 119.393 1.00 12.76 15 ILE B N 1
ATOM 3029 C CA . ILE B 1 16 ? 58.069 50.581 119.096 1.00 13.87 15 ILE B CA 1
ATOM 3030 C C . ILE B 1 16 ? 57.067 51.518 118.410 1.00 15.14 15 ILE B C 1
ATOM 3031 O O . ILE B 1 16 ? 56.347 51.098 117.480 1.00 13.95 15 ILE B O 1
ATOM 3036 N N . ARG B 1 17 ? 57.084 52.774 118.816 1.00 15.22 16 ARG B N 1
ATOM 3037 C CA . ARG B 1 17 ? 56.135 53.774 118.306 1.00 14.63 16 ARG B CA 1
ATOM 3038 C C . ARG B 1 17 ? 56.299 54.070 116.821 1.00 16.01 16 ARG B C 1
ATOM 3039 O O . ARG B 1 17 ? 55.347 54.543 116.193 1.00 15.43 16 ARG B O 1
ATOM 3047 N N . PHE B 1 18 ? 57.465 53.783 116.247 1.00 14.33 17 PHE B N 1
ATOM 3048 C CA . PHE B 1 18 ? 57.628 53.822 114.793 1.00 14.15 17 PHE B CA 1
ATOM 3049 C C . PHE B 1 18 ? 57.071 52.532 114.185 1.00 15.54 17 PHE B C 1
ATOM 3050 O O . PHE B 1 18 ? 57.647 51.464 114.398 1.00 13.52 17 PHE B O 1
ATOM 3058 N N . PRO B 1 19 ? 55.981 52.616 113.387 1.00 14.99 18 PRO B N 1
ATOM 3059 C CA . PRO B 1 19 ? 55.453 51.404 112.751 1.00 15.51 18 PRO B CA 1
ATOM 3060 C C . PRO B 1 19 ? 56.277 50.965 111.547 1.00 15.95 18 PRO B C 1
ATOM 3061 O O . PRO B 1 19 ? 55.857 51.064 110.381 1.00 15.24 18 PRO B O 1
ATOM 3065 N N . SER B 1 20 ? 57.483 50.506 111.835 1.00 15.19 19 SER B N 1
ATOM 3066 C CA . SER B 1 20 ? 58.504 50.210 110.841 1.00 16.37 19 SER B CA 1
ATOM 3067 C C . SER B 1 20 ? 58.317 48.866 110.136 1.00 17.06 19 SER B C 1
ATOM 3068 O O . SER B 1 20 ? 59.182 48.005 110.121 1.00 16.32 19 SER B O 1
ATOM 3084 N N . HIS B 1 22 ? 57.363 46.855 106.457 1.00 14.39 21 HIS B N 1
ATOM 3085 C CA . HIS B 1 22 ? 57.854 47.066 105.102 1.00 16.56 21 HIS B CA 1
ATOM 3086 C C . HIS B 1 22 ? 56.930 47.809 104.157 1.00 18.01 21 HIS B C 1
ATOM 3087 O O . HIS B 1 22 ? 57.376 48.393 103.167 1.00 19.25 21 HIS B O 1
ATOM 3094 N N . SER B 1 23 ? 55.642 47.798 104.483 1.00 18.93 22 SER B N 1
ATOM 3095 C CA . SER B 1 23 ? 54.674 48.608 103.802 1.00 18.93 22 SER B CA 1
ATOM 3096 C C . SER B 1 23 ? 54.760 50.087 104.216 1.00 20.52 22 SER B C 1
ATOM 3097 O O . SER B 1 23 ? 54.026 50.905 103.674 1.00 17.86 22 SER B O 1
ATOM 3100 N N . ARG B 1 24 ? 55.631 50.419 105.182 1.00 18.48 23 ARG B N 1
ATOM 3101 C CA . ARG B 1 24 ? 55.821 51.801 105.635 1.00 19.90 23 ARG B CA 1
ATOM 3102 C C . ARG B 1 24 ? 57.314 52.133 105.686 1.00 21.81 23 ARG B C 1
ATOM 3103 O O . ARG B 1 24 ? 57.890 52.389 106.766 1.00 19.83 23 ARG B O 1
ATOM 3111 N N . PRO B 1 25 ? 57.964 52.090 104.519 1.00 20.39 24 PRO B N 1
ATOM 3112 C CA . PRO B 1 25 ? 59.409 52.292 104.453 1.00 20.80 24 PRO B CA 1
ATOM 3113 C C . PRO B 1 25 ? 59.907 53.599 105.079 1.00 19.80 24 PRO B C 1
ATOM 3114 O O . PRO B 1 25 ? 61.046 53.637 105.591 1.00 19.63 24 PRO B O 1
ATOM 3118 N N . GLU B 1 26 ? 59.077 54.647 105.048 1.00 16.99 25 GLU B N 1
ATOM 3119 C CA A GLU B 1 26 ? 59.506 55.943 105.605 0.50 16.99 25 GLU B CA 1
ATOM 3120 C CA B GLU B 1 26 ? 59.421 55.956 105.605 0.50 18.06 25 GLU B CA 1
ATOM 3121 C C . GLU B 1 26 ? 59.599 55.836 107.127 1.00 17.67 25 GLU B C 1
ATOM 3122 O O . GLU B 1 26 ? 60.356 56.574 107.760 1.00 16.29 25 GLU B O 1
ATOM 3133 N N . GLN B 1 27 ? 58.863 54.898 107.700 1.00 15.11 26 GLN B N 1
ATOM 3134 C CA . GLN B 1 27 ? 58.909 54.683 109.147 1.00 15.35 26 GLN B CA 1
ATOM 3135 C C . GLN B 1 27 ? 60.155 53.918 109.582 1.00 15.19 26 GLN B C 1
ATOM 3136 O O . GLN B 1 27 ? 60.657 54.129 110.692 1.00 14.57 26 GLN B O 1
ATOM 3142 N N . ILE B 1 28 ? 60.599 52.989 108.737 1.00 14.95 27 ILE B N 1
ATOM 3143 C CA . ILE B 1 28 ? 61.875 52.322 108.957 1.00 13.04 27 ILE B CA 1
ATOM 3144 C C . ILE B 1 28 ? 62.957 53.396 108.937 1.00 16.39 27 ILE B C 1
ATOM 3145 O O . ILE B 1 28 ? 63.830 53.421 109.769 1.00 16.12 27 ILE B O 1
ATOM 3150 N N . SER B 1 29 ? 62.895 54.288 107.957 1.00 15.74 28 SER B N 1
ATOM 3151 C CA . SER B 1 29 ? 63.898 55.333 107.787 1.00 16.37 28 SER B CA 1
ATOM 3152 C C . SER B 1 29 ? 63.903 56.273 108.955 1.00 15.67 28 SER B C 1
ATOM 3153 O O . SER B 1 29 ? 64.969 56.668 109.443 1.00 16.43 28 SER B O 1
ATOM 3156 N N . ARG B 1 30 ? 62.708 56.689 109.378 1.00 14.21 29 ARG B N 1
ATOM 3157 C CA . ARG B 1 30 ? 62.587 57.597 110.527 1.00 14.85 29 ARG B CA 1
ATOM 3158 C C . ARG B 1 30 ? 63.055 56.953 111.838 1.00 15.89 29 ARG B C 1
ATOM 3159 O O . ARG B 1 30 ? 63.637 57.613 112.690 1.00 16.30 29 ARG B O 1
ATOM 3167 N N . CYS B 1 31 ? 62.838 55.657 111.972 1.00 14.72 30 CYS B N 1
ATOM 3168 C CA . CYS B 1 31 ? 63.280 54.958 113.161 1.00 13.49 30 CYS B CA 1
ATOM 3169 C C . CYS B 1 31 ? 64.818 54.918 113.195 1.00 12.74 30 CYS B C 1
ATOM 3170 O O . CYS B 1 31 ? 65.456 55.185 114.232 1.00 15.05 30 CYS B O 1
ATOM 3173 N N . ALA B 1 32 ? 65.439 54.642 112.045 1.00 12.67 31 ALA B N 1
ATOM 3174 C CA . ALA B 1 32 ? 66.917 54.753 111.933 1.00 13.51 31 ALA B CA 1
ATOM 3175 C C . ALA B 1 32 ? 67.424 56.178 112.236 1.00 15.26 31 ALA B C 1
ATOM 3176 O O . ALA B 1 32 ? 68.452 56.354 112.896 1.00 14.71 31 ALA B O 1
ATOM 3178 N N . GLY B 1 33 ? 66.715 57.202 111.753 1.00 14.68 32 GLY B N 1
ATOM 3179 C CA . GLY B 1 33 ? 67.102 58.595 112.057 1.00 14.16 32 GLY B CA 1
ATOM 3180 C C . GLY B 1 33 ? 67.028 58.934 113.526 1.00 15.42 32 GLY B C 1
ATOM 3181 O O . GLY B 1 33 ? 67.912 59.589 114.070 1.00 15.04 32 GLY B O 1
ATOM 3182 N N . PHE B 1 34 ? 66.005 58.406 114.189 1.00 14.99 33 PHE B N 1
ATOM 3183 C CA . PHE B 1 34 ? 65.866 58.549 115.644 1.00 14.60 33 PHE B CA 1
ATOM 3184 C C . PHE B 1 34 ? 67.063 57.939 116.391 1.00 13.53 33 PHE B C 1
ATOM 3185 O O . PHE B 1 34 ? 67.578 58.510 117.366 1.00 12.99 33 PHE B O 1
ATOM 3193 N N . ILE B 1 35 ? 67.494 56.761 115.926 1.00 13.96 34 ILE B N 1
ATOM 3194 C CA . ILE B 1 35 ? 68.679 56.101 116.462 1.00 14.27 34 ILE B CA 1
ATOM 3195 C C . ILE B 1 35 ? 69.934 56.934 116.253 1.00 13.01 34 ILE B C 1
ATOM 3196 O O . ILE B 1 35 ? 70.725 57.092 117.189 1.00 12.65 34 ILE B O 1
ATOM 3209 N N . ASP B 1 37 ? 70.055 60.108 115.934 1.00 12.42 36 ASP B N 1
ATOM 3210 C CA . ASP B 1 37 ? 69.950 61.242 116.873 1.00 14.85 36 ASP B CA 1
ATOM 3211 C C . ASP B 1 37 ? 70.238 60.868 118.333 1.00 14.43 36 ASP B C 1
ATOM 3212 O O . ASP B 1 37 ? 70.797 61.670 119.108 1.00 14.76 36 ASP B O 1
ATOM 3217 N N . TRP B 1 38 ? 69.822 59.665 118.727 1.00 12.26 37 TRP B N 1
ATOM 3218 C CA . TRP B 1 38 ? 70.069 59.177 120.085 1.00 11.96 37 TRP B CA 1
ATOM 3219 C C . TRP B 1 38 ? 71.583 59.024 120.289 1.00 10.08 37 TRP B C 1
ATOM 3220 O O . TRP B 1 38 ? 72.133 59.392 121.340 1.00 12.89 37 TRP B O 1
ATOM 3231 N N . CYS B 1 39 ? 72.252 58.497 119.272 1.00 12.43 38 CYS B N 1
ATOM 3232 C CA . CYS B 1 39 ? 73.693 58.342 119.354 1.00 13.17 38 CYS B CA 1
ATOM 3233 C C . CYS B 1 39 ? 74.335 59.720 119.499 1.00 12.50 38 CYS B C 1
ATOM 3234 O O . CYS B 1 39 ? 75.211 59.944 120.365 1.00 14.47 38 CYS B O 1
ATOM 3237 N N . ALA B 1 40 ? 73.947 60.632 118.613 1.00 13.76 39 ALA B N 1
ATOM 3238 C CA . ALA B 1 40 ? 74.484 61.979 118.628 1.00 13.19 39 ALA B CA 1
ATOM 3239 C C . ALA B 1 40 ? 74.309 62.656 119.991 1.00 13.53 39 ALA B C 1
ATOM 3240 O O . ALA B 1 40 ? 75.240 63.290 120.522 1.00 15.95 39 ALA B O 1
ATOM 3242 N N . GLN B 1 41 ? 73.123 62.528 120.583 1.00 14.04 40 GLN B N 1
ATOM 3243 C CA A GLN B 1 41 ? 72.878 63.237 121.837 0.50 14.30 40 GLN B CA 1
ATOM 3244 C CA B GLN B 1 41 ? 72.797 63.138 121.870 0.50 13.91 40 GLN B CA 1
ATOM 3245 C C . GLN B 1 41 ? 73.714 62.631 122.967 1.00 15.08 40 GLN B C 1
ATOM 3246 O O . GLN B 1 41 ? 73.932 63.285 124.001 1.00 16.49 40 GLN B O 1
ATOM 3257 N N . ASN B 1 42 ? 74.229 61.411 122.757 1.00 11.44 41 ASN B N 1
ATOM 3258 C CA . ASN B 1 42 ? 75.062 60.719 123.724 1.00 12.55 41 ASN B CA 1
ATOM 3259 C C . ASN B 1 42 ? 76.552 60.746 123.406 1.00 13.45 41 ASN B C 1
ATOM 3260 O O . ASN B 1 42 ? 77.325 60.077 124.077 1.00 15.91 41 ASN B O 1
ATOM 3265 N N . GLY B 1 43 ? 76.960 61.535 122.422 1.00 12.93 42 GLY B N 1
ATOM 3266 C CA . GLY B 1 43 ? 78.394 61.649 122.104 1.00 13.51 42 GLY B CA 1
ATOM 3267 C C . GLY B 1 43 ? 78.960 60.423 121.401 1.00 14.24 42 GLY B C 1
ATOM 3268 O O . GLY B 1 43 ? 80.167 60.196 121.435 1.00 12.78 42 GLY B O 1
ATOM 3269 N N . ILE B 1 44 ? 78.094 59.631 120.775 1.00 12.17 43 ILE B N 1
ATOM 3270 C CA . ILE B 1 44 ? 78.465 58.382 120.131 1.00 14.91 43 ILE B CA 1
ATOM 3271 C C . ILE B 1 44 ? 78.525 58.646 118.652 1.00 14.87 43 ILE B C 1
ATOM 3272 O O . ILE B 1 44 ? 77.557 59.143 118.100 1.00 14.20 43 ILE B O 1
ATOM 3277 N N . HIS B 1 45 ? 79.657 58.339 118.035 1.00 12.88 44 HIS B N 1
ATOM 3278 C CA . HIS B 1 45 ? 79.755 58.391 116.591 1.00 12.38 44 HIS B CA 1
ATOM 3279 C C . HIS B 1 45 ? 79.112 57.162 115.940 1.00 15.04 44 HIS B C 1
ATOM 3280 O O . HIS B 1 45 ? 79.496 56.018 116.223 1.00 14.00 44 HIS B O 1
ATOM 3287 N N . ALA B 1 46 ? 78.134 57.388 115.062 1.00 14.19 45 ALA B N 1
ATOM 3288 C CA . ALA B 1 46 ? 77.439 56.322 114.358 1.00 13.46 45 ALA B CA 1
ATOM 3289 C C . ALA B 1 46 ? 77.467 56.695 112.877 1.00 13.30 45 ALA B C 1
ATOM 3290 O O . ALA B 1 46 ? 77.632 57.876 112.544 1.00 13.90 45 ALA B O 1
ATOM 3292 N N . GLU B 1 47 ? 77.348 55.705 112.017 1.00 15.67 46 GLU B N 1
ATOM 3293 C CA . GLU B 1 47 ? 77.351 55.928 110.560 1.00 17.09 46 GLU B CA 1
ATOM 3294 C C . GLU B 1 47 ? 76.113 55.194 110.003 1.00 15.79 46 GLU B C 1
ATOM 3295 O O . GLU B 1 47 ? 75.825 54.022 110.348 1.00 15.37 46 GLU B O 1
ATOM 3301 N N . ARG B 1 48 ? 75.377 55.909 109.154 1.00 13.40 47 ARG B N 1
ATOM 3302 C CA . ARG B 1 48 ? 74.197 55.372 108.512 1.00 12.98 47 ARG B CA 1
ATOM 3303 C C . ARG B 1 48 ? 74.490 55.125 107.028 1.00 15.00 47 ARG B C 1
ATOM 3304 O O . ARG B 1 48 ? 75.149 55.949 106.391 1.00 15.52 47 ARG B O 1
ATOM 3325 N N . ASP B 1 50 ? 72.365 53.555 103.454 1.00 15.71 49 ASP B N 1
ATOM 3326 C CA . ASP B 1 50 ? 71.040 53.238 102.920 1.00 16.59 49 ASP B CA 1
ATOM 3327 C C . ASP B 1 50 ? 71.241 52.567 101.596 1.00 18.21 49 ASP B C 1
ATOM 3328 O O . ASP B 1 50 ? 71.865 53.133 100.697 1.00 17.62 49 ASP B O 1
ATOM 3333 N N . HIS B 1 51 ? 70.721 51.360 101.473 1.00 13.64 50 HIS B N 1
ATOM 3334 C CA . HIS B 1 51 ? 70.891 50.587 100.250 1.00 17.74 50 HIS B CA 1
ATOM 3335 C C . HIS B 1 51 ? 69.498 50.212 99.737 1.00 17.09 50 HIS B C 1
ATOM 3336 O O . HIS B 1 51 ? 68.708 49.601 100.430 1.00 17.46 50 HIS B O 1
ATOM 3343 N N . ASP B 1 52 ? 69.194 50.644 98.516 1.00 18.34 51 ASP B N 1
ATOM 3344 C CA A ASP B 1 52 ? 67.886 50.431 97.900 0.50 18.37 51 ASP B CA 1
ATOM 3345 C CA B ASP B 1 52 ? 67.884 50.402 97.901 0.50 18.50 51 ASP B CA 1
ATOM 3346 C C . ASP B 1 52 ? 66.781 50.729 98.887 1.00 19.28 51 ASP B C 1
ATOM 3347 O O . ASP B 1 52 ? 65.796 49.994 98.996 1.00 22.58 51 ASP B O 1
ATOM 3356 N N . GLY B 1 53 ? 66.946 51.834 99.626 1.00 18.70 52 GLY B N 1
ATOM 3357 C CA . GLY B 1 53 ? 65.944 52.285 100.575 1.00 17.60 52 GLY B CA 1
ATOM 3358 C C . GLY B 1 53 ? 65.914 51.678 101.979 1.00 19.02 52 GLY B C 1
ATOM 3359 O O . GLY B 1 53 ? 65.131 52.123 102.830 1.00 20.65 52 GLY B O 1
ATOM 3360 N N . ILE B 1 54 ? 66.766 50.690 102.233 1.00 18.20 53 ILE B N 1
ATOM 3361 C CA . ILE B 1 54 ? 66.883 50.048 103.561 1.00 14.48 53 ILE B CA 1
ATOM 3362 C C . ILE B 1 54 ? 68.029 50.676 104.313 1.00 16.15 53 ILE B C 1
ATOM 3363 O O . ILE B 1 54 ? 69.163 50.659 103.838 1.00 13.60 53 ILE B O 1
ATOM 3368 N N . PRO B 1 55 ? 67.748 51.231 105.514 1.00 14.87 54 PRO B N 1
ATOM 3369 C CA . PRO B 1 55 ? 68.840 51.827 106.309 1.00 16.48 54 PRO B CA 1
ATOM 3370 C C . PRO B 1 55 ? 69.535 50.794 107.152 1.00 15.80 54 PRO B C 1
ATOM 3371 O O . PRO B 1 55 ? 68.894 49.857 107.588 1.00 15.79 54 PRO B O 1
ATOM 3375 N N . SER B 1 56 ? 70.844 50.955 107.347 1.00 14.65 55 SER B N 1
ATOM 3376 C CA . SER B 1 56 ? 71.548 50.280 108.422 1.00 18.01 55 SER B CA 1
ATOM 3377 C C . SER B 1 56 ? 72.402 51.306 109.162 1.00 17.23 55 SER B C 1
ATOM 3378 O O . SER B 1 56 ? 72.940 52.250 108.558 1.00 16.21 55 SER B O 1
ATOM 3381 N N . VAL B 1 57 ? 72.498 51.123 110.473 1.00 15.23 56 VAL B N 1
ATOM 3382 C CA . VAL B 1 57 ? 73.300 51.983 111.342 1.00 14.45 56 VAL B CA 1
ATOM 3383 C C . VAL B 1 57 ? 74.415 51.137 111.922 1.00 16.46 56 VAL B C 1
ATOM 3384 O O . VAL B 1 57 ? 74.163 50.047 112.484 1.00 15.19 56 VAL B O 1
ATOM 3401 N N . VAL B 1 59 ? 77.535 51.264 114.678 1.00 13.88 58 VAL B N 1
ATOM 3402 C CA . VAL B 1 59 ? 78.064 52.001 115.819 1.00 14.43 58 VAL B CA 1
ATOM 3403 C C . VAL B 1 59 ? 79.298 51.258 116.259 1.00 13.68 58 VAL B C 1
ATOM 3404 O O . VAL B 1 59 ? 79.198 50.253 116.964 1.00 15.24 58 VAL B O 1
ATOM 3408 N N . LEU B 1 60 ? 80.451 51.690 115.762 1.00 14.64 59 LEU B N 1
ATOM 3409 C CA . LEU B 1 60 ? 81.678 50.876 115.835 1.00 14.58 59 LEU B CA 1
ATOM 3410 C C . LEU B 1 60 ? 82.804 51.600 116.577 1.00 17.84 59 LEU B C 1
ATOM 3411 O O . LEU B 1 60 ? 82.836 52.823 116.624 1.00 14.59 59 LEU B O 1
ATOM 3416 N N . PRO B 1 61 ? 83.751 50.838 117.152 1.00 13.73 60 PRO B N 1
ATOM 3417 C CA . PRO B 1 61 ? 84.962 51.459 117.703 1.00 13.25 60 PRO B CA 1
ATOM 3418 C C . PRO B 1 61 ? 85.678 52.382 116.704 1.00 11.74 60 PRO B C 1
ATOM 3419 O O . PRO B 1 61 ? 86.144 53.482 117.046 1.00 16.39 60 PRO B O 1
ATOM 3423 N N . GLU B 1 62 ? 85.768 51.890 115.471 1.00 11.99 61 GLU B N 1
ATOM 3424 C CA . GLU B 1 62 ? 86.254 52.657 114.355 1.00 17.19 61 GLU B CA 1
ATOM 3425 C C . GLU B 1 62 ? 85.641 52.118 113.095 1.00 14.89 61 GLU B C 1
ATOM 3426 O O . GLU B 1 62 ? 85.203 50.972 113.047 1.00 14.52 61 GLU B O 1
ATOM 3432 N N . LYS B 1 63 ? 85.571 52.964 112.066 1.00 17.00 62 LYS B N 1
ATOM 3433 C CA . LYS B 1 63 ? 85.050 52.511 110.806 1.00 16.20 62 LYS B CA 1
ATOM 3434 C C . LYS B 1 63 ? 85.662 51.142 110.411 1.00 14.38 62 LYS B C 1
ATOM 3435 O O . LYS B 1 63 ? 86.906 50.961 110.431 1.00 17.60 62 LYS B O 1
ATOM 3441 N N . GLY B 1 64 ? 84.796 50.203 110.031 1.00 15.44 63 GLY B N 1
ATOM 3442 C CA . GLY B 1 64 ? 85.209 48.932 109.439 1.00 15.21 63 GLY B CA 1
ATOM 3443 C C . GLY B 1 64 ? 85.575 47.815 110.406 1.00 15.34 63 GLY B C 1
ATOM 3444 O O . GLY B 1 64 ? 86.014 46.739 109.984 1.00 17.17 63 GLY B O 1
ATOM 3445 N N . ARG B 1 65 ? 85.415 48.045 111.698 1.00 15.59 64 ARG B N 1
ATOM 3446 C CA . ARG B 1 65 ? 85.932 47.064 112.656 1.00 19.10 64 ARG B CA 1
ATOM 3447 C C . ARG B 1 65 ? 85.159 47.074 113.965 1.00 18.33 64 ARG B C 1
ATOM 3448 O O . ARG B 1 65 ? 84.736 48.088 114.439 1.00 17.90 64 ARG B O 1
ATOM 3456 N N . ALA B 1 66 ? 85.031 45.890 114.548 1.00 15.55 65 ALA B N 1
ATOM 3457 C CA . ALA B 1 66 ? 84.573 45.764 115.920 1.00 14.07 65 ALA B CA 1
ATOM 3458 C C . ALA B 1 66 ? 85.149 44.494 116.513 1.00 15.36 65 ALA B C 1
ATOM 3459 O O . ALA B 1 66 ? 85.513 43.572 115.797 1.00 18.00 65 ALA B O 1
ATOM 3461 N N . GLY B 1 67 ? 85.230 44.451 117.831 1.00 15.46 66 GLY B N 1
ATOM 3462 C CA . GLY B 1 67 ? 85.537 43.192 118.522 1.00 16.61 66 GLY B CA 1
ATOM 3463 C C . GLY B 1 67 ? 84.327 42.286 118.619 1.00 15.76 66 GLY B C 1
ATOM 3464 O O . GLY B 1 67 ? 84.233 41.244 117.908 1.00 16.45 66 GLY B O 1
ATOM 3465 N N . LEU B 1 68 ? 83.401 42.679 119.493 1.00 14.85 67 LEU B N 1
ATOM 3466 C CA . LEU B 1 68 ? 82.134 42.015 119.657 1.00 14.27 67 LEU B CA 1
ATOM 3467 C C . LEU B 1 68 ? 81.067 42.871 118.963 1.00 13.54 67 LEU B C 1
ATOM 3468 O O . LEU B 1 68 ? 80.758 43.964 119.404 1.00 15.31 67 LEU B O 1
ATOM 3473 N N . LEU B 1 69 ? 80.518 42.344 117.871 1.00 13.85 68 LEU B N 1
ATOM 3474 C CA . LEU B 1 69 ? 79.462 42.987 117.116 1.00 13.48 68 LEU B CA 1
ATOM 3475 C C . LEU B 1 69 ? 78.104 42.410 117.529 1.00 14.32 68 LEU B C 1
ATOM 3476 O O . LEU B 1 69 ? 77.874 41.209 117.348 1.00 15.21 68 LEU B O 1
ATOM 3481 N N . LEU B 1 70 ? 77.215 43.273 118.000 1.00 13.82 69 LEU B N 1
ATOM 3482 C CA . LEU B 1 70 ? 75.825 42.943 118.253 1.00 11.67 69 LEU B CA 1
ATOM 3483 C C . LEU B 1 70 ? 75.021 43.348 117.038 1.00 16.23 69 LEU B C 1
ATOM 3484 O O . LEU B 1 70 ? 75.092 44.524 116.592 1.00 15.97 69 LEU B O 1
ATOM 3497 N N . ALA B 1 72 ? 71.198 43.567 115.295 1.00 12.98 71 ALA B N 1
ATOM 3498 C CA . ALA B 1 72 ? 69.769 43.628 115.590 1.00 11.82 71 ALA B CA 1
ATOM 3499 C C . ALA B 1 72 ? 69.080 44.363 114.456 1.00 13.14 71 ALA B C 1
ATOM 3500 O O . ALA B 1 72 ? 69.745 44.899 113.562 1.00 13.76 71 ALA B O 1
ATOM 3502 N N . HIS B 1 73 ? 67.757 44.354 114.452 1.00 13.94 72 HIS B N 1
ATOM 3503 C CA . HIS B 1 73 ? 67.024 45.001 113.353 1.00 14.55 72 HIS B CA 1
ATOM 3504 C C . HIS B 1 73 ? 65.853 45.812 113.877 1.00 14.97 72 HIS B C 1
ATOM 3505 O O . HIS B 1 73 ? 65.285 45.484 114.933 1.00 14.09 72 HIS B O 1
ATOM 3512 N N . ILE B 1 74 ? 65.502 46.848 113.114 1.00 14.60 73 ILE B N 1
ATOM 3513 C CA . ILE B 1 74 ? 64.395 47.768 113.449 1.00 13.91 73 ILE B CA 1
ATOM 3514 C C . ILE B 1 74 ? 63.102 47.546 112.666 1.00 14.71 73 ILE B C 1
ATOM 3515 O O . ILE B 1 74 ? 62.074 48.138 112.989 1.00 16.93 73 ILE B O 1
ATOM 3520 N N . ASP B 1 75 ? 63.176 46.777 111.571 1.00 15.33 74 ASP B N 1
ATOM 3521 C CA . ASP B 1 75 ? 61.948 46.399 110.878 1.00 17.31 74 ASP B CA 1
ATOM 3522 C C . ASP B 1 75 ? 61.143 45.403 111.724 1.00 14.71 74 ASP B C 1
ATOM 3523 O O . ASP B 1 75 ? 61.711 44.631 112.487 1.00 17.45 74 ASP B O 1
ATOM 3528 N N . VAL B 1 76 ? 59.811 45.492 111.608 1.00 14.54 75 VAL B N 1
ATOM 3529 C CA . VAL B 1 76 ? 58.882 44.654 112.324 1.00 18.13 75 VAL B CA 1
ATOM 3530 C C . VAL B 1 76 ? 57.865 44.059 111.360 1.00 17.32 75 VAL B C 1
ATOM 3531 O O . VAL B 1 76 ? 57.627 44.608 110.265 1.00 16.71 75 VAL B O 1
ATOM 3535 N N . VAL B 1 77 ? 57.302 42.918 111.755 1.00 17.88 76 VAL B N 1
ATOM 3536 C CA . VAL B 1 77 ? 56.182 42.335 111.027 1.00 18.98 76 VAL B CA 1
ATOM 3537 C C . VAL B 1 77 ? 54.932 43.150 111.305 1.00 17.48 76 VAL B C 1
ATOM 3538 O O . VAL B 1 77 ? 54.855 43.983 112.252 1.00 19.39 76 VAL B O 1
ATOM 3542 N N . ASP B 1 78 ? 53.949 42.948 110.445 1.00 18.64 77 ASP B N 1
ATOM 3543 C CA . ASP B 1 78 ? 52.728 43.697 110.504 1.00 21.16 77 ASP B CA 1
ATOM 3544 C C . ASP B 1 78 ? 52.026 43.501 111.844 1.00 18.58 77 ASP B C 1
ATOM 3545 O O . ASP B 1 78 ? 52.105 42.430 112.439 1.00 19.05 77 ASP B O 1
ATOM 3550 N N . ALA B 1 79 ? 51.380 44.557 112.316 1.00 20.93 78 ALA B N 1
ATOM 3551 C CA . ALA B 1 79 ? 50.509 44.515 113.492 1.00 22.91 78 ALA B CA 1
ATOM 3552 C C . ALA B 1 79 ? 49.366 45.504 113.296 1.00 24.78 78 ALA B C 1
ATOM 3553 O O . ALA B 1 79 ? 49.472 46.443 112.508 1.00 25.49 78 ALA B O 1
ATOM 3555 N N . GLU B 1 80 ? 48.302 45.306 114.065 1.00 25.98 79 GLU B N 1
ATOM 3556 C CA . GLU B 1 80 ? 47.259 46.307 114.213 1.00 28.37 79 GLU B CA 1
ATOM 3557 C C . GLU B 1 80 ? 47.812 47.514 114.989 1.00 28.00 79 GLU B C 1
ATOM 3558 O O . GLU B 1 80 ? 48.853 47.434 115.659 1.00 24.54 79 GLU B O 1
ATOM 3561 N N . ASP B 1 81 ? 47.112 48.635 114.881 1.00 25.68 80 ASP B N 1
ATOM 3562 C CA . ASP B 1 81 ? 47.622 49.905 115.383 1.00 26.67 80 ASP B CA 1
ATOM 3563 C C . ASP B 1 81 ? 47.894 49.906 116.881 1.00 26.94 80 ASP B C 1
ATOM 3564 O O . ASP B 1 81 ? 48.837 50.530 117.326 1.00 27.26 80 ASP B O 1
ATOM 3569 N N . ASP B 1 82 ? 47.051 49.237 117.654 1.00 23.86 81 ASP B N 1
ATOM 3570 C CA . ASP B 1 82 ? 47.223 49.172 119.104 1.00 25.69 81 ASP B CA 1
ATOM 3571 C C . ASP B 1 82 ? 48.565 48.589 119.572 1.00 25.01 81 ASP B C 1
ATOM 3572 O O . ASP B 1 82 ? 49.018 48.918 120.661 1.00 27.68 81 ASP B O 1
ATOM 3577 N N . LEU B 1 83 ? 49.193 47.743 118.744 1.00 23.46 82 LEU B N 1
ATOM 3578 C CA . LEU B 1 83 ? 50.489 47.134 119.070 1.00 21.88 82 LEU B CA 1
ATOM 3579 C C . LEU B 1 83 ? 51.674 48.085 118.859 1.00 17.59 82 LEU B C 1
ATOM 3580 O O . LEU B 1 83 ? 52.824 47.737 119.173 1.00 17.85 82 LEU B O 1
ATOM 3585 N N . PHE B 1 84 ? 51.403 49.275 118.319 1.00 16.43 83 PHE B N 1
ATOM 3586 C CA . PHE B 1 84 ? 52.427 50.316 118.230 1.00 16.44 83 PHE B CA 1
ATOM 3587 C C . PHE B 1 84 ? 52.319 51.320 119.348 1.00 16.66 83 PHE B C 1
ATOM 3588 O O . PHE B 1 84 ? 52.999 52.356 119.329 1.00 15.58 83 PHE B O 1
ATOM 3596 N N . VAL B 1 85 ? 51.458 51.034 120.325 1.00 17.73 84 VAL B N 1
ATOM 3597 C CA . VAL B 1 85 ? 51.406 51.804 121.578 1.00 17.46 84 VAL B CA 1
ATOM 3598 C C . VAL B 1 85 ? 51.991 50.933 122.697 1.00 19.36 84 VAL B C 1
ATOM 3599 O O . VAL B 1 85 ? 51.302 50.028 123.189 1.00 17.70 84 VAL B O 1
ATOM 3603 N N . PRO B 1 86 ? 53.269 51.172 123.063 1.00 17.56 85 PRO B N 1
ATOM 3604 C CA . PRO B 1 86 ? 53.892 50.262 124.035 1.00 16.86 85 PRO B CA 1
ATOM 3605 C C . PRO B 1 86 ? 53.233 50.417 125.384 1.00 16.29 85 PRO B C 1
ATOM 3606 O O . PRO B 1 86 ? 52.700 51.486 125.706 1.00 17.81 85 PRO B O 1
ATOM 3610 N N . ARG B 1 87 ? 53.236 49.337 126.147 1.00 15.11 86 ARG B N 1
ATOM 3611 C CA A ARG B 1 87 ? 52.693 49.396 127.500 0.50 16.86 86 ARG B CA 1
ATOM 3612 C CA B ARG B 1 87 ? 52.538 49.250 127.417 0.50 18.10 86 ARG B CA 1
ATOM 3613 C C . ARG B 1 87 ? 53.358 48.349 128.350 1.00 15.24 86 ARG B C 1
ATOM 3614 O O . ARG B 1 87 ? 53.765 47.322 127.909 1.00 14.80 86 ARG B O 1
ATOM 3629 N N . VAL B 1 88 ? 53.443 48.686 129.632 1.00 15.59 87 VAL B N 1
ATOM 3630 C CA . VAL B 1 88 ? 53.993 47.790 130.623 1.00 15.59 87 VAL B CA 1
ATOM 3631 C C . VAL B 1 88 ? 52.871 47.233 131.471 1.00 19.16 87 VAL B C 1
ATOM 3632 O O . VAL B 1 88 ? 51.952 47.967 131.891 1.00 18.56 87 VAL B O 1
ATOM 3636 N N . GLU B 1 89 ? 52.945 45.933 131.730 1.00 16.77 88 GLU B N 1
ATOM 3637 C CA . GLU B 1 89 ? 52.001 45.307 132.659 1.00 21.61 88 GLU B CA 1
ATOM 3638 C C . GLU B 1 89 ? 52.845 44.370 133.511 1.00 18.80 88 GLU B C 1
ATOM 3639 O O . GLU B 1 89 ? 53.518 43.525 132.966 1.00 15.94 88 GLU B O 1
ATOM 3645 N N . ASN B 1 90 ? 52.796 44.530 134.831 1.00 17.56 89 ASN B N 1
ATOM 3646 C CA . ASN B 1 90 ? 53.631 43.731 135.710 1.00 18.96 89 ASN B CA 1
ATOM 3647 C C . ASN B 1 90 ? 55.099 43.810 135.258 1.00 16.20 89 ASN B C 1
ATOM 3648 O O . ASN B 1 90 ? 55.596 44.936 135.112 1.00 17.29 89 ASN B O 1
ATOM 3653 N N . ASP B 1 91 ? 55.779 42.686 135.009 1.00 14.06 90 ASP B N 1
ATOM 3654 C CA . ASP B 1 91 ? 57.175 42.751 134.542 1.00 15.68 90 ASP B CA 1
ATOM 3655 C C . ASP B 1 91 ? 57.365 42.550 133.042 1.00 12.94 90 ASP B C 1
ATOM 3656 O O . ASP B 1 91 ? 58.445 42.162 132.601 1.00 12.43 90 ASP B O 1
ATOM 3661 N N . ARG B 1 92 ? 56.347 42.880 132.256 1.00 12.72 91 ARG B N 1
ATOM 3662 C CA . ARG B 1 92 ? 56.351 42.717 130.815 1.00 14.51 91 ARG B CA 1
ATOM 3663 C C . ARG B 1 92 ? 56.096 44.019 130.089 1.00 16.23 91 ARG B C 1
ATOM 3664 O O . ARG B 1 92 ? 55.231 44.796 130.512 1.00 15.25 91 ARG B O 1
ATOM 3672 N N . LEU B 1 93 ? 56.833 44.214 129.004 1.00 14.29 92 LEU B N 1
ATOM 3673 C CA . LEU B 1 93 ? 56.624 45.269 128.023 1.00 13.88 92 LEU B CA 1
ATOM 3674 C C . LEU B 1 93 ? 55.962 44.638 126.776 1.00 14.90 92 LEU B C 1
ATOM 3675 O O . LEU B 1 93 ? 56.469 43.712 126.205 1.00 14.74 92 LEU B O 1
ATOM 3680 N N . TYR B 1 94 ? 54.836 45.204 126.397 1.00 13.99 93 TYR B N 1
ATOM 3681 C CA . TYR B 1 94 ? 53.984 44.727 125.323 1.00 14.05 93 TYR B CA 1
ATOM 3682 C C . TYR B 1 94 ? 54.060 45.672 124.137 1.00 15.19 93 TYR B C 1
ATOM 3683 O O . TYR B 1 94 ? 53.946 46.883 124.267 1.00 16.06 93 TYR B O 1
ATOM 3692 N N . GLY B 1 95 ? 54.177 45.078 122.956 1.00 14.64 94 GLY B N 1
ATOM 3693 C CA . GLY B 1 95 ? 54.101 45.827 121.719 1.00 16.72 94 GLY B CA 1
ATOM 3694 C C . GLY B 1 95 ? 54.802 45.124 120.583 1.00 15.40 94 GLY B C 1
ATOM 3695 O O . GLY B 1 95 ? 55.682 44.275 120.814 1.00 13.01 94 GLY B O 1
ATOM 3696 N N . ARG B 1 96 ? 54.468 45.513 119.339 1.00 14.88 95 ARG B N 1
ATOM 3697 C CA . ARG B 1 96 ? 55.167 44.969 118.192 1.00 14.87 95 ARG B CA 1
ATOM 3698 C C . ARG B 1 96 ? 56.608 45.491 118.236 1.00 15.05 95 ARG B C 1
ATOM 3699 O O . ARG B 1 96 ? 56.873 46.689 118.224 1.00 15.69 95 ARG B O 1
ATOM 3707 N N . GLY B 1 97 ? 57.521 44.550 118.286 1.00 13.73 96 GLY B N 1
ATOM 3708 C CA . GLY B 1 97 ? 58.937 44.863 118.393 1.00 13.93 96 GLY B CA 1
ATOM 3709 C C . GLY B 1 97 ? 59.518 44.780 119.801 1.00 15.56 96 GLY B C 1
ATOM 3710 O O . GLY B 1 97 ? 60.717 44.953 119.996 1.00 16.50 96 GLY B O 1
ATOM 3711 N N . ALA B 1 98 ? 58.684 44.490 120.776 1.00 14.09 97 ALA B N 1
ATOM 3712 C CA . ALA B 1 98 ? 59.128 44.345 122.161 1.00 15.01 97 ALA B CA 1
ATOM 3713 C C . ALA B 1 98 ? 60.130 43.206 122.320 1.00 17.36 97 ALA B C 1
ATOM 3714 O O . ALA B 1 98 ? 61.101 43.327 123.102 1.00 15.41 97 ALA B O 1
ATOM 3716 N N . ASN B 1 99 ? 59.890 42.100 121.618 1.00 17.02 98 ASN B N 1
ATOM 3717 C CA . ASN B 1 99 ? 60.871 41.015 121.554 1.00 17.00 98 ASN B CA 1
ATOM 3718 C C . ASN B 1 99 ? 61.504 40.708 120.192 1.00 18.70 98 ASN B C 1
ATOM 3719 O O . ASN B 1 99 ? 62.520 40.025 120.097 1.00 18.64 98 ASN B O 1
ATOM 3724 N N . ASP B 1 100 ? 60.916 41.259 119.151 1.00 16.80 99 ASP B N 1
ATOM 3725 C CA . ASP B 1 100 ? 61.406 41.065 117.781 1.00 17.49 99 ASP B CA 1
ATOM 3726 C C . ASP B 1 100 ? 61.310 42.388 117.023 1.00 15.64 99 ASP B C 1
ATOM 3727 O O . ASP B 1 100 ? 60.314 42.632 116.308 1.00 16.87 99 ASP B O 1
ATOM 3732 N N . ASP B 1 101 ? 62.315 43.276 117.152 1.00 15.59 100 ASP B N 1
ATOM 3733 C CA . ASP B 1 101 ? 63.598 43.030 117.790 1.00 17.14 100 ASP B CA 1
ATOM 3734 C C . ASP B 1 101 ? 64.138 44.329 118.417 1.00 12.45 100 ASP B C 1
ATOM 3735 O O . ASP B 1 101 ? 65.358 44.497 118.569 1.00 14.58 100 ASP B O 1
ATOM 3740 N N . LYS B 1 102 ? 63.220 45.252 118.726 1.00 13.49 101 LYS B N 1
ATOM 3741 C CA . LYS B 1 102 ? 63.625 46.569 119.139 1.00 12.99 101 LYS B CA 1
ATOM 3742 C C . LYS B 1 102 ? 64.269 46.656 120.521 1.00 14.09 101 LYS B C 1
ATOM 3743 O O . LYS B 1 102 ? 65.079 47.533 120.774 1.00 14.39 101 LYS B O 1
ATOM 3749 N N . TYR B 1 103 ? 63.939 45.734 121.436 1.00 13.01 102 TYR B N 1
ATOM 3750 C CA . TYR B 1 103 ? 64.578 45.702 122.719 1.00 11.17 102 TYR B CA 1
ATOM 3751 C C . TYR B 1 103 ? 66.096 45.488 122.504 1.00 11.30 102 TYR B C 1
ATOM 3752 O O . TYR B 1 103 ? 66.902 45.972 123.306 1.00 14.30 102 TYR B O 1
ATOM 3761 N N . ALA B 1 104 ? 66.457 44.700 121.493 1.00 12.23 103 ALA B N 1
ATOM 3762 C CA . ALA B 1 104 ? 67.889 44.357 121.266 1.00 12.53 103 ALA B CA 1
ATOM 3763 C C . ALA B 1 104 ? 68.628 45.572 120.788 1.00 13.79 103 ALA B C 1
ATOM 3764 O O . ALA B 1 104 ? 69.795 45.775 121.119 1.00 13.22 103 ALA B O 1
ATOM 3766 N N . VAL B 1 105 ? 67.983 46.330 119.891 1.00 13.54 104 VAL B N 1
ATOM 3767 C CA . VAL B 1 105 ? 68.509 47.609 119.431 1.00 12.28 104 VAL B CA 1
ATOM 3768 C C . VAL B 1 105 ? 68.770 48.552 120.625 1.00 12.79 104 VAL B C 1
ATOM 3769 O O . VAL B 1 105 ? 69.894 49.073 120.766 1.00 13.09 104 VAL B O 1
ATOM 3773 N N . ALA B 1 106 ? 67.755 48.706 121.465 1.00 13.50 105 ALA B N 1
ATOM 3774 C CA . ALA B 1 106 ? 67.821 49.562 122.685 1.00 12.70 105 ALA B CA 1
ATOM 3775 C C . ALA B 1 106 ? 68.950 49.072 123.621 1.00 11.92 105 ALA B C 1
ATOM 3776 O O . ALA B 1 106 ? 69.714 49.862 124.146 1.00 13.84 105 ALA B O 1
ATOM 3778 N N . LEU B 1 107 ? 68.991 47.761 123.881 1.00 14.39 106 LEU B N 1
ATOM 3779 C CA . LEU B 1 107 ? 69.984 47.167 124.766 1.00 13.91 106 LEU B CA 1
ATOM 3780 C C . LEU B 1 107 ? 71.386 47.436 124.267 1.00 13.29 106 LEU B C 1
ATOM 3781 O O . LEU B 1 107 ? 72.245 47.887 125.009 1.00 13.63 106 LEU B O 1
ATOM 3786 N N . GLY B 1 108 ? 71.623 47.216 122.960 1.00 12.94 107 GLY B N 1
ATOM 3787 C CA . GLY B 1 108 ? 72.978 47.425 122.420 1.00 13.47 107 GLY B CA 1
ATOM 3788 C C . GLY B 1 108 ? 73.332 48.889 122.507 1.00 12.75 107 GLY B C 1
ATOM 3789 O O . GLY B 1 108 ? 74.471 49.264 122.799 1.00 12.05 107 GLY B O 1
ATOM 3790 N N . LEU B 1 109 ? 72.401 49.776 122.169 1.00 13.39 108 LEU B N 1
ATOM 3791 C CA . LEU B 1 109 ? 72.655 51.213 122.253 1.00 10.60 108 LEU B CA 1
ATOM 3792 C C . LEU B 1 109 ? 73.043 51.704 123.665 1.00 11.09 108 LEU B C 1
ATOM 3793 O O . LEU B 1 109 ? 74.027 52.487 123.862 1.00 10.88 108 LEU B O 1
ATOM 3798 N N . VAL B 1 110 ? 72.275 51.277 124.673 1.00 12.51 109 VAL B N 1
ATOM 3799 C CA . VAL B 1 110 ? 72.548 51.592 126.067 1.00 12.72 109 VAL B CA 1
ATOM 3800 C C . VAL B 1 110 ? 73.904 50.997 126.542 1.00 13.04 109 VAL B C 1
ATOM 3801 O O . VAL B 1 110 ? 74.679 51.667 127.190 1.00 14.63 109 VAL B O 1
ATOM 3813 N N . PHE B 1 112 ? 76.433 50.338 124.661 1.00 11.48 111 PHE B N 1
ATOM 3814 C CA . PHE B 1 112 ? 77.507 51.132 124.005 1.00 12.95 111 PHE B CA 1
ATOM 3815 C C . PHE B 1 112 ? 77.754 52.471 124.721 1.00 11.71 111 PHE B C 1
ATOM 3816 O O . PHE B 1 112 ? 78.898 52.869 125.048 1.00 12.24 111 PHE B O 1
ATOM 3824 N N . ARG B 1 113 ? 76.681 53.178 124.972 1.00 13.20 112 ARG B N 1
ATOM 3825 C CA . ARG B 1 113 ? 76.761 54.421 125.740 1.00 13.07 112 ARG B CA 1
ATOM 3826 C C . ARG B 1 113 ? 77.450 54.217 127.080 1.00 14.21 112 ARG B C 1
ATOM 3827 O O . ARG B 1 113 ? 78.328 54.980 127.502 1.00 13.54 112 ARG B O 1
ATOM 3835 N N . ASP B 1 114 ? 76.983 53.204 127.798 1.00 14.94 113 ASP B N 1
ATOM 3836 C CA . ASP B 1 114 ? 77.456 52.971 129.165 1.00 13.30 113 ASP B CA 1
ATOM 3837 C C . ASP B 1 114 ? 78.954 52.720 129.132 1.00 12.31 113 ASP B C 1
ATOM 3838 O O . ASP B 1 114 ? 79.686 53.332 129.894 1.00 15.40 113 ASP B O 1
ATOM 3843 N N . ARG B 1 115 ? 79.396 51.802 128.286 1.00 12.27 114 ARG B N 1
ATOM 3844 C CA . ARG B 1 115 ? 80.816 51.510 128.219 1.00 11.89 114 ARG B CA 1
ATOM 3845 C C . ARG B 1 115 ? 81.640 52.654 127.655 1.00 14.86 114 ARG B C 1
ATOM 3846 O O . ARG B 1 115 ? 82.755 52.915 128.128 1.00 13.55 114 ARG B O 1
ATOM 3854 N N . LEU B 1 116 ? 81.127 53.366 126.664 1.00 13.30 115 L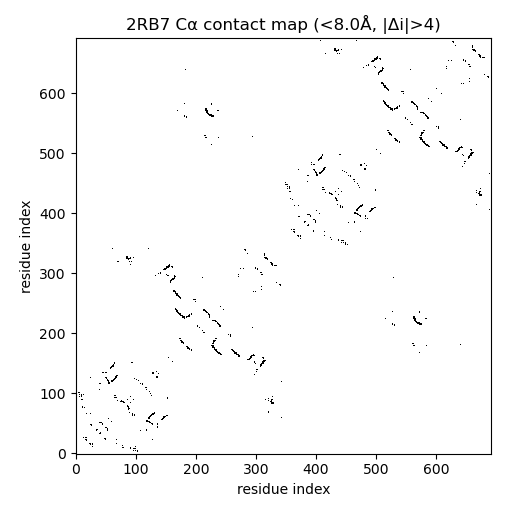EU B N 1
ATOM 3855 C CA . LEU B 1 116 ? 81.873 54.530 126.124 1.00 12.43 115 LEU B CA 1
ATOM 3856 C C . LEU B 1 116 ? 82.078 55.589 127.197 1.00 14.73 115 LEU B C 1
ATOM 3857 O O . LEU B 1 116 ? 83.165 56.146 127.333 1.00 14.07 115 LEU B O 1
ATOM 3862 N N . ASN B 1 117 ? 81.026 55.822 127.974 1.00 14.39 116 ASN B N 1
ATOM 3863 C CA . ASN B 1 117 ? 81.094 56.802 129.090 1.00 14.82 116 ASN B CA 1
ATOM 3864 C C . ASN B 1 117 ? 82.128 56.397 130.114 1.00 14.17 116 ASN B C 1
ATOM 3865 O O . ASN B 1 117 ? 82.882 57.263 130.582 1.00 15.19 116 ASN B O 1
ATOM 3870 N N . ALA B 1 118 ? 82.236 55.085 130.380 1.00 12.83 117 ALA B N 1
ATOM 3871 C CA . ALA B 1 118 ? 83.254 54.590 131.293 1.00 12.57 117 ALA B CA 1
ATOM 3872 C C . ALA B 1 11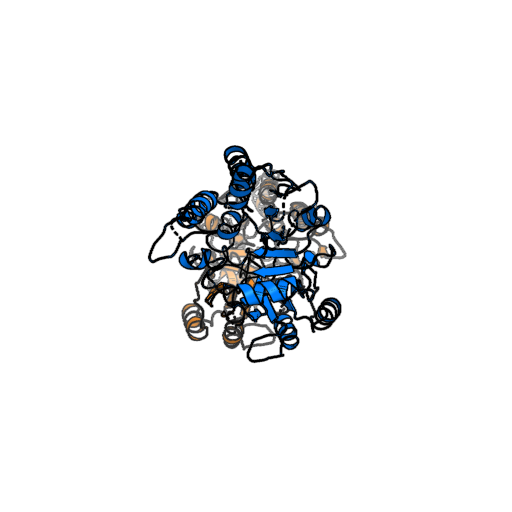8 ? 84.645 54.785 130.725 1.00 14.44 117 ALA B C 1
ATOM 3873 O O . ALA B 1 118 ? 85.550 55.243 131.443 1.00 16.83 117 ALA B O 1
ATOM 3875 N N . LEU B 1 119 ? 84.818 54.513 129.429 1.00 13.45 118 LEU B N 1
ATOM 3876 C CA A LEU B 1 119 ? 86.123 54.722 128.800 0.50 13.74 118 LEU B CA 1
ATOM 3877 C CA B LEU B 1 119 ? 86.111 54.738 128.760 0.50 15.18 118 LEU B CA 1
ATOM 3878 C C . LEU B 1 119 ? 86.503 56.219 128.794 1.00 15.89 118 LEU B C 1
ATOM 3879 O O . LEU B 1 119 ? 87.623 56.595 129.121 1.00 13.75 118 LEU B O 1
ATOM 3888 N N . LYS B 1 120 ? 85.575 57.072 128.441 1.00 16.01 119 LYS B N 1
ATOM 3889 C CA . LYS B 1 120 ? 85.825 58.526 128.445 1.00 16.56 119 LYS B CA 1
ATOM 3890 C C . LYS B 1 120 ? 86.260 59.043 129.801 1.00 18.75 119 LYS B C 1
ATOM 3891 O O . LYS B 1 120 ? 87.136 59.908 129.871 1.00 18.34 119 LYS B O 1
ATOM 3897 N N . ALA B 1 121 ? 85.673 58.500 130.859 1.00 17.27 120 ALA B N 1
ATOM 3898 C CA . ALA B 1 121 ? 85.995 58.899 132.216 1.00 18.10 120 ALA B CA 1
ATOM 3899 C C . ALA B 1 121 ? 87.432 58.514 132.520 1.00 18.92 120 ALA B C 1
ATOM 3900 O O . ALA B 1 121 ? 88.090 59.182 133.314 1.00 20.73 120 ALA B O 1
ATOM 3902 N N . ALA B 1 122 ? 87.908 57.440 131.904 1.00 17.60 121 ALA B N 1
ATOM 3903 C CA . ALA B 1 122 ? 89.306 56.975 132.047 1.00 19.55 121 ALA B CA 1
ATOM 3904 C C . ALA B 1 122 ? 90.266 57.624 131.041 1.00 19.56 121 ALA B C 1
ATOM 3905 O O . ALA B 1 122 ? 91.436 57.236 130.973 1.00 24.07 121 ALA B O 1
ATOM 3907 N N . GLY B 1 123 ? 89.794 58.607 130.270 1.00 16.28 122 GLY B N 1
ATOM 3908 C CA . GLY B 1 123 ? 90.630 59.310 129.308 1.00 18.13 122 GLY B CA 1
ATOM 3909 C C . GLY B 1 123 ? 90.778 58.564 128.014 1.00 20.97 122 GLY B C 1
ATOM 3910 O O . GLY B 1 123 ? 91.616 58.919 127.163 1.00 19.26 122 GLY B O 1
ATOM 3911 N N . ARG B 1 124 ? 89.972 57.528 127.836 1.00 19.05 123 ARG B N 1
ATOM 3912 C CA . ARG B 1 124 ? 90.003 56.741 126.606 1.00 22.38 123 ARG B CA 1
ATOM 3913 C C . ARG B 1 124 ? 88.855 57.218 125.697 1.00 23.86 123 ARG B C 1
ATOM 3914 O O . ARG B 1 124 ? 88.105 58.131 126.051 1.00 22.93 123 ARG B O 1
ATOM 3922 N N . SER B 1 125 ? 88.758 56.633 124.507 1.00 21.86 124 SER B N 1
ATOM 3923 C CA . SER B 1 125 ? 87.855 57.114 123.497 1.00 19.43 124 SER B CA 1
ATOM 3924 C C . SER B 1 125 ? 87.135 55.952 122.776 1.00 19.52 124 SER B C 1
ATOM 3925 O O . SER B 1 125 ? 87.296 54.767 123.121 1.00 14.77 124 SER B O 1
ATOM 3928 N N . GLN B 1 126 ? 86.282 56.309 121.828 1.00 15.73 125 GLN B N 1
ATOM 3929 C CA . GLN B 1 126 ? 85.475 55.297 121.146 1.00 15.77 125 GLN B CA 1
ATOM 3930 C C . GLN B 1 126 ? 86.338 54.268 120.404 1.00 16.81 125 GLN B C 1
ATOM 3931 O O . GLN B 1 126 ? 85.965 53.089 120.308 1.00 13.81 125 GLN B O 1
ATOM 3937 N N . LYS B 1 127 ? 87.503 54.692 119.894 1.00 17.32 126 LYS B N 1
ATOM 3938 C CA . LYS B 1 127 ? 88.402 53.736 119.261 1.00 17.35 126 LYS B CA 1
ATOM 3939 C C . LYS B 1 127 ? 88.884 52.643 120.219 1.00 14.07 126 LYS B C 1
ATOM 3940 O O . LYS B 1 127 ? 89.328 51.595 119.754 1.00 16.28 126 LYS B O 1
ATOM 3944 N N . ASP B 1 128 ? 88.790 52.876 121.528 1.00 13.09 127 ASP B N 1
ATOM 3945 C CA . ASP B 1 128 ? 89.179 51.859 122.502 1.00 15.62 127 ASP B CA 1
ATOM 3946 C C . ASP B 1 128 ? 88.112 50.805 122.824 1.00 14.05 127 ASP B C 1
ATOM 3947 O O . ASP B 1 128 ? 88.381 49.837 123.556 1.00 14.81 127 ASP B O 1
ATOM 3960 N N . ALA B 1 130 ? 85.661 47.650 122.353 1.00 15.26 129 ALA B N 1
ATOM 3961 C CA . ALA B 1 130 ? 85.584 46.353 121.644 1.00 14.40 129 ALA B CA 1
ATOM 3962 C C . ALA B 1 130 ? 84.160 46.125 121.109 1.00 17.09 129 ALA B C 1
ATOM 3963 O O . ALA B 1 130 ? 83.946 45.482 120.078 1.00 15.65 129 ALA B O 1
ATOM 3965 N N . LEU B 1 131 ? 83.180 46.633 121.825 1.00 12.85 130 LEU B N 1
ATOM 3966 C CA . LEU B 1 131 ? 81.773 46.485 121.440 1.00 13.27 130 LEU B CA 1
ATOM 3967 C C . LEU B 1 131 ? 81.447 47.363 120.208 1.00 15.77 130 LEU B C 1
ATOM 3968 O O . LEU B 1 131 ? 81.909 48.482 120.112 1.00 13.85 130 LEU B O 1
ATOM 3973 N N . GLY B 1 132 ? 80.655 46.807 119.287 1.00 14.91 131 GLY B N 1
ATOM 3974 C CA . GLY B 1 132 ? 80.110 47.515 118.120 1.00 13.22 131 GLY B CA 1
ATOM 3975 C C . GLY B 1 132 ? 78.685 47.006 117.887 1.00 14.32 131 GLY B C 1
ATOM 3976 O O . GLY B 1 132 ? 78.292 45.929 118.346 1.00 13.69 131 GLY B O 1
ATOM 3977 N N . LEU B 1 133 ? 77.904 47.839 117.216 1.00 11.83 132 LEU B N 1
ATOM 3978 C CA . LEU B 1 133 ? 76.519 47.525 116.868 1.00 12.62 132 LEU B CA 1
ATOM 3979 C C . LEU B 1 133 ? 76.316 47.627 115.361 1.00 14.88 132 LEU B C 1
ATOM 3980 O O . LEU B 1 133 ? 76.885 48.545 114.711 1.00 14.46 132 LEU B O 1
ATOM 3985 N N . LEU B 1 134 ? 75.526 46.678 114.832 1.00 13.32 133 LEU B N 1
ATOM 3986 C CA . LEU B 1 134 ? 74.962 46.744 113.480 1.00 12.99 133 LEU B CA 1
ATOM 3987 C C . LEU B 1 134 ? 73.434 46.594 113.608 1.00 11.75 133 LEU B C 1
ATOM 3988 O O . LEU B 1 134 ? 72.950 45.575 114.077 1.00 14.56 133 LEU B O 1
ATOM 3993 N N . ILE B 1 135 ? 72.727 47.634 113.189 1.00 12.37 134 ILE B N 1
ATOM 3994 C CA . ILE B 1 135 ? 71.287 47.723 113.291 1.00 11.13 134 ILE B CA 1
ATOM 3995 C C . ILE B 1 135 ? 70.773 47.881 111.885 1.00 14.84 134 ILE B C 1
ATOM 3996 O O . ILE B 1 135 ? 71.065 48.883 111.191 1.00 14.42 134 ILE B O 1
ATOM 4001 N N . THR B 1 136 ? 70.029 46.887 111.441 1.00 13.13 135 THR B N 1
ATOM 4002 C CA . THR B 1 136 ? 69.598 46.860 110.055 1.00 14.13 135 THR B CA 1
ATOM 4003 C C . THR B 1 136 ? 68.081 46.983 109.912 1.00 11.57 135 THR B C 1
ATOM 4004 O O . THR B 1 136 ? 67.300 46.729 110.837 1.00 14.25 135 THR B O 1
ATOM 4008 N N . GLY B 1 137 ? 67.662 47.297 108.683 1.00 13.36 136 GLY B N 1
ATOM 4009 C CA . GLY B 1 137 ? 66.232 47.560 108.461 1.00 13.48 136 GLY B CA 1
ATOM 4010 C C . GLY B 1 137 ? 65.447 46.597 107.589 1.00 14.36 136 GLY B C 1
ATOM 4011 O O . GLY B 1 137 ? 64.309 46.907 107.216 1.00 15.50 136 GLY B O 1
ATOM 4012 N N . ASP B 1 138 ? 65.989 45.411 107.320 1.00 13.84 137 ASP B N 1
ATOM 4013 C CA . ASP B 1 138 ? 65.246 44.463 106.491 1.00 13.98 137 ASP B CA 1
ATOM 4014 C C . ASP B 1 138 ? 65.418 42.970 106.856 1.00 15.95 137 ASP B C 1
ATOM 4015 O O . ASP B 1 138 ? 65.230 42.076 106.014 1.00 15.01 137 ASP B O 1
ATOM 4020 N N . GLU B 1 139 ? 65.695 42.696 108.115 1.00 13.09 138 GLU B N 1
ATOM 4021 C CA . GLU B 1 139 ? 65.790 41.309 108.568 1.00 13.07 138 GLU B CA 1
ATOM 4022 C C . GLU B 1 139 ? 64.530 40.468 108.294 1.00 15.61 138 GLU B C 1
ATOM 4023 O O . GLU B 1 139 ? 64.651 39.270 107.937 1.00 17.13 138 GLU B O 1
ATOM 4029 N N . GLU B 1 140 ? 63.362 41.069 108.426 1.00 16.43 139 GLU B N 1
ATOM 4030 C CA . GLU B 1 140 ? 62.134 40.304 108.333 1.00 15.51 139 GLU B CA 1
ATOM 4031 C C . GLU B 1 140 ? 61.883 39.844 106.896 1.00 18.34 139 GLU B C 1
ATOM 4032 O O . GLU B 1 140 ? 61.084 38.934 106.699 1.00 20.78 139 GLU B O 1
ATOM 4038 N N . ILE B 1 141 ? 62.552 40.463 105.915 1.00 15.71 140 ILE B N 1
ATOM 4039 C CA . ILE B 1 141 ? 62.371 40.082 104.508 1.00 18.68 140 ILE B CA 1
ATOM 4040 C C . ILE B 1 141 ? 63.661 39.485 103.896 1.00 15.61 140 ILE B C 1
ATOM 4041 O O . ILE B 1 141 ? 63.793 39.448 102.677 1.00 16.83 140 ILE B O 1
ATOM 4046 N N . GLY B 1 142 ? 64.568 39.028 104.744 1.00 14.98 141 GLY B N 1
ATOM 4047 C CA . GLY B 1 142 ? 65.732 38.264 104.331 1.00 17.00 141 GLY B CA 1
ATOM 4048 C C . GLY B 1 142 ? 67.085 38.947 104.298 1.00 16.56 141 GLY B C 1
ATOM 4049 O O . GLY B 1 142 ? 68.090 38.302 104.017 1.00 17.19 141 GLY B O 1
ATOM 4050 N N . GLY B 1 143 ? 67.105 40.249 104.605 1.00 15.89 142 GLY B N 1
ATOM 4051 C CA . GLY B 1 143 ? 68.351 40.968 104.821 1.00 15.74 142 GLY B CA 1
ATOM 4052 C C . GLY B 1 143 ? 69.217 41.315 103.663 1.00 15.18 142 GLY B C 1
ATOM 4053 O O . GLY B 1 143 ? 70.360 41.734 103.882 1.00 14.84 142 GLY B O 1
ATOM 4072 N N . ASN B 1 145 ? 69.343 43.784 101.589 1.00 15.35 144 ASN B N 1
ATOM 4073 C CA . ASN B 1 145 ? 69.781 45.207 101.536 1.00 15.56 144 ASN B CA 1
ATOM 4074 C C . ASN B 1 145 ? 70.294 45.801 102.848 1.00 15.46 144 ASN B C 1
ATOM 4075 O O . ASN B 1 145 ? 70.704 46.962 102.894 1.00 18.00 144 ASN B O 1
ATOM 4080 N N . GLY B 1 146 ? 70.332 44.968 103.883 1.00 14.57 145 GLY B N 1
ATOM 4081 C CA . GLY B 1 146 ? 70.724 45.360 105.242 1.00 14.33 145 GLY B CA 1
ATOM 4082 C C . GLY B 1 146 ? 71.957 44.596 105.637 1.00 13.96 145 GLY B C 1
ATOM 4083 O O . GLY B 1 146 ? 73.062 44.961 105.224 1.00 16.35 145 GLY B O 1
ATOM 4084 N N . ALA B 1 147 ? 71.800 43.520 106.425 1.00 14.75 146 ALA B N 1
ATOM 4085 C CA . ALA B 1 147 ? 72.960 42.757 106.861 1.00 15.90 146 ALA B CA 1
ATOM 4086 C C . ALA B 1 147 ? 73.858 42.322 105.711 1.00 13.22 146 ALA B C 1
ATOM 4087 O O . ALA B 1 147 ? 75.113 42.339 105.831 1.00 14.82 146 ALA B O 1
ATOM 4089 N N . ALA B 1 148 ? 73.255 41.901 104.593 1.00 15.78 147 ALA B N 1
ATOM 4090 C CA . ALA B 1 148 ? 74.035 41.417 103.448 1.00 17.72 147 ALA B CA 1
ATOM 4091 C C . ALA B 1 148 ? 75.016 42.457 102.910 1.00 16.51 147 ALA B C 1
ATOM 4092 O O . ALA B 1 148 ? 76.091 42.108 102.376 1.00 15.37 147 ALA B O 1
ATOM 4094 N N . LYS B 1 149 ? 74.604 43.732 103.002 1.00 16.42 148 LYS B N 1
ATOM 4095 C CA . LYS B 1 149 ? 75.436 44.859 102.551 1.00 14.48 148 LYS B CA 1
ATOM 4096 C C . LYS B 1 149 ? 76.374 45.452 103.572 1.00 13.75 148 LYS B C 1
ATOM 4097 O O . LYS B 1 149 ? 77.473 45.958 103.212 1.00 15.25 148 LYS B O 1
ATOM 4103 N N . ALA B 1 150 ? 75.999 45.363 104.850 1.00 14.64 149 ALA B N 1
ATOM 4104 C CA . ALA B 1 150 ? 76.754 45.978 105.932 1.00 14.16 149 ALA B CA 1
ATOM 4105 C C . ALA B 1 150 ? 77.866 45.045 106.425 1.00 14.13 149 ALA B C 1
ATOM 4106 O O . ALA B 1 150 ? 78.977 45.487 106.709 1.00 16.63 149 ALA B O 1
ATOM 4108 N N . LEU B 1 151 ? 77.571 43.751 106.545 1.00 14.50 150 LEU B N 1
ATOM 4109 C CA . LEU B 1 151 ? 78.549 42.819 107.131 1.00 14.56 150 LEU B CA 1
ATOM 4110 C C . LEU B 1 151 ? 79.880 42.743 106.390 1.00 14.29 150 LEU B C 1
ATOM 4111 O O . LEU B 1 151 ? 80.916 42.658 107.031 1.00 18.78 150 LEU B O 1
ATOM 4116 N N . PRO B 1 152 ? 79.868 42.787 105.037 1.00 15.19 151 PRO B N 1
ATOM 4117 C CA . PRO B 1 152 ? 81.148 42.831 104.312 1.00 15.06 151 PRO B CA 1
ATOM 4118 C C . PRO B 1 152 ? 82.037 44.027 104.647 1.00 14.19 151 PRO B C 1
ATOM 4119 O O . PRO B 1 152 ? 83.237 43.986 104.324 1.00 17.33 151 PRO B O 1
ATOM 4123 N N . LEU B 1 153 ? 81.462 45.043 105.278 1.00 13.81 152 LEU B N 1
ATOM 4124 C CA . LEU B 1 153 ? 82.206 46.249 105.649 1.00 16.35 152 LEU B CA 1
ATOM 4125 C C . LEU B 1 153 ? 82.862 46.172 107.030 1.00 15.88 152 LEU B C 1
ATOM 4126 O O . LEU B 1 153 ? 83.649 47.080 107.377 1.00 19.70 152 LEU B O 1
ATOM 4131 N N . ILE B 1 154 ? 82.569 45.115 107.793 1.00 14.73 153 ILE B N 1
ATOM 4132 C CA . ILE B 1 154 ? 82.903 45.103 109.228 1.00 15.60 153 ILE B CA 1
ATOM 4133 C C . ILE B 1 154 ? 83.769 43.889 109.515 1.00 14.76 153 ILE B C 1
ATOM 4134 O O . ILE B 1 154 ? 83.332 42.781 109.321 1.00 17.99 153 ILE B O 1
ATOM 4139 N N . ARG B 1 155 ? 85.002 44.131 109.951 1.00 15.21 154 ARG B N 1
ATOM 4140 C CA . ARG B 1 155 ? 85.854 43.046 110.429 1.00 19.54 154 ARG B CA 1
ATOM 4141 C C . ARG B 1 155 ? 85.514 42.878 111.902 1.00 16.12 154 ARG B C 1
ATOM 4142 O O . ARG B 1 155 ? 85.812 43.760 112.692 1.00 22.00 154 ARG B O 1
ATOM 4150 N N . ALA B 1 156 ? 84.843 41.796 112.268 1.00 15.61 155 ALA B N 1
ATOM 4151 C CA . ALA B 1 156 ? 84.480 41.575 113.666 1.00 14.68 155 ALA B CA 1
ATOM 4152 C C . ALA B 1 156 ? 85.064 40.255 114.132 1.00 15.81 155 ALA B C 1
ATOM 4153 O O . ALA B 1 156 ? 85.087 39.300 113.361 1.00 18.28 155 ALA B O 1
ATOM 4155 N N . ASP B 1 157 ? 85.518 40.195 115.380 1.00 15.44 156 ASP B N 1
ATOM 4156 C CA . ASP B 1 157 ? 86.049 38.970 115.965 1.00 15.64 156 ASP B CA 1
ATOM 4157 C C . ASP B 1 157 ? 84.964 37.994 116.339 1.00 16.49 156 ASP B C 1
ATOM 4158 O O . ASP B 1 157 ? 85.175 36.771 116.298 1.00 15.66 156 ASP B O 1
ATOM 4163 N N . TYR B 1 158 ? 83.795 38.526 116.685 1.00 14.95 157 TYR B N 1
ATOM 4164 C CA . TYR B 1 158 ? 82.676 37.670 117.088 1.00 13.43 157 TYR B CA 1
ATOM 4165 C C . TYR B 1 158 ? 81.400 38.455 116.989 1.00 15.52 157 TYR B C 1
ATOM 4166 O O . TYR B 1 158 ? 81.390 39.632 117.326 1.00 16.20 157 TYR B O 1
ATOM 4175 N N . VAL B 1 159 ? 80.342 37.792 116.525 1.00 14.46 158 VAL B N 1
ATOM 4176 C CA . VAL B 1 159 ? 79.065 38.424 116.272 1.00 13.35 158 VAL B CA 1
ATOM 4177 C C . VAL B 1 159 ? 77.955 37.722 117.052 1.00 16.14 158 VAL B C 1
ATOM 4178 O O . VAL B 1 159 ? 77.850 36.504 117.016 1.00 14.71 158 VAL B O 1
ATOM 4182 N N . VAL B 1 160 ? 77.130 38.485 117.765 1.00 13.07 159 VAL B N 1
ATOM 4183 C CA . VAL B 1 160 ? 75.935 37.965 118.353 1.00 13.90 159 VAL B CA 1
ATOM 4184 C C . VAL B 1 160 ? 74.745 38.650 117.688 1.00 13.50 159 VAL B C 1
ATOM 4185 O O . VAL B 1 160 ? 74.508 39.867 117.845 1.00 15.72 159 VAL B O 1
ATOM 4189 N N . ALA B 1 161 ? 73.973 37.872 116.938 1.00 14.80 160 ALA B N 1
ATOM 4190 C CA . ALA B 1 161 ? 72.706 38.331 116.324 1.00 14.69 160 ALA B CA 1
ATOM 4191 C C . ALA B 1 161 ? 71.660 38.229 117.411 1.00 16.31 160 ALA B C 1
ATOM 4192 O O . ALA B 1 161 ? 71.234 37.142 117.789 1.00 13.76 160 ALA B O 1
ATOM 4194 N N . LEU B 1 162 ? 71.289 39.371 118.001 1.00 13.59 161 LEU B N 1
ATOM 4195 C CA . LEU B 1 162 ? 70.417 39.411 119.170 1.00 18.68 161 LEU B CA 1
ATOM 4196 C C . LEU B 1 162 ? 68.968 39.419 118.718 1.00 15.44 161 LEU B C 1
ATOM 4197 O O . LEU B 1 162 ? 68.213 40.401 118.876 1.00 17.65 161 LEU B O 1
ATOM 4202 N N . ASP B 1 163 ? 68.568 38.260 118.201 1.00 14.49 162 ASP B N 1
ATOM 4203 C CA . ASP B 1 163 ? 67.302 38.113 117.526 1.00 16.62 162 ASP B CA 1
ATOM 4204 C C . ASP B 1 163 ? 66.782 36.684 117.588 1.00 17.77 162 ASP B C 1
ATOM 4205 O O . ASP B 1 163 ? 66.096 36.251 116.682 1.00 21.25 162 ASP B O 1
ATOM 4210 N N . GLY B 1 164 ? 67.032 35.968 118.660 1.00 16.38 163 GLY B N 1
ATOM 4211 C CA . GLY B 1 164 ? 66.533 34.637 118.771 1.00 16.32 163 GLY B CA 1
ATOM 4212 C C . GLY B 1 164 ? 66.841 33.998 120.094 1.00 18.93 163 GLY B C 1
ATOM 4213 O O . GLY B 1 164 ? 67.411 34.619 120.975 1.00 20.01 163 GLY B O 1
ATOM 4214 N N . GLY B 1 165 ? 66.460 32.745 120.248 1.00 15.89 164 GLY B N 1
ATOM 4215 C CA . GLY B 1 165 ? 66.714 32.086 121.515 1.00 15.44 164 GLY B CA 1
ATOM 4216 C C . GLY B 1 165 ? 66.075 32.726 122.745 1.00 14.49 164 GLY B C 1
ATOM 4217 O O . GLY B 1 165 ? 64.999 33.359 122.687 1.00 17.70 164 GLY B O 1
ATOM 4218 N N . ASN B 1 166 ? 66.728 32.523 123.871 1.00 15.12 165 ASN B N 1
ATOM 4219 C CA . ASN B 1 166 ? 66.332 33.082 125.164 1.00 16.29 165 ASN B CA 1
ATOM 4220 C C . ASN B 1 166 ? 67.526 33.044 126.108 1.00 14.91 165 ASN B C 1
ATOM 4221 O O . ASN B 1 166 ? 68.607 32.585 125.707 1.00 15.71 165 ASN B O 1
ATOM 4226 N N . PRO B 1 167 ? 67.417 33.647 127.316 1.00 16.37 166 PRO B N 1
ATOM 4227 C CA . PRO B 1 167 ? 68.588 33.717 128.170 1.00 17.80 166 PRO B CA 1
ATOM 4228 C C . PRO B 1 167 ? 69.281 32.379 128.496 1.00 17.08 166 PRO B C 1
ATOM 4229 O O . PRO B 1 167 ? 70.475 32.370 128.855 1.00 18.69 166 PRO B O 1
ATOM 4233 N N . GLN B 1 168 ? 68.555 31.278 128.367 1.00 18.26 167 GLN B N 1
ATOM 4234 C CA A GLN B 1 168 ? 69.096 29.944 128.615 0.70 17.05 167 GLN B CA 1
ATOM 4235 C CA B GLN B 1 168 ? 69.100 29.949 128.627 0.30 17.92 167 GLN B CA 1
ATOM 4236 C C . GLN B 1 168 ? 69.556 29.213 127.378 1.00 15.80 167 GLN B C 1
ATOM 4237 O O . GLN B 1 168 ? 70.109 28.128 127.495 1.00 16.41 167 GLN B O 1
ATOM 4248 N N . GLN B 1 169 ? 69.280 29.767 126.208 1.00 15.92 168 GLN B N 1
ATOM 4249 C CA . GLN B 1 169 ? 69.536 29.087 124.912 1.00 16.51 168 GLN B CA 1
ATOM 4250 C C . GLN B 1 169 ? 70.220 29.990 123.908 1.00 13.19 168 GLN B C 1
ATOM 4251 O O . GLN B 1 169 ? 69.583 30.890 123.326 1.00 15.41 168 GLN B O 1
ATOM 4257 N N . VAL B 1 170 ? 71.522 29.772 123.723 1.00 11.75 169 VAL B N 1
ATOM 4258 C CA . VAL B 1 170 ? 72.266 30.392 122.644 1.00 14.00 169 VAL B CA 1
ATOM 4259 C C . VAL B 1 170 ? 72.059 29.537 121.415 1.00 15.36 169 VAL B C 1
ATOM 4260 O O . VAL B 1 170 ? 72.329 28.335 121.443 1.00 14.78 169 VAL B O 1
ATOM 4264 N N . ILE B 1 171 ? 71.531 30.139 120.356 1.00 13.20 170 ILE B N 1
ATOM 4265 C CA . ILE B 1 171 ? 71.176 29.388 119.170 1.00 13.07 170 ILE B CA 1
ATOM 4266 C C . ILE B 1 171 ? 72.380 29.211 118.262 1.00 12.62 170 ILE B C 1
ATOM 4267 O O . ILE B 1 171 ? 72.942 30.200 117.731 1.00 12.50 170 ILE B O 1
ATOM 4272 N N . THR B 1 172 ? 72.736 27.936 118.015 1.00 12.76 171 THR B N 1
ATOM 4273 C CA . THR B 1 172 ? 73.872 27.613 117.165 1.00 12.08 171 THR B CA 1
ATOM 4274 C C . THR B 1 172 ? 73.440 26.927 115.860 1.00 12.65 171 THR B C 1
ATOM 4275 O O . THR B 1 172 ? 74.269 26.555 115.058 1.00 12.95 171 THR B O 1
ATOM 4279 N N . LYS B 1 173 ? 72.128 26.768 115.688 1.00 12.10 172 LYS B N 1
ATOM 4280 C CA A LYS B 1 173 ? 71.576 26.100 114.504 0.50 13.79 172 LYS B CA 1
ATOM 4281 C CA B LYS B 1 173 ? 71.586 26.133 114.475 0.50 12.19 172 LYS B CA 1
ATOM 4282 C C . LYS B 1 173 ? 70.203 26.679 114.188 1.00 11.87 172 LYS B C 1
ATOM 4283 O O . LYS B 1 173 ? 69.359 26.786 115.079 1.00 13.46 172 LYS B O 1
ATOM 4294 N N . GLU B 1 174 ? 69.976 27.016 112.922 1.00 11.39 173 GLU B N 1
ATOM 4295 C CA . GLU B 1 174 ? 68.674 27.458 112.455 1.00 12.04 173 GLU B CA 1
ATOM 4296 C C . GLU B 1 174 ? 68.377 26.745 111.148 1.00 10.69 173 GLU B C 1
ATOM 4297 O O . GLU B 1 174 ? 69.266 26.565 110.324 1.00 12.61 173 GLU B O 1
ATOM 4303 N N . LYS B 1 175 ? 67.108 26.391 110.940 1.00 8.61 174 LYS B N 1
ATOM 4304 C CA . LYS B 1 175 ? 66.683 25.725 109.732 1.00 7.99 174 LYS B CA 1
ATOM 4305 C C . LYS B 1 175 ? 66.938 26.656 108.509 1.00 9.43 174 LYS B C 1
ATOM 4306 O O . LYS B 1 175 ? 66.842 27.904 108.620 1.00 11.49 174 LYS B O 1
ATOM 4312 N N . GLY B 1 176 ? 67.190 26.026 107.381 1.00 11.93 175 GLY B N 1
ATOM 4313 C CA . GLY B 1 176 ? 67.297 26.688 106.111 1.00 11.67 175 GLY B CA 1
ATOM 4314 C C . GLY B 1 176 ? 65.970 26.723 105.376 1.00 14.19 175 GLY B C 1
ATOM 4315 O O . GLY B 1 176 ? 64.958 26.213 105.871 1.00 14.09 175 GLY B O 1
ATOM 4316 N N . ILE B 1 177 ? 65.986 27.322 104.188 1.00 15.87 176 ILE B N 1
ATOM 4317 C CA . ILE B 1 177 ? 64.780 27.587 103.417 1.00 13.87 176 ILE B CA 1
ATOM 4318 C C . ILE B 1 177 ? 65.043 27.204 101.965 1.00 13.48 176 ILE B C 1
ATOM 4319 O O . ILE B 1 177 ? 66.112 27.496 101.436 1.00 14.06 176 ILE B O 1
ATOM 4324 N N . ILE B 1 178 ? 64.054 26.563 101.351 1.00 13.25 177 ILE B N 1
ATOM 4325 C CA . ILE B 1 178 ? 63.969 26.422 99.883 1.00 12.66 177 ILE B CA 1
ATOM 4326 C C . ILE B 1 178 ? 62.570 26.880 99.514 1.00 14.08 177 ILE B C 1
ATOM 4327 O O . ILE B 1 178 ? 61.587 26.296 99.947 1.00 15.57 177 ILE B O 1
ATOM 4332 N N . ASP B 1 179 ? 62.482 27.952 98.731 1.00 15.02 178 ASP B N 1
ATOM 4333 C CA . ASP B 1 179 ? 61.218 28.391 98.204 1.00 13.15 178 ASP B CA 1
ATOM 4334 C C . ASP B 1 179 ? 61.133 27.915 96.740 1.00 14.16 178 ASP B C 1
ATOM 4335 O O . ASP B 1 179 ? 62.014 28.200 95.935 1.00 15.48 178 ASP B O 1
ATOM 4340 N N . ILE B 1 180 ? 60.056 27.207 96.445 1.00 14.67 179 ILE B N 1
ATOM 4341 C CA . ILE B 1 180 ? 59.831 26.659 95.118 1.00 15.12 179 ILE B CA 1
ATOM 4342 C C . ILE B 1 180 ? 58.480 27.159 94.560 1.00 14.55 179 ILE B C 1
ATOM 4343 O O . ILE B 1 180 ? 57.586 27.581 95.303 1.00 14.70 179 ILE B O 1
ATOM 4348 N N . LYS B 1 181 ? 58.389 27.096 93.235 1.00 15.45 180 LYS B N 1
ATOM 4349 C CA . LYS B 1 181 ? 57.139 27.340 92.547 1.00 16.26 180 LYS B CA 1
ATOM 4350 C C . LYS B 1 181 ? 56.848 26.094 91.733 1.00 17.15 180 LYS B C 1
ATOM 4351 O O . LYS B 1 181 ? 57.718 25.611 91.007 1.00 16.18 180 LYS B O 1
ATOM 4357 N N . LEU B 1 182 ? 55.661 25.544 91.936 1.00 15.03 181 LEU B N 1
ATOM 4358 C CA . LEU B 1 182 ? 55.178 24.409 91.164 1.00 16.37 181 LEU B CA 1
ATOM 4359 C C . LEU B 1 182 ? 54.176 24.923 90.128 1.00 18.35 181 LEU B C 1
ATOM 4360 O O . LEU B 1 182 ? 53.301 25.674 90.453 1.00 15.43 181 LEU B O 1
ATOM 4365 N N . THR B 1 183 ? 54.351 24.532 88.874 1.00 15.80 182 THR B N 1
ATOM 4366 C CA . THR B 1 183 ? 53.467 24.951 87.786 1.00 17.15 182 THR B CA 1
ATOM 4367 C C . THR B 1 183 ? 52.866 23.687 87.172 1.00 15.48 182 THR B C 1
ATOM 4368 O O . THR B 1 183 ? 53.575 22.817 86.713 1.00 16.94 182 THR B O 1
ATOM 4372 N N . CYS B 1 184 ? 51.528 23.628 87.187 1.00 15.20 183 CYS B N 1
ATOM 4373 C CA . CYS B 1 184 ? 50.772 22.514 86.623 1.00 16.79 183 CYS B CA 1
ATOM 4374 C C . CYS B 1 184 ? 49.963 23.015 85.447 1.00 15.02 183 CYS B C 1
ATOM 4375 O O . CYS B 1 184 ? 49.383 24.111 85.503 1.00 15.96 183 CYS B O 1
ATOM 4378 N N . THR B 1 185 ? 49.984 22.220 84.374 1.00 16.45 184 THR B N 1
ATOM 4379 C CA . THR B 1 185 ? 49.441 22.611 83.072 1.00 18.12 184 THR B CA 1
ATOM 4380 C C . THR B 1 185 ? 48.342 21.642 82.724 1.00 16.74 184 THR B C 1
ATOM 4381 O O . THR B 1 185 ? 48.574 20.446 82.643 1.00 18.37 184 THR B O 1
ATOM 4385 N N . GLY B 1 186 ? 47.146 22.176 82.556 1.00 17.17 185 GLY B N 1
ATOM 4386 C CA . GLY B 1 186 ? 46.012 21.402 82.202 1.00 16.65 185 GLY B CA 1
ATOM 4387 C C . GLY B 1 186 ? 45.599 21.728 80.775 1.00 16.23 185 GLY B C 1
ATOM 4388 O O . GLY B 1 186 ? 46.433 21.878 79.893 1.00 17.01 185 GLY B O 1
ATOM 4389 N N . LYS B 1 187 ? 44.299 21.802 80.553 1.00 15.70 186 LYS B N 1
ATOM 4390 C CA . LYS B 1 187 ? 43.728 22.058 79.221 1.00 17.65 186 LYS B CA 1
ATOM 4391 C C . LYS B 1 187 ? 42.528 22.967 79.364 1.00 15.30 186 LYS B C 1
ATOM 4392 O O . LYS B 1 187 ? 41.562 22.666 80.060 1.00 14.10 186 LYS B O 1
ATOM 4398 N N . ALA B 1 188 ? 42.579 24.087 78.663 1.00 15.87 187 ALA B N 1
ATOM 4399 C CA . ALA B 1 188 ? 41.499 25.044 78.669 1.00 17.39 187 ALA B CA 1
ATOM 4400 C C . ALA B 1 188 ? 40.243 24.502 78.028 1.00 14.98 187 ALA B C 1
ATOM 4401 O O . ALA B 1 188 ? 40.279 23.703 77.096 1.00 14.25 187 ALA B O 1
ATOM 4403 N N . ALA B 1 189 ? 39.103 25.008 78.494 1.00 14.24 188 ALA B N 1
ATOM 4404 C CA . ALA B 1 189 ? 37.801 24.735 77.965 1.00 16.43 188 ALA B CA 1
ATOM 4405 C C . ALA B 1 189 ? 36.833 25.816 78.475 1.00 14.79 188 ALA B C 1
ATOM 4406 O O . ALA B 1 189 ? 37.163 26.582 79.341 1.00 15.08 188 ALA B O 1
ATOM 4408 N N . HIS B 1 190 ? 35.661 25.888 77.865 1.00 18.21 189 HIS B N 1
ATOM 4409 C CA . HIS B 1 190 ? 34.553 26.760 78.296 1.00 18.67 189 HIS B CA 1
ATOM 4410 C C . HIS B 1 190 ? 33.967 26.214 79.596 1.00 17.57 189 HIS B C 1
ATOM 4411 O O . HIS B 1 190 ? 33.802 25.006 79.774 1.00 16.33 189 HIS B O 1
ATOM 4418 N N . GLY B 1 191 ? 33.646 27.099 80.521 1.00 15.45 190 GLY B N 1
ATOM 4419 C CA . GLY B 1 191 ? 33.022 26.682 81.769 1.00 15.04 190 GLY B CA 1
ATOM 4420 C C . GLY B 1 191 ? 31.630 26.068 81.613 1.00 15.30 190 GLY B C 1
ATOM 4421 O O . GLY B 1 191 ? 31.127 25.454 82.536 1.00 18.11 190 GLY B O 1
ATOM 4422 N N . ALA B 1 192 ? 30.983 26.280 80.481 1.00 11.50 191 ALA B N 1
ATOM 4423 C CA . ALA B 1 192 ? 29.696 25.693 80.163 1.00 12.41 191 ALA B CA 1
ATOM 4424 C C . ALA B 1 192 ? 29.884 24.203 79.783 1.00 12.36 191 ALA B C 1
ATOM 4425 O O . ALA B 1 192 ? 28.953 23.449 79.837 1.00 11.67 191 ALA B O 1
ATOM 4427 N N . ARG B 1 193 ? 31.078 23.823 79.385 1.00 12.13 192 ARG B N 1
ATOM 4428 C CA . ARG B 1 193 ? 31.363 22.437 78.967 1.00 14.12 192 ARG B CA 1
ATOM 4429 C C . ARG B 1 193 ? 32.654 21.983 79.588 1.00 11.78 192 ARG B C 1
ATOM 4430 O O . ARG B 1 193 ? 33.663 21.732 78.931 1.00 12.76 192 ARG B O 1
ATOM 4438 N N . PRO B 1 194 ? 32.715 22.016 80.946 1.00 14.64 193 PRO B N 1
ATOM 4439 C CA . PRO B 1 194 ? 34.020 21.851 81.574 1.00 10.71 193 PRO B CA 1
ATOM 4440 C C . PRO B 1 194 ? 34.618 20.441 81.499 1.00 11.13 193 PRO B C 1
ATOM 4441 O O . PRO B 1 194 ? 35.813 20.309 81.695 1.00 11.51 193 PRO B O 1
ATOM 4445 N N . TRP B 1 195 ? 33.800 19.466 81.127 1.00 11.02 194 TRP B N 1
ATOM 4446 C CA . TRP B 1 195 ? 34.266 18.087 80.898 1.00 12.53 194 TRP B CA 1
ATOM 4447 C C . TRP B 1 195 ? 35.251 18.032 79.696 1.00 14.89 194 TRP B C 1
ATOM 4448 O O . TRP B 1 195 ? 35.969 17.055 79.554 1.00 15.04 194 TRP B O 1
ATOM 4472 N N . GLY B 1 197 ? 37.773 20.112 79.345 1.00 12.29 196 GLY B N 1
ATOM 4473 C CA . GLY B 1 197 ? 39.046 20.618 79.792 1.00 14.02 196 GLY B CA 1
ATOM 4474 C C . GLY B 1 197 ? 39.663 19.732 80.859 1.00 13.30 196 GLY B C 1
ATOM 4475 O O . GLY B 1 197 ? 39.117 18.706 81.237 1.00 12.51 196 GLY B O 1
ATOM 4476 N N . VAL B 1 198 ? 40.834 20.132 81.312 1.00 13.41 197 VAL B N 1
ATOM 4477 C CA . VAL B 1 198 ? 41.493 19.490 82.453 1.00 14.17 197 VAL B CA 1
ATOM 4478 C C . VAL B 1 198 ? 41.902 20.647 83.355 1.00 15.17 197 VAL B C 1
ATOM 4479 O O . VAL B 1 198 ? 42.751 21.471 82.996 1.00 13.78 197 VAL B O 1
ATOM 4483 N N . ASN B 1 199 ? 41.257 20.689 84.509 1.00 11.99 198 ASN B N 1
ATOM 4484 C CA . ASN B 1 199 ? 41.446 21.813 85.435 1.00 11.16 198 ASN B CA 1
ATOM 4485 C C . ASN B 1 199 ? 42.846 21.735 86.103 1.00 13.29 198 ASN B C 1
ATOM 4486 O O . ASN B 1 199 ? 43.141 20.771 86.827 1.00 13.19 198 ASN B O 1
ATOM 4491 N N . ALA B 1 200 ? 43.668 22.742 85.889 1.00 13.43 199 ALA B N 1
ATOM 4492 C CA . ALA B 1 200 ? 45.052 22.726 86.353 1.00 15.19 199 ALA B CA 1
ATOM 4493 C C . ALA B 1 200 ? 45.093 22.848 87.911 1.00 14.30 199 ALA B C 1
ATOM 4494 O O . ALA B 1 200 ? 46.065 22.443 88.543 1.00 14.16 199 ALA B O 1
ATOM 4496 N N . VAL B 1 201 ? 44.031 23.372 88.515 1.00 12.97 200 VAL B N 1
ATOM 4497 C CA . VAL B 1 201 ? 43.985 23.418 90.008 1.00 14.89 200 VAL B CA 1
ATOM 4498 C C . VAL B 1 201 ? 43.855 22.012 90.568 1.00 15.72 200 VAL B C 1
ATOM 4499 O O . VAL B 1 201 ? 44.492 21.667 91.535 1.00 13.27 200 VAL B O 1
ATOM 4503 N N . ASP B 1 202 ? 43.009 21.195 89.965 1.00 13.30 201 ASP B N 1
ATOM 4504 C CA . ASP B 1 202 ? 42.888 19.792 90.384 1.00 11.37 201 ASP B CA 1
ATOM 4505 C C . ASP B 1 202 ? 44.267 19.086 90.219 1.00 11.66 201 ASP B C 1
ATOM 4506 O O . ASP B 1 202 ? 44.663 18.298 91.077 1.00 13.06 201 ASP B O 1
ATOM 4511 N N . LEU B 1 203 ? 45.000 19.388 89.162 1.00 14.32 202 LEU B N 1
ATOM 4512 C CA . LEU B 1 203 ? 46.335 18.812 88.983 1.00 13.53 202 LEU B CA 1
ATOM 4513 C C . LEU B 1 203 ? 47.284 19.242 90.094 1.00 15.92 202 LEU B C 1
ATOM 4514 O O . LEU B 1 203 ? 48.059 18.422 90.607 1.00 14.31 202 LEU B O 1
ATOM 4519 N N . LEU B 1 204 ? 47.258 20.534 90.425 1.00 13.33 203 LEU B N 1
ATOM 4520 C CA A LEU B 1 204 ? 48.114 21.065 91.464 0.50 13.32 203 LEU B CA 1
ATOM 4521 C CA B LEU B 1 204 ? 48.107 21.090 91.476 0.50 12.99 203 LEU B CA 1
ATOM 4522 C C . LEU B 1 204 ? 47.774 20.439 92.810 1.00 15.29 203 LEU B C 1
ATOM 4523 O O . LEU B 1 204 ? 48.665 20.095 93.564 1.00 15.68 203 LEU B O 1
ATOM 4540 N N . GLU B 1 206 ? 46.638 17.348 93.226 1.00 13.48 205 GLU B N 1
ATOM 4541 C CA . GLU B 1 206 ? 47.166 16.000 93.183 1.00 15.50 205 GLU B CA 1
ATOM 4542 C C . GLU B 1 206 ? 48.662 16.056 93.477 1.00 16.92 205 GLU B C 1
ATOM 4543 O O . GLU B 1 206 ? 49.187 15.207 94.198 1.00 17.32 205 GLU B O 1
ATOM 4549 N N . ASP B 1 207 ? 49.337 17.066 92.946 1.00 15.39 206 ASP B N 1
ATOM 4550 C CA . ASP B 1 207 ? 50.777 17.185 93.210 1.00 17.09 206 ASP B CA 1
ATOM 4551 C C . ASP B 1 207 ? 51.058 17.554 94.655 1.00 18.11 206 ASP B C 1
ATOM 4552 O O . ASP B 1 207 ? 52.075 17.150 95.212 1.00 17.02 206 ASP B O 1
ATOM 4557 N N . TYR B 1 208 ? 50.199 18.366 95.239 1.00 15.00 207 TYR B N 1
ATOM 4558 C CA . TYR B 1 208 ? 50.325 18.815 96.649 1.00 14.28 207 TYR B CA 1
ATOM 4559 C C . TYR B 1 208 ? 50.234 17.625 97.576 1.00 16.85 207 TYR B C 1
ATOM 4560 O O . TYR B 1 208 ? 51.006 17.491 98.519 1.00 17.47 207 TYR B O 1
ATOM 4569 N N . THR B 1 209 ? 49.293 16.738 97.304 1.00 15.44 208 THR B N 1
ATOM 4570 C CA . THR B 1 209 ? 49.203 15.473 98.046 1.00 19.23 208 THR B CA 1
ATOM 4571 C C . THR B 1 209 ? 50.491 14.670 97.921 1.00 19.95 208 THR B C 1
ATOM 4572 O O . THR B 1 209 ? 50.984 14.147 98.926 1.00 20.30 208 THR B O 1
ATOM 4576 N N . ARG B 1 210 ? 51.002 14.546 96.699 1.00 16.99 209 ARG B N 1
ATOM 4577 C CA . ARG B 1 210 ? 52.263 13.833 96.484 1.00 18.17 209 ARG B CA 1
ATOM 4578 C C . ARG B 1 210 ? 53.394 14.552 97.240 1.00 18.79 209 ARG B C 1
ATOM 4579 O O . ARG B 1 210 ? 54.190 13.922 97.942 1.00 18.14 209 ARG B O 1
ATOM 4587 N N . LEU B 1 211 ? 53.463 15.868 97.122 1.00 16.96 210 LEU B N 1
ATOM 4588 C CA . LEU B 1 211 ? 54.562 16.595 97.755 1.00 15.86 210 LEU B CA 1
ATOM 4589 C C . LEU B 1 211 ? 54.565 16.380 99.287 1.00 16.96 210 LEU B C 1
ATOM 4590 O O . LEU B 1 211 ? 55.638 16.235 99.896 1.00 19.92 210 LEU B O 1
ATOM 4595 N N . LYS B 1 212 ? 53.368 16.362 99.887 1.00 16.64 211 LYS B N 1
ATOM 4596 C CA . LYS B 1 212 ? 53.240 16.175 101.333 1.00 16.92 211 LYS B CA 1
ATOM 4597 C C . LYS B 1 212 ? 53.828 14.870 101.833 1.00 18.40 211 LYS B C 1
ATOM 4598 O O . LYS B 1 212 ? 54.233 14.796 102.993 1.00 18.36 211 LYS B O 1
ATOM 4604 N N . THR B 1 213 ? 53.855 13.858 100.971 1.00 16.29 212 THR B N 1
ATOM 4605 C CA . THR B 1 213 ? 54.445 12.548 101.320 1.00 17.19 212 THR B CA 1
ATOM 4606 C C . THR B 1 213 ? 55.929 12.634 101.606 1.00 18.19 212 THR B C 1
ATOM 4607 O O . THR B 1 213 ? 56.437 11.766 102.285 1.00 17.52 212 THR B O 1
ATOM 4611 N N . LEU B 1 214 ? 56.601 13.654 101.115 1.00 18.15 213 LEU B N 1
ATOM 4612 C CA . LEU B 1 214 ? 58.012 13.863 101.382 1.00 17.42 213 LEU B CA 1
ATOM 4613 C C . LEU B 1 214 ? 58.245 14.635 102.681 1.00 18.02 213 LEU B C 1
ATOM 4614 O O . LEU B 1 214 ? 59.410 14.898 103.000 1.00 19.73 213 LEU B O 1
ATOM 4619 N N . PHE B 1 215 ? 57.166 14.978 103.385 1.00 18.29 214 PHE B N 1
ATOM 4620 C CA . PHE B 1 215 ? 57.199 15.777 104.599 1.00 17.20 214 PHE B CA 1
ATOM 4621 C C . PHE B 1 215 ? 56.359 15.045 105.653 1.00 19.38 214 PHE B C 1
ATOM 4622 O O . PHE B 1 215 ? 55.535 15.626 106.315 1.00 23.48 214 PHE B O 1
ATOM 4630 N N . ALA B 1 216 ? 56.611 13.752 105.794 1.00 19.31 215 ALA B N 1
ATOM 4631 C CA . ALA B 1 216 ? 55.771 12.867 106.617 1.00 20.32 215 ALA B CA 1
ATOM 4632 C C . ALA B 1 216 ? 56.273 12.772 108.052 1.00 20.52 215 ALA B C 1
ATOM 4633 O O . ALA B 1 216 ? 55.521 12.465 108.941 1.00 22.20 215 ALA B O 1
ATOM 4635 N N . GLU B 1 217 ? 57.543 13.050 108.301 1.00 19.17 216 GLU B N 1
ATOM 4636 C CA . GLU B 1 217 ? 58.064 12.968 109.650 1.00 20.10 216 GLU B CA 1
ATOM 4637 C C . GLU B 1 217 ? 57.427 13.980 110.602 1.00 21.99 216 GLU B C 1
ATOM 4638 O O . GLU B 1 217 ? 57.218 15.145 110.258 1.00 23.34 216 GLU B O 1
ATOM 4644 N N . GLU B 1 218 ? 57.183 13.542 111.824 1.00 25.47 217 GLU B N 1
ATOM 4645 C CA . GLU B 1 218 ? 56.809 14.454 112.873 1.00 30.96 217 GLU B CA 1
ATOM 4646 C C . GLU B 1 218 ? 57.426 14.034 114.207 1.00 29.74 217 GLU B C 1
ATOM 4647 O O . GLU B 1 218 ? 57.752 12.870 114.444 1.00 28.92 217 GLU B O 1
ATOM 4653 N N . ASN B 1 219 ? 57.648 15.018 115.056 1.00 27.97 218 ASN B N 1
ATOM 4654 C CA . ASN B 1 219 ? 58.167 14.761 116.383 1.00 28.34 218 ASN B CA 1
ATOM 4655 C C . ASN B 1 219 ? 57.870 15.963 117.258 1.00 28.06 218 ASN B C 1
ATOM 4656 O O . ASN B 1 219 ? 57.431 17.003 116.752 1.00 27.16 218 ASN B O 1
ATOM 4661 N N . GLU B 1 220 ? 58.091 15.812 118.561 1.00 30.37 219 GLU B N 1
ATOM 4662 C CA . GLU B 1 220 ? 57.597 16.776 119.556 1.00 29.87 219 GLU B CA 1
ATOM 4663 C C . GLU B 1 220 ? 58.191 18.162 119.343 1.00 27.64 219 GLU B C 1
ATOM 4664 O O . GLU B 1 220 ? 57.476 19.156 119.501 1.00 29.13 219 GLU B O 1
ATOM 4667 N N . ASP B 1 221 ? 59.487 18.202 118.985 1.00 24.45 220 ASP B N 1
ATOM 4668 C CA A ASP B 1 221 ? 60.211 19.464 118.791 0.50 24.27 220 ASP B CA 1
ATOM 4669 C CA B ASP B 1 221 ? 60.234 19.453 118.783 0.50 23.72 220 ASP B CA 1
ATOM 4670 C C . ASP B 1 221 ? 60.121 19.985 117.353 1.00 22.75 220 ASP B C 1
ATOM 4671 O O . ASP B 1 221 ? 60.730 20.986 117.030 1.00 21.17 220 ASP B O 1
ATOM 4680 N N . HIS B 1 222 ? 59.344 19.291 116.518 1.00 19.61 221 HIS B N 1
ATOM 4681 C CA . HIS B 1 222 ? 59.198 19.636 115.104 1.00 19.56 221 HIS B CA 1
ATOM 4682 C C . HIS B 1 222 ? 60.520 19.833 114.376 1.00 14.68 221 HIS B C 1
ATOM 4683 O O . HIS B 1 222 ? 60.590 20.627 113.434 1.00 14.90 221 HIS B O 1
ATOM 4690 N N . TRP B 1 223 ? 61.531 19.072 114.741 1.00 14.18 222 TRP B N 1
ATOM 4691 C CA . TRP B 1 223 ? 62.849 19.258 114.185 1.00 14.80 222 TRP B CA 1
ATOM 4692 C C . TRP B 1 223 ? 62.989 18.266 113.019 1.00 15.53 222 TRP B C 1
ATOM 4693 O O . TRP B 1 223 ? 63.466 17.143 113.189 1.00 17.07 222 TRP B O 1
ATOM 4704 N N . HIS B 1 224 ? 62.507 18.708 111.869 1.00 15.99 223 HIS B N 1
ATOM 4705 C CA . HIS B 1 224 ? 62.419 17.906 110.674 1.00 13.52 223 HIS B CA 1
ATOM 4706 C C . HIS B 1 224 ? 62.019 18.885 109.600 1.00 11.72 223 HIS B C 1
ATOM 4707 O O . HIS B 1 224 ? 61.552 20.000 109.882 1.00 14.06 223 HIS B O 1
ATOM 4714 N N . ARG B 1 225 ? 62.186 18.486 108.363 1.00 11.86 224 ARG B N 1
ATOM 4715 C CA . ARG B 1 225 ? 61.783 19.374 107.262 1.00 12.68 224 ARG B CA 1
ATOM 4716 C C . ARG B 1 225 ? 60.272 19.576 107.277 1.00 10.25 224 ARG B C 1
ATOM 4717 O O . ARG B 1 225 ? 59.496 18.707 107.696 1.00 12.47 224 ARG B O 1
ATOM 4725 N N . THR B 1 226 ? 59.858 20.757 106.799 1.00 11.15 225 THR B N 1
ATOM 4726 C CA . THR B 1 226 ? 58.450 21.089 106.717 1.00 12.51 225 THR B CA 1
ATOM 4727 C C . THR B 1 226 ? 58.166 21.800 105.358 1.00 14.00 225 THR B C 1
ATOM 4728 O O . THR B 1 226 ? 59.063 22.316 104.700 1.00 12.26 225 THR B O 1
ATOM 4732 N N . VAL B 1 227 ? 56.885 21.819 105.000 1.00 13.59 226 VAL B N 1
ATOM 4733 C CA . VAL B 1 227 ? 56.475 22.445 103.766 1.00 13.79 226 VAL B CA 1
ATOM 4734 C C . VAL B 1 227 ? 55.261 23.286 104.073 1.00 15.43 226 VAL B C 1
ATOM 4735 O O . VAL B 1 227 ? 54.394 22.897 104.845 1.00 14.89 226 VAL B O 1
ATOM 4739 N N . ASN B 1 228 ? 55.213 24.466 103.473 1.00 15.95 227 ASN B N 1
ATOM 4740 C CA . ASN B 1 228 ? 54.064 25.384 103.629 1.00 12.76 227 ASN B CA 1
ATOM 4741 C C . ASN B 1 228 ? 53.632 25.931 102.276 1.00 13.85 227 ASN B C 1
ATOM 4742 O O . ASN B 1 228 ? 54.397 26.553 101.607 1.00 13.45 227 ASN B O 1
ATOM 4747 N N . LEU B 1 229 ? 52.383 25.698 101.887 1.00 12.58 228 LEU B N 1
ATOM 4748 C CA . LEU B 1 229 ? 51.842 26.284 100.630 1.00 12.56 228 LEU B CA 1
ATOM 4749 C C . LEU B 1 229 ? 51.455 27.713 100.978 1.00 13.13 228 LEU B C 1
ATOM 4750 O O . LEU B 1 229 ? 50.424 27.968 101.619 1.00 14.43 228 LEU B O 1
ATOM 4755 N N . GLY B 1 230 ? 52.309 28.643 100.555 1.00 12.67 229 GLY B N 1
ATOM 4756 C CA . GLY B 1 230 ? 52.186 30.054 100.912 1.00 13.96 229 GLY B CA 1
ATOM 4757 C C . GLY B 1 230 ? 51.319 30.896 99.985 1.00 14.68 229 GLY B C 1
ATOM 4758 O O . GLY B 1 230 ? 50.746 31.861 100.423 1.00 13.99 229 GLY B O 1
ATOM 4759 N N . ARG B 1 231 ? 51.212 30.498 98.733 1.00 14.16 230 ARG B N 1
ATOM 4760 C CA . ARG B 1 231 ? 50.544 31.319 97.718 1.00 13.89 230 ARG B CA 1
ATOM 4761 C C . ARG B 1 231 ? 50.078 30.416 96.605 1.00 13.63 230 ARG B C 1
ATOM 4762 O O . ARG B 1 231 ? 50.756 29.437 96.260 1.00 13.82 230 ARG B O 1
ATOM 4770 N N . ILE B 1 232 ? 48.902 30.717 96.053 1.00 13.13 231 ILE B N 1
ATOM 4771 C CA . ILE B 1 232 ? 48.402 29.944 94.928 1.00 12.85 231 ILE B CA 1
ATOM 4772 C C . ILE B 1 232 ? 47.731 30.938 93.982 1.00 13.56 231 ILE B C 1
ATOM 4773 O O . ILE B 1 232 ? 47.118 31.907 94.417 1.00 13.06 231 ILE B O 1
ATOM 4778 N N . ARG B 1 233 ? 47.818 30.629 92.693 1.00 14.66 232 ARG B N 1
ATOM 4779 C CA A ARG B 1 233 ? 47.230 31.451 91.636 0.70 13.32 232 ARG B CA 1
ATOM 4780 C CA B ARG B 1 233 ? 47.208 31.429 91.671 0.30 13.09 232 ARG B CA 1
ATOM 4781 C C . ARG B 1 233 ? 46.840 30.555 90.477 1.00 14.17 232 ARG B C 1
ATOM 4782 O O . ARG B 1 233 ? 47.646 29.802 89.982 1.00 14.22 232 ARG B O 1
ATOM 4797 N N . ALA B 1 234 ? 45.586 30.673 90.044 1.00 11.54 233 ALA B N 1
ATOM 4798 C CA . ALA B 1 234 ? 45.159 30.068 88.811 1.00 13.38 233 ALA B CA 1
ATOM 4799 C C . ALA B 1 234 ? 43.961 30.789 88.247 1.00 17.86 233 ALA B C 1
ATOM 4800 O O . ALA B 1 234 ? 43.112 31.201 88.985 1.00 14.18 233 ALA B O 1
ATOM 4802 N N . GLY B 1 235 ? 43.936 30.927 86.921 1.00 17.43 234 GLY B N 1
ATOM 4803 C CA . GLY B 1 235 ? 42.813 31.466 86.199 1.00 18.20 234 GLY B CA 1
ATOM 4804 C C . GLY B 1 235 ? 42.632 32.968 86.183 1.00 20.30 234 GLY B C 1
ATOM 4805 O O . GLY B 1 235 ? 43.255 33.706 86.954 1.00 18.12 234 GLY B O 1
ATOM 4806 N N . GLU B 1 236 ? 41.733 33.396 85.292 1.00 23.32 235 GLU B N 1
ATOM 4807 C CA . GLU B 1 236 ? 41.296 34.805 85.256 1.00 29.45 235 GLU B CA 1
ATOM 4808 C C . GLU B 1 236 ? 39.767 34.807 85.155 1.00 28.64 235 GLU B C 1
ATOM 4809 O O . GLU B 1 236 ? 39.075 35.113 86.106 1.00 28.21 235 GLU B O 1
ATOM 4815 N N . SER B 1 237 ? 39.226 34.354 84.041 1.00 29.30 236 SER B N 1
ATOM 4816 C CA . SER B 1 237 ? 37.761 34.291 83.864 1.00 28.88 236 SER B CA 1
ATOM 4817 C C . SER B 1 237 ? 37.111 33.111 84.658 1.00 29.97 236 SER B C 1
ATOM 4818 O O . SER B 1 237 ? 37.527 31.974 84.537 1.00 32.06 236 SER B O 1
ATOM 4821 N N . THR B 1 238 ? 36.106 33.411 85.479 1.00 26.15 237 THR B N 1
ATOM 4822 C CA . THR B 1 238 ? 35.280 32.402 86.159 1.00 24.68 237 THR B CA 1
ATOM 4823 C C . THR B 1 238 ? 34.743 31.332 85.233 1.00 21.34 237 THR B C 1
ATOM 4824 O O . THR B 1 238 ? 34.574 30.157 85.642 1.00 22.38 237 THR B O 1
ATOM 4828 N N . ASN B 1 239 ? 34.499 31.678 83.972 1.00 23.18 238 ASN B N 1
ATOM 4829 C CA . ASN B 1 239 ? 33.835 30.722 83.097 1.00 26.58 238 ASN B CA 1
ATOM 4830 C C . ASN B 1 239 ? 34.784 30.066 82.093 1.00 17.67 238 ASN B C 1
ATOM 4831 O O . ASN B 1 239 ? 34.372 29.709 80.979 1.00 20.84 238 ASN B O 1
ATOM 4836 N N . LYS B 1 240 ? 36.073 29.948 82.435 1.00 15.96 239 LYS B N 1
ATOM 4837 C CA . LYS B 1 240 ? 36.975 29.105 81.687 1.00 17.49 239 LYS B CA 1
ATOM 4838 C C . LYS B 1 240 ? 37.572 28.074 82.621 1.00 12.72 239 LYS B C 1
ATOM 4839 O O . LYS B 1 240 ? 37.798 28.360 83.790 1.00 13.93 239 LYS B O 1
ATOM 4845 N N . VAL B 1 241 ? 37.854 26.894 82.093 1.00 12.85 240 VAL B N 1
ATOM 4846 C CA . VAL B 1 241 ? 38.660 25.885 82.832 1.00 10.97 240 VAL B CA 1
ATOM 4847 C C . VAL B 1 241 ? 40.103 26.373 82.793 1.00 12.57 240 VAL B C 1
ATOM 4848 O O . VAL B 1 241 ? 40.649 26.572 81.699 1.00 15.62 240 VAL B O 1
ATOM 4852 N N . PRO B 1 242 ? 40.721 26.579 83.972 1.00 13.23 241 PRO B N 1
ATOM 4853 C CA . PRO B 1 242 ? 42.098 27.097 83.961 1.00 12.03 241 PRO B CA 1
ATOM 4854 C C . PRO B 1 242 ? 43.116 26.091 83.495 1.00 15.64 241 PRO B C 1
ATOM 4855 O O . PRO B 1 242 ? 43.098 24.959 83.982 1.00 16.12 241 PRO B O 1
ATOM 4859 N N . ASP B 1 243 ? 43.977 26.475 82.548 1.00 16.42 242 ASP B N 1
ATOM 4860 C CA . ASP B 1 243 ? 45.019 25.559 82.049 1.00 16.65 242 ASP B CA 1
ATOM 4861 C C . ASP B 1 243 ? 46.388 25.683 82.704 1.00 17.36 242 ASP B C 1
ATOM 4862 O O . ASP B 1 243 ? 47.212 24.864 82.411 1.00 17.86 242 ASP B O 1
ATOM 4867 N N . VAL B 1 244 ? 46.595 26.673 83.580 1.00 16.29 243 VAL B N 1
ATOM 4868 C CA . VAL B 1 244 ? 47.811 26.820 84.351 1.00 15.77 243 VAL B CA 1
ATOM 4869 C C . VAL B 1 244 ? 47.461 27.150 85.795 1.00 12.50 243 VAL B C 1
ATOM 4870 O O . VAL B 1 244 ? 46.554 27.982 86.066 1.00 14.61 243 VAL B O 1
ATOM 4874 N N . ALA B 1 245 ? 48.068 26.402 86.727 1.00 13.41 244 ALA B N 1
ATOM 4875 C CA . ALA B 1 245 ? 47.959 26.666 88.175 1.00 12.19 244 ALA B CA 1
ATOM 4876 C C . ALA B 1 245 ? 49.383 26.712 88.745 1.00 14.43 244 ALA B C 1
ATOM 4877 O O . ALA B 1 245 ? 50.192 25.856 88.463 1.00 15.61 244 ALA B O 1
ATOM 4879 N N . GLU B 1 246 ? 49.641 27.715 89.583 1.00 14.46 245 GLU B N 1
ATOM 4880 C CA . GLU B 1 246 ? 50.949 27.898 90.234 1.00 14.88 245 GLU B CA 1
ATOM 4881 C C . GLU B 1 246 ? 50.749 27.919 91.765 1.00 14.99 245 GLU B C 1
ATOM 4882 O O . GLU B 1 246 ? 49.795 28.526 92.276 1.00 13.08 245 GLU B O 1
ATOM 4888 N N . GLY B 1 247 ? 51.567 27.158 92.454 1.00 14.50 246 GLY B N 1
ATOM 4889 C CA . GLY B 1 247 ? 51.692 27.141 93.894 1.00 13.37 246 GLY B CA 1
ATOM 4890 C C . GLY B 1 247 ? 53.118 27.455 94.306 1.00 15.20 246 GLY B C 1
ATOM 4891 O O . GLY B 1 247 ? 54.069 26.943 93.755 1.00 16.15 246 GLY B O 1
ATOM 4892 N N . TRP B 1 248 ? 53.235 28.314 95.318 1.00 12.83 247 TRP B N 1
ATOM 4893 C CA . TRP B 1 248 ? 54.542 28.713 95.886 1.00 12.82 247 TRP B CA 1
ATOM 4894 C C . TRP B 1 248 ? 54.644 28.065 97.260 1.00 14.83 247 TRP B C 1
ATOM 4895 O O . TRP B 1 248 ? 53.776 28.224 98.134 1.00 14.38 247 TRP B O 1
ATOM 4906 N N . PHE B 1 249 ? 55.680 27.231 97.413 1.00 13.61 248 PHE B N 1
ATOM 4907 C CA . PHE B 1 249 ? 55.883 26.520 98.654 1.00 14.60 248 PHE B CA 1
ATOM 4908 C C . PHE B 1 249 ? 57.159 26.943 99.382 1.00 14.95 248 PHE B C 1
ATOM 4909 O O . PHE B 1 249 ? 58.211 27.002 98.791 1.00 16.80 248 PHE B O 1
ATOM 4917 N N . ASN B 1 250 ? 57.031 27.111 100.698 1.00 14.67 249 ASN B N 1
ATOM 4918 C CA . ASN B 1 250 ? 58.115 27.483 101.595 1.00 16.12 249 ASN B CA 1
ATOM 4919 C C . ASN B 1 250 ? 58.493 26.188 102.315 1.00 14.43 249 ASN B C 1
ATOM 4920 O O . ASN B 1 250 ? 57.726 25.724 103.162 1.00 15.52 249 ASN B O 1
ATOM 4925 N N . ILE B 1 251 ? 59.661 25.664 101.975 1.00 15.44 250 ILE B N 1
ATOM 4926 C CA . ILE B 1 251 ? 60.191 24.455 102.567 1.00 13.31 250 ILE B CA 1
ATOM 4927 C C . ILE B 1 251 ? 61.271 24.858 103.569 1.00 13.55 250 ILE B C 1
ATOM 4928 O O . ILE B 1 251 ? 62.118 25.704 103.292 1.00 13.43 250 ILE B O 1
ATOM 4933 N N . ARG B 1 252 ? 61.220 24.258 104.752 1.00 11.94 251 ARG B N 1
ATOM 4934 C CA . ARG B 1 252 ? 62.251 24.460 105.754 1.00 12.66 251 ARG B CA 1
ATOM 4935 C C . ARG B 1 252 ? 63.004 23.152 105.894 1.00 12.40 251 ARG B C 1
ATOM 4936 O O . ARG B 1 252 ? 62.398 22.101 105.907 1.00 14.44 251 ARG B O 1
ATOM 4944 N N . VAL B 1 253 ? 64.338 23.246 105.977 1.00 12.96 252 VAL B N 1
ATOM 4945 C CA . VAL B 1 253 ? 65.245 22.106 106.010 1.00 13.86 252 VAL B CA 1
ATOM 4946 C C . VAL B 1 253 ? 66.120 22.136 107.245 1.00 13.59 252 VAL B C 1
ATOM 4947 O O . VAL B 1 253 ? 66.573 23.199 107.701 1.00 12.50 252 VAL B O 1
ATOM 4951 N N . THR B 1 254 ? 66.369 20.954 107.804 1.00 13.58 253 THR B N 1
ATOM 4952 C CA . THR B 1 254 ? 67.342 20.800 108.840 1.00 14.90 253 THR B CA 1
ATOM 4953 C C . THR B 1 254 ? 68.721 20.615 108.203 1.00 13.67 253 THR B C 1
ATOM 4954 O O . THR B 1 254 ? 68.877 20.482 106.967 1.00 13.85 253 THR B O 1
ATOM 4958 N N . GLU B 1 255 ? 69.732 20.521 109.040 1.00 14.24 254 GLU B N 1
ATOM 4959 C CA A GLU B 1 255 ? 71.088 20.347 108.484 0.50 15.01 254 GLU B CA 1
ATOM 4960 C CA B GLU B 1 255 ? 71.104 20.295 108.605 0.50 16.36 254 GLU B CA 1
ATOM 4961 C C . GLU B 1 255 ? 71.237 18.985 107.777 1.00 16.42 254 GLU B C 1
ATOM 4962 O O . GLU B 1 255 ? 72.177 18.802 106.984 1.00 16.64 254 GLU B O 1
ATOM 4973 N N . HIS B 1 256 ? 70.313 18.051 108.006 1.00 12.68 255 HIS B N 1
ATOM 4974 C CA . HIS B 1 256 ? 70.365 16.733 107.434 1.00 13.11 255 HIS B CA 1
ATOM 4975 C C . HIS B 1 256 ? 69.610 16.523 106.161 1.00 13.06 255 HIS B C 1
ATOM 4976 O O . HIS B 1 256 ? 69.654 15.461 105.600 1.00 13.96 255 HIS B O 1
ATOM 4983 N N . ASP B 1 257 ? 68.842 17.543 105.749 1.00 13.72 256 ASP B N 1
ATOM 4984 C CA . ASP B 1 257 ? 68.087 17.519 104.507 1.00 13.99 256 ASP B CA 1
ATOM 4985 C C . ASP B 1 257 ? 68.869 18.264 103.437 1.00 15.46 256 ASP B C 1
ATOM 4986 O O . ASP B 1 257 ? 68.768 19.490 103.367 1.00 16.24 256 ASP B O 1
ATOM 4991 N N . ASP B 1 258 ? 69.710 17.541 102.697 1.00 16.10 257 ASP B N 1
ATOM 4992 C CA . ASP B 1 258 ? 70.485 18.157 101.640 1.00 16.39 257 ASP B CA 1
ATOM 4993 C C . ASP B 1 258 ? 69.509 18.824 100.635 1.00 16.03 257 ASP B C 1
ATOM 4994 O O . ASP B 1 258 ? 68.666 18.148 100.046 1.00 13.77 257 ASP B O 1
ATOM 4999 N N . PRO B 1 259 ? 69.621 20.142 100.426 1.00 13.62 258 PRO B N 1
ATOM 5000 C CA . PRO B 1 259 ? 68.694 20.776 99.465 1.00 13.24 258 PRO B CA 1
ATOM 5001 C C . PRO B 1 259 ? 68.717 20.252 98.028 1.00 12.57 258 PRO B C 1
ATOM 5002 O O . PRO B 1 259 ? 67.668 20.015 97.470 1.00 14.59 258 PRO B O 1
ATOM 5006 N N . GLY B 1 260 ? 69.897 20.023 97.453 1.00 11.72 259 GLY B N 1
ATOM 5007 C CA . GLY B 1 260 ? 69.960 19.495 96.115 1.00 14.66 259 GLY B CA 1
ATOM 5008 C C . GLY B 1 260 ? 69.244 18.159 95.962 1.00 12.80 259 GLY B C 1
ATOM 5009 O O . GLY B 1 260 ? 68.516 17.926 95.010 1.00 15.51 259 GLY B O 1
ATOM 5010 N N . ALA B 1 261 ? 69.531 17.238 96.888 1.00 14.19 260 ALA B N 1
ATOM 5011 C CA . ALA B 1 261 ? 68.859 15.900 96.889 1.00 12.94 260 ALA B CA 1
ATOM 5012 C C . ALA B 1 261 ? 67.354 16.017 97.036 1.00 12.87 260 ALA B C 1
ATOM 5013 O O . ALA B 1 261 ? 66.591 15.320 96.336 1.00 13.46 260 ALA B O 1
ATOM 5015 N N . LEU B 1 262 ? 66.933 16.911 97.935 1.00 12.27 261 LEU B N 1
ATOM 5016 C CA . LEU B 1 262 ? 65.501 17.092 98.200 1.00 13.32 261 LEU B CA 1
ATOM 5017 C C . LEU B 1 262 ? 64.821 17.673 96.954 1.00 14.75 261 LEU B C 1
ATOM 5018 O O . LEU B 1 262 ? 63.691 17.278 96.632 1.00 13.43 261 LEU B O 1
ATOM 5023 N N . ILE B 1 263 ? 65.452 18.648 96.319 1.00 13.94 262 ILE B N 1
ATOM 5024 C CA . ILE B 1 263 ? 64.948 19.238 95.066 1.00 15.04 262 ILE B CA 1
ATOM 5025 C C . ILE B 1 263 ? 64.776 18.149 93.996 1.00 14.75 262 ILE B C 1
ATOM 5026 O O . ILE B 1 263 ? 63.725 18.059 93.346 1.00 15.40 262 ILE B O 1
ATOM 5031 N N . ASP B 1 264 ? 65.779 17.305 93.822 1.00 13.28 263 ASP B N 1
ATOM 5032 C CA A ASP B 1 264 ? 65.695 16.199 92.879 0.50 13.88 263 ASP B CA 1
ATOM 5033 C CA B ASP B 1 264 ? 65.700 16.189 92.890 0.50 14.43 263 ASP B CA 1
ATOM 5034 C C . ASP B 1 264 ? 64.534 15.259 93.209 1.00 14.70 263 ASP B C 1
ATOM 5035 O O . ASP B 1 264 ? 63.807 14.817 92.315 1.00 14.08 263 ASP B O 1
ATOM 5044 N N . LYS B 1 265 ? 64.386 14.931 94.481 1.00 14.84 264 LYS B N 1
ATOM 5045 C CA . LYS B 1 265 ? 63.310 14.012 94.888 1.00 13.25 264 LYS B CA 1
ATOM 5046 C C . LYS B 1 265 ? 61.938 14.631 94.652 1.00 13.53 264 LYS B C 1
ATOM 5047 O O . LYS B 1 265 ? 61.055 13.958 94.162 1.00 15.33 264 LYS B O 1
ATOM 5053 N N . ILE B 1 266 ? 61.802 15.930 94.897 1.00 12.39 265 ILE B N 1
ATOM 5054 C CA . ILE B 1 266 ? 60.528 16.634 94.703 1.00 12.68 265 ILE B CA 1
ATOM 5055 C C . ILE B 1 266 ? 60.180 16.559 93.212 1.00 15.47 265 ILE B C 1
ATOM 5056 O O . ILE B 1 266 ? 59.062 16.220 92.828 1.00 14.83 265 ILE B O 1
ATOM 5061 N N . ARG B 1 267 ? 61.159 16.837 92.380 1.00 14.59 266 ARG B N 1
ATOM 5062 C CA . ARG B 1 267 ? 60.942 16.821 90.928 1.00 15.23 266 ARG B CA 1
ATOM 5063 C C . ARG B 1 267 ? 60.533 15.446 90.421 1.00 17.15 266 ARG B C 1
ATOM 5064 O O . ARG B 1 267 ? 59.744 15.331 89.474 1.00 17.67 266 ARG B O 1
ATOM 5072 N N . LYS B 1 268 ? 61.042 14.410 91.077 1.00 17.56 267 LYS B N 1
ATOM 5073 C CA . LYS B 1 268 ? 60.643 13.018 90.744 1.00 18.42 267 LYS B CA 1
ATOM 5074 C C . LYS B 1 268 ? 59.263 12.602 91.263 1.00 16.49 267 LYS B C 1
ATOM 5075 O O . LYS B 1 268 ? 58.670 11.631 90.750 1.00 19.82 267 LYS B O 1
ATOM 5081 N N . THR B 1 269 ? 58.756 13.335 92.237 1.00 17.42 268 THR B N 1
ATOM 5082 C CA . THR B 1 269 ? 57.539 13.016 92.961 1.00 16.36 268 THR B CA 1
ATOM 5083 C C . THR B 1 269 ? 56.312 13.710 92.379 1.00 18.82 268 THR B C 1
ATOM 5084 O O . THR B 1 269 ? 55.207 13.147 92.409 1.00 18.67 268 THR B O 1
ATOM 5088 N N . VAL B 1 270 ? 56.491 14.930 91.864 1.00 16.86 269 VAL B N 1
ATOM 5089 C CA . VAL B 1 270 ? 55.379 15.700 91.334 1.00 14.65 269 VAL B CA 1
ATOM 5090 C C . VAL B 1 270 ? 55.410 15.694 89.793 1.00 14.83 269 VAL B C 1
ATOM 5091 O O . VAL B 1 270 ? 56.475 15.516 89.174 1.00 18.67 269 VAL B O 1
ATOM 5095 N N . SER B 1 271 ? 54.230 15.828 89.196 1.00 16.68 270 SER B N 1
ATOM 5096 C CA . SER B 1 271 ? 54.075 15.908 87.758 1.00 18.14 270 SER B CA 1
ATOM 5097 C C . SER B 1 271 ? 54.317 17.295 87.159 1.00 19.29 270 SER B C 1
ATOM 5098 O O . SER B 1 271 ? 54.735 17.398 85.998 1.00 22.26 270 SER B O 1
ATOM 5101 N N . GLY B 1 272 ? 53.990 18.340 87.900 1.00 17.17 271 GLY B N 1
ATOM 5102 C CA . GLY B 1 272 ? 54.255 19.688 87.452 1.00 18.58 271 GLY B CA 1
ATOM 5103 C C . GLY B 1 272 ? 55.728 20.048 87.454 1.00 19.14 271 GLY B C 1
ATOM 5104 O O . GLY B 1 272 ? 56.576 19.274 87.856 1.00 20.25 271 GLY B O 1
ATOM 5105 N N . THR B 1 273 ? 56.030 21.227 86.950 1.00 16.23 272 THR B N 1
ATOM 5106 C CA . THR B 1 273 ? 57.416 21.646 86.858 1.00 14.73 272 THR B CA 1
ATOM 5107 C C . THR B 1 273 ? 57.708 22.444 88.126 1.00 15.94 272 THR B C 1
ATOM 5108 O O . THR B 1 273 ? 56.875 23.200 88.613 1.00 17.08 272 THR B O 1
ATOM 5112 N N . VAL B 1 274 ? 58.942 22.266 88.609 1.00 16.02 273 VAL B N 1
ATOM 5113 C CA . VAL B 1 274 ? 59.391 22.873 89.864 1.00 16.80 273 VAL B CA 1
ATOM 5114 C C . VAL B 1 274 ? 60.506 23.860 89.547 1.00 18.11 273 VAL B C 1
ATOM 5115 O O . VAL B 1 274 ? 61.535 23.483 88.955 1.00 22.11 273 VAL B O 1
ATOM 5119 N N . SER B 1 275 ? 60.285 25.112 89.912 1.00 17.34 274 SER B N 1
ATOM 5120 C CA A SER B 1 275 ? 61.341 26.107 89.818 0.50 16.68 274 SER B CA 1
ATOM 5121 C CA B SER B 1 275 ? 61.263 26.192 89.812 0.50 16.08 274 SER B CA 1
ATOM 5122 C C . SER B 1 275 ? 61.721 26.548 91.208 1.00 13.89 274 SER B C 1
ATOM 5123 O O . SER B 1 275 ? 60.918 26.617 92.117 1.00 16.35 274 SER B O 1
ATOM 5128 N N . ILE B 1 276 ? 63.018 26.781 91.372 1.00 13.76 275 ILE B N 1
ATOM 5129 C CA . ILE B 1 276 ? 63.539 27.237 92.633 1.00 14.77 275 ILE B CA 1
ATOM 5130 C C . ILE B 1 276 ? 63.632 28.753 92.648 1.00 16.42 275 ILE B C 1
ATOM 5131 O O . ILE B 1 276 ? 64.389 29.369 91.838 1.00 17.30 275 ILE B O 1
ATOM 5136 N N . VAL B 1 277 ? 62.913 29.360 93.592 1.00 15.71 276 VAL B N 1
ATOM 5137 C CA . VAL B 1 277 ? 62.855 30.830 93.705 1.00 15.29 276 VAL B CA 1
ATOM 5138 C C . VAL B 1 277 ? 64.088 31.322 94.471 1.00 16.43 276 VAL B C 1
ATOM 5139 O O . VAL B 1 277 ? 64.741 32.233 94.029 1.00 17.92 276 VAL B O 1
ATOM 5143 N N . ARG B 1 278 ? 64.407 30.689 95.599 1.00 15.20 277 ARG B N 1
ATOM 5144 C CA . ARG B 1 278 ? 65.564 31.074 96.403 1.00 15.71 277 ARG B CA 1
ATOM 5145 C C . ARG B 1 278 ? 65.882 29.957 97.375 1.00 14.40 277 ARG B C 1
ATOM 5146 O O . ARG B 1 278 ? 65.024 29.098 97.670 1.00 14.41 277 ARG B O 1
ATOM 5154 N N . THR B 1 279 ? 67.127 29.957 97.822 1.00 13.81 278 THR B N 1
ATOM 5155 C CA . THR B 1 279 ? 67.539 29.107 98.947 1.00 14.04 278 THR B CA 1
ATOM 5156 C C . THR B 1 279 ? 68.154 29.999 100.049 1.00 15.28 278 THR B C 1
ATOM 5157 O O . THR B 1 279 ? 68.776 31.048 99.778 1.00 14.54 278 THR B O 1
ATOM 5161 N N . VAL B 1 280 ? 67.962 29.566 101.280 1.00 13.43 279 VAL B N 1
ATOM 5162 C CA . VAL B 1 280 ? 68.684 30.123 102.449 1.00 13.64 279 VAL B CA 1
ATOM 5163 C C . VAL B 1 280 ? 69.335 28.946 103.154 1.00 11.75 279 VAL B C 1
ATOM 5164 O O . VAL B 1 280 ? 68.665 27.994 103.513 1.00 12.63 279 VAL B O 1
ATOM 5168 N N . PRO B 1 281 ? 70.663 28.985 103.370 1.00 10.18 280 PRO B N 1
ATOM 5169 C CA . PRO B 1 281 ? 71.324 27.827 104.006 1.00 10.98 280 PRO B CA 1
ATOM 5170 C C . PRO B 1 281 ? 70.957 27.650 105.444 1.00 9.31 280 PRO B C 1
ATOM 5171 O O . PRO B 1 281 ? 70.723 28.612 106.138 1.00 10.54 280 PRO B O 1
ATOM 5175 N N . VAL B 1 282 ? 70.952 26.413 105.923 1.00 8.39 281 VAL B N 1
ATOM 5176 C CA . VAL B 1 282 ? 70.939 26.197 107.357 1.00 9.32 281 VAL B CA 1
ATOM 5177 C C . VAL B 1 282 ? 72.067 26.981 108.022 1.00 13.08 281 VAL B C 1
ATOM 5178 O O . VAL B 1 282 ? 73.194 27.047 107.495 1.00 13.51 281 VAL B O 1
ATOM 5182 N N . PHE B 1 283 ? 71.781 27.578 109.162 1.00 11.73 282 PHE B N 1
ATOM 5183 C CA . PHE B 1 283 ? 72.831 28.237 109.954 1.00 12.93 282 PHE B CA 1
ATOM 5184 C C . PHE B 1 283 ? 73.444 27.183 110.853 1.00 11.56 282 PHE B C 1
ATOM 5185 O O . PHE B 1 283 ? 72.734 26.517 111.616 1.00 12.93 282 PHE B O 1
ATOM 5193 N N . LEU B 1 284 ? 74.772 27.045 110.797 1.00 12.59 283 LEU B N 1
ATOM 5194 C CA . LEU B 1 284 ? 75.498 26.202 111.739 1.00 16.80 283 LEU B CA 1
ATOM 5195 C C . LEU B 1 284 ? 76.650 27.064 112.281 1.00 16.04 283 LEU B C 1
ATOM 5196 O O . LEU B 1 284 ? 77.572 27.381 111.524 1.00 17.61 283 LEU B O 1
ATOM 5201 N N . ALA B 1 285 ? 76.589 27.439 113.559 1.00 13.89 284 ALA B N 1
ATOM 5202 C CA . ALA B 1 285 ? 77.616 28.270 114.163 1.00 13.97 284 ALA B CA 1
ATOM 5203 C C . ALA B 1 285 ? 78.949 27.520 114.126 1.00 15.61 284 ALA B C 1
ATOM 5204 O O . ALA B 1 285 ? 79.004 26.335 114.446 1.00 16.56 284 ALA B O 1
ATOM 5206 N N . ALA B 1 286 ? 80.016 28.227 113.758 1.00 17.94 285 ALA B N 1
ATOM 5207 C CA . ALA B 1 286 ? 81.390 27.713 113.867 1.00 20.26 285 ALA B CA 1
ATOM 5208 C C . ALA B 1 286 ? 81.828 27.554 115.338 1.00 22.21 285 ALA B C 1
ATOM 5209 O O . ALA B 1 286 ? 81.480 28.330 116.172 1.00 19.67 285 ALA B O 1
ATOM 5211 N N . ASP B 1 287 ? 82.564 26.497 115.635 1.00 22.56 286 ASP B N 1
ATOM 5212 C CA . ASP B 1 287 ? 83.216 26.313 116.941 1.00 22.65 286 ASP B CA 1
ATOM 5213 C C . ASP B 1 287 ? 84.047 27.525 117.222 1.00 20.36 286 ASP B C 1
ATOM 5214 O O . ASP B 1 287 ? 84.709 28.055 116.339 1.00 20.88 286 ASP B O 1
ATOM 5219 N N . SER B 1 288 ? 83.984 28.015 118.464 1.00 19.69 287 SER B N 1
ATOM 5220 C CA . SER B 1 288 ? 84.661 29.252 118.802 1.00 18.76 287 SER B CA 1
ATOM 5221 C C . SER B 1 288 ? 84.894 29.340 120.301 1.00 18.68 287 SER B C 1
ATOM 5222 O O . SER B 1 288 ? 83.988 29.108 121.068 1.00 16.39 287 SER B O 1
ATOM 5225 N N . PRO B 1 289 ? 86.103 29.744 120.708 1.00 19.40 288 PRO B N 1
ATOM 5226 C CA . PRO B 1 289 ? 86.342 29.984 122.140 1.00 17.37 288 PRO B CA 1
ATOM 5227 C C . PRO B 1 289 ? 85.458 31.133 122.654 1.00 15.39 288 PRO B C 1
ATOM 5228 O O . PRO B 1 289 ? 85.266 31.247 123.853 1.00 16.49 288 PRO B O 1
ATOM 5232 N N . TYR B 1 290 ? 85.007 32.026 121.768 1.00 15.76 289 TYR B N 1
ATOM 5233 C CA . TYR B 1 290 ? 84.106 33.110 122.179 1.00 13.54 289 TYR B CA 1
ATOM 5234 C C . TYR B 1 290 ? 82.762 32.553 122.562 1.00 15.71 289 TYR B C 1
ATOM 5235 O O . TYR B 1 290 ? 82.168 32.988 123.530 1.00 14.34 289 TYR B O 1
ATOM 5244 N N . THR B 1 291 ? 82.289 31.545 121.829 1.00 13.81 290 THR B N 1
ATOM 5245 C CA . THR B 1 291 ? 81.041 30.875 122.206 1.00 13.66 290 THR B CA 1
ATOM 5246 C C . THR B 1 291 ? 81.199 30.156 123.533 1.00 15.51 290 THR B C 1
ATOM 5247 O O . THR B 1 291 ? 80.350 30.276 124.403 1.00 14.45 290 THR B O 1
ATOM 5251 N N . GLU B 1 292 ? 82.319 29.474 123.721 1.00 14.14 291 GLU B N 1
ATOM 5252 C CA . GLU B 1 292 ? 82.492 28.740 124.970 1.00 13.87 291 GLU B CA 1
ATOM 5253 C C . GLU B 1 292 ? 82.500 29.741 126.124 1.00 14.59 291 GLU B C 1
ATOM 5254 O O . GLU B 1 292 ? 81.915 29.455 127.182 1.00 15.18 291 GLU B O 1
ATOM 5260 N N . ARG B 1 293 ? 83.146 30.886 125.915 1.00 14.99 292 ARG B N 1
ATOM 5261 C CA . ARG B 1 293 ? 83.218 31.929 126.952 1.00 14.63 292 ARG B CA 1
ATOM 5262 C C . ARG B 1 293 ? 81.823 32.547 127.232 1.00 14.38 292 ARG B C 1
ATOM 5263 O O . ARG B 1 293 ? 81.407 32.718 128.389 1.00 13.72 292 ARG B O 1
ATOM 5271 N N . LEU B 1 294 ? 81.088 32.855 126.184 1.00 14.01 293 LEU B N 1
ATOM 5272 C CA . LEU B 1 294 ? 79.689 33.307 126.341 1.00 14.26 293 LEU B CA 1
ATOM 5273 C C . LEU B 1 294 ? 78.834 32.313 127.149 1.00 15.24 293 LEU B C 1
ATOM 5274 O O . LEU B 1 294 ? 78.047 32.722 128.002 1.00 15.58 293 LEU B O 1
ATOM 5279 N N . LEU B 1 295 ? 78.922 31.020 126.841 1.00 13.38 294 LEU B N 1
ATOM 5280 C CA . LEU B 1 295 ? 78.167 30.024 127.594 1.00 14.93 294 LEU B CA 1
ATOM 5281 C C . LEU B 1 295 ? 78.581 30.021 129.068 1.00 14.76 294 LEU B C 1
ATOM 5282 O O . LEU B 1 295 ? 77.722 29.916 129.943 1.00 15.96 294 LEU B O 1
ATOM 5287 N N . ALA B 1 296 ? 79.889 30.135 129.333 1.00 14.49 295 ALA B N 1
ATOM 5288 C CA . ALA B 1 296 ? 80.439 30.151 130.716 1.00 14.69 295 ALA B CA 1
ATOM 5289 C C . ALA B 1 296 ? 79.945 31.373 131.462 1.00 16.84 295 ALA B C 1
ATOM 5290 O O . ALA B 1 296 ? 79.646 31.334 132.653 1.00 17.90 295 ALA B O 1
ATOM 5292 N N . LEU B 1 297 ? 79.883 32.483 130.761 1.00 13.42 296 LEU B N 1
ATOM 5293 C CA . LEU B 1 297 ? 79.510 33.758 131.393 1.00 11.17 296 LEU B CA 1
ATOM 5294 C C . LEU B 1 297 ? 78.011 33.849 131.678 1.00 14.64 296 LEU B C 1
ATOM 5295 O O . LEU B 1 297 ? 77.557 34.522 132.619 1.00 15.48 296 LEU B O 1
ATOM 5300 N N . SER B 1 298 ? 77.242 33.237 130.807 1.00 12.19 297 SER B N 1
ATOM 5301 C CA . SER B 1 298 ? 75.776 33.378 130.840 1.00 15.68 297 SER B CA 1
ATOM 5302 C C . SER B 1 298 ? 75.068 32.223 131.548 1.00 16.31 297 SER B C 1
ATOM 5303 O O . SER B 1 298 ? 73.945 32.392 132.032 1.00 18.80 297 SER B O 1
ATOM 5306 N N . GLY B 1 299 ? 75.667 31.049 131.519 1.00 15.15 298 GLY B N 1
ATOM 5307 C CA . GLY B 1 299 ? 75.048 29.812 131.973 1.00 17.06 298 GLY B CA 1
ATOM 5308 C C . GLY B 1 299 ? 74.059 29.209 130.963 1.00 16.13 298 GLY B C 1
ATOM 5309 O O . GLY B 1 299 ? 73.439 28.191 131.244 1.00 19.79 298 GLY B O 1
ATOM 5310 N N . ALA B 1 300 ? 73.912 29.840 129.801 1.00 15.35 299 ALA B N 1
ATOM 5311 C CA . ALA B 1 300 ? 73.095 29.281 128.690 1.00 15.12 299 ALA B CA 1
ATOM 5312 C C . ALA B 1 300 ? 73.715 27.974 128.149 1.00 15.82 299 ALA B C 1
ATOM 5313 O O . ALA B 1 300 ? 74.921 27.658 128.359 1.00 15.75 299 ALA B O 1
ATOM 5315 N N . THR B 1 301 ? 72.894 27.208 127.428 1.00 15.05 300 THR B N 1
ATOM 5316 C CA . THR B 1 301 ? 73.358 26.072 126.652 1.00 14.26 300 THR B CA 1
ATOM 5317 C C . THR B 1 301 ? 73.018 26.302 125.198 1.00 13.73 300 THR B C 1
ATOM 5318 O O . THR B 1 301 ? 72.144 27.121 124.861 1.00 15.73 300 THR B O 1
ATOM 5322 N N . ALA B 1 302 ? 73.697 25.552 124.330 1.00 15.68 301 ALA B N 1
ATOM 5323 C CA . ALA B 1 302 ? 73.466 25.653 122.869 1.00 14.70 301 ALA B CA 1
ATOM 5324 C C . ALA B 1 302 ? 72.120 25.036 122.528 1.00 16.92 301 ALA B C 1
ATOM 5325 O O . ALA B 1 302 ? 71.767 23.949 123.010 1.00 15.34 301 ALA B O 1
ATOM 5327 N N . GLY B 1 303 ? 71.414 25.699 121.622 1.00 15.68 302 GLY B N 1
ATOM 5328 C CA . GLY B 1 303 ? 70.105 25.225 121.154 1.00 14.32 302 GLY B CA 1
ATOM 5329 C C . GLY B 1 303 ? 69.909 25.519 119.666 1.00 13.45 302 GLY B C 1
ATOM 5330 O O . GLY B 1 303 ? 70.798 26.041 118.974 1.00 14.40 302 GLY B O 1
ATOM 5331 N N . LYS B 1 304 ? 68.718 25.171 119.216 1.00 15.10 303 LYS B N 1
ATOM 5332 C CA . LYS B 1 304 ? 68.352 25.252 117.794 1.00 15.36 303 LYS B CA 1
ATOM 5333 C C . LYS B 1 304 ? 67.015 25.964 117.645 1.00 17.56 303 LYS B C 1
ATOM 5334 O O . LYS B 1 304 ? 66.213 25.988 118.576 1.00 18.92 303 LYS B O 1
ATOM 5340 N N . ALA B 1 305 ? 66.817 26.632 116.500 1.00 14.46 304 ALA B N 1
ATOM 5341 C CA . ALA B 1 305 ? 65.631 27.428 116.215 1.00 15.86 304 ALA B CA 1
ATOM 5342 C C . ALA B 1 305 ? 65.080 27.115 114.825 1.00 15.09 304 ALA B C 1
ATOM 5343 O O . ALA B 1 305 ? 65.834 26.821 113.874 1.00 14.89 304 ALA B O 1
ATOM 5345 N N . HIS B 1 306 ? 63.744 27.220 114.698 1.00 12.11 305 HIS B N 1
ATOM 5346 C CA . HIS B 1 306 ? 63.081 26.960 113.464 1.00 10.74 305 HIS B CA 1
ATOM 5347 C C . HIS B 1 306 ? 63.299 28.014 112.396 1.00 10.86 305 HIS B C 1
ATOM 5348 O O . HIS B 1 306 ? 63.325 27.675 111.217 1.00 13.59 305 HIS B O 1
ATOM 5355 N N . GLY B 1 307 ? 63.308 29.271 112.816 1.00 15.43 306 GLY B N 1
ATOM 5356 C CA . GLY B 1 307 ? 63.428 30.416 111.896 1.00 16.11 306 GLY B CA 1
ATOM 5357 C C . GLY B 1 307 ? 64.863 30.804 111.553 1.00 17.22 306 GLY B C 1
ATOM 5358 O O . GLY B 1 307 ? 65.757 30.723 112.367 1.00 20.83 306 GLY B O 1
ATOM 5359 N N . ALA B 1 308 ? 65.050 31.228 110.313 1.00 17.78 307 ALA B N 1
ATOM 5360 C CA . ALA B 1 308 ? 66.310 31.789 109.849 1.00 15.30 307 ALA B CA 1
ATOM 5361 C C . ALA B 1 308 ? 66.421 33.259 110.271 1.00 21.72 307 ALA B C 1
ATOM 5362 O O . ALA B 1 308 ? 65.440 33.945 110.562 1.00 24.43 307 ALA B O 1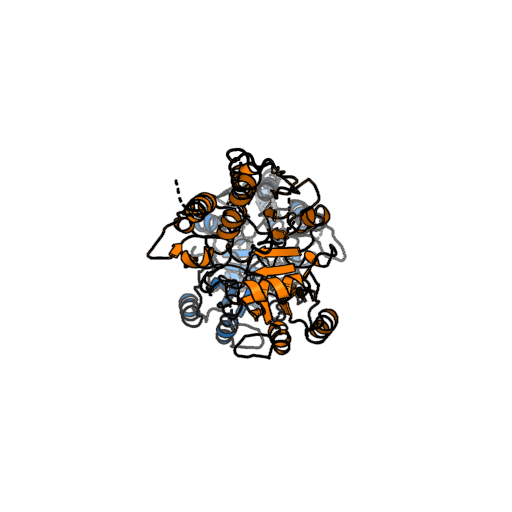
ATOM 5364 N N . SER B 1 309 ? 67.637 33.762 110.258 1.00 20.03 308 SER B N 1
ATOM 5365 C CA . SER B 1 309 ? 67.891 35.114 110.687 1.00 20.42 308 SER B CA 1
ATOM 5366 C C . SER B 1 309 ? 69.006 35.703 109.846 1.00 17.91 308 SER B C 1
ATOM 5367 O O . SER B 1 309 ? 69.423 35.124 108.860 1.00 19.59 308 SER B O 1
ATOM 5370 N N . ASP B 1 310 ? 69.489 36.878 110.234 1.00 17.18 309 ASP B N 1
ATOM 5371 C CA . ASP B 1 310 ? 70.601 37.485 109.520 1.00 16.18 309 ASP B CA 1
ATOM 5372 C C . ASP B 1 310 ? 71.919 36.761 109.824 1.00 14.95 309 ASP B C 1
ATOM 5373 O O . ASP B 1 310 ? 72.942 37.043 109.189 1.00 14.99 309 ASP B O 1
ATOM 5378 N N . ALA B 1 311 ? 71.881 35.803 110.751 1.00 16.55 310 ALA B N 1
ATOM 5379 C CA . ALA B 1 311 ? 73.044 34.973 111.049 1.00 17.53 310 ALA B CA 1
ATOM 5380 C C . ALA B 1 311 ? 73.486 34.179 109.791 1.00 16.59 310 ALA B C 1
ATOM 5381 O O . ALA B 1 311 ? 74.650 33.813 109.679 1.00 16.47 310 ALA B O 1
ATOM 5383 N N . ARG B 1 312 ? 72.580 34.025 108.845 1.00 18.14 311 ARG B N 1
ATOM 5384 C CA A ARG B 1 312 ? 72.870 33.361 107.566 0.50 20.00 311 ARG B CA 1
ATOM 5385 C CA B ARG B 1 312 ? 72.929 33.313 107.615 0.50 20.56 311 ARG B CA 1
ATOM 5386 C C . ARG B 1 312 ? 73.979 34.066 106.775 1.00 20.64 311 ARG B C 1
ATOM 5387 O O . ARG B 1 312 ? 74.546 33.488 105.874 1.00 21.28 311 ARG B O 1
ATOM 5402 N N . TYR B 1 313 ? 74.234 35.359 107.072 1.00 16.49 312 TYR B N 1
ATOM 5403 C CA . TYR B 1 313 ? 75.274 36.103 106.354 1.00 17.01 312 TYR B CA 1
ATOM 5404 C C . TYR B 1 313 ? 76.671 36.048 106.992 1.00 17.02 312 TYR B C 1
ATOM 5405 O O . TYR B 1 313 ? 77.643 36.606 106.449 1.00 16.76 312 TYR B O 1
ATOM 5414 N N . LEU B 1 314 ? 76.795 35.411 108.149 1.00 17.45 313 LEU B N 1
ATOM 5415 C CA . LEU B 1 314 ? 78.091 35.389 108.851 1.00 17.36 313 LEU B CA 1
ATOM 5416 C C . LEU B 1 314 ? 79.116 34.591 108.054 1.00 17.48 313 LEU B C 1
ATOM 5417 O O . LEU B 1 314 ? 80.190 35.078 107.750 1.00 15.90 313 LEU B O 1
ATOM 5422 N N . GLY B 1 315 ? 78.764 33.353 107.725 1.00 20.39 314 GLY B N 1
ATOM 5423 C CA . GLY B 1 315 ? 79.658 32.483 106.951 1.00 19.68 314 GLY B CA 1
ATOM 5424 C C . GLY B 1 315 ? 80.163 33.014 105.620 1.00 17.38 314 GLY B C 1
ATOM 5425 O O . GLY B 1 315 ? 81.357 32.906 105.330 1.00 16.52 314 GLY B O 1
ATOM 5426 N N . GLU B 1 316 ? 79.319 33.654 104.830 1.00 19.67 315 GLU B N 1
ATOM 5427 C CA . GLU B 1 316 ? 79.805 34.194 103.559 1.00 20.80 315 GLU B CA 1
ATOM 5428 C C . GLU B 1 316 ? 80.774 35.307 103.725 1.00 18.81 315 GLU B C 1
ATOM 5429 O O . GLU B 1 316 ? 81.438 35.676 102.786 1.00 19.04 315 GLU B O 1
ATOM 5435 N N . ASN B 1 317 ? 80.823 35.889 104.928 1.00 15.26 316 ASN B N 1
ATOM 5436 C CA . ASN B 1 317 ? 81.760 36.935 105.228 1.00 16.93 316 ASN B CA 1
ATOM 5437 C C . ASN B 1 317 ? 82.921 36.477 106.099 1.00 19.02 316 ASN B C 1
ATOM 5438 O O . ASN B 1 317 ? 83.670 37.284 106.556 1.00 19.50 316 ASN B O 1
ATOM 5443 N N . GLY B 1 318 ? 83.036 35.181 106.314 1.00 17.31 317 GLY B N 1
ATOM 5444 C CA . GLY B 1 318 ? 84.102 34.622 107.155 1.00 19.96 317 GLY B CA 1
ATOM 5445 C C . GLY B 1 318 ? 84.005 35.070 108.624 1.00 18.35 317 GLY B C 1
ATOM 5446 O O . GLY B 1 318 ? 85.007 35.126 109.321 1.00 21.05 317 GLY B O 1
ATOM 5447 N N . LEU B 1 319 ? 82.804 35.394 109.079 1.00 14.45 318 LEU B N 1
ATOM 5448 C CA . LEU B 1 319 ? 82.615 35.816 110.455 1.00 14.65 318 LEU B CA 1
ATOM 5449 C C . LEU B 1 319 ? 82.089 34.651 111.278 1.00 16.88 318 LEU B C 1
ATOM 5450 O O . LEU B 1 319 ? 81.417 33.749 110.766 1.00 19.36 318 LEU B O 1
ATOM 5455 N N . THR B 1 320 ? 82.410 34.697 112.563 1.00 16.15 319 THR B N 1
ATOM 5456 C CA A THR B 1 320 ? 81.928 33.710 113.520 0.50 15.42 319 THR B CA 1
ATOM 5457 C CA B THR B 1 320 ? 82.004 33.721 113.569 0.50 15.40 319 THR B CA 1
ATOM 5458 C C . THR B 1 320 ? 80.935 34.369 114.454 1.00 15.89 319 THR B C 1
ATOM 5459 O O . THR B 1 320 ? 81.073 35.553 114.827 1.00 15.30 319 THR B O 1
ATOM 5466 N N . GLY B 1 321 ? 79.901 33.632 114.825 1.00 17.21 320 GLY B N 1
ATOM 5467 C CA . GLY B 1 321 ? 78.924 34.177 115.727 1.00 15.77 320 GLY B CA 1
ATOM 5468 C C . GLY B 1 321 ? 77.781 33.233 116.015 1.00 14.20 320 GLY B C 1
ATOM 5469 O O . GLY B 1 321 ? 77.754 32.094 115.536 1.00 15.32 320 GLY B O 1
ATOM 5470 N N . VAL B 1 322 ? 76.842 33.719 116.810 1.00 14.76 321 VAL B N 1
ATOM 5471 C CA . VAL B 1 322 ? 75.699 32.959 117.280 1.00 13.98 321 VAL B CA 1
ATOM 5472 C C . VAL B 1 322 ? 74.485 33.836 117.286 1.00 12.52 321 VAL B C 1
ATOM 5473 O O . VAL B 1 322 ? 74.593 35.058 117.123 1.00 14.67 321 VAL B O 1
ATOM 5477 N N . VAL B 1 323 ? 73.340 33.222 117.557 1.00 12.48 322 VAL B N 1
ATOM 5478 C CA . VAL B 1 323 ? 72.087 33.917 117.757 1.00 13.09 322 VAL B CA 1
ATOM 5479 C C . VAL B 1 323 ? 71.751 33.880 119.233 1.00 12.16 322 VAL B C 1
ATOM 5480 O O . VAL B 1 323 ? 71.909 32.832 119.860 1.00 14.38 322 VAL B O 1
ATOM 5484 N N . TRP B 1 324 ? 71.269 34.997 119.820 1.00 11.78 323 TRP B N 1
ATOM 5485 C CA . TRP B 1 324 ? 70.893 34.969 121.221 1.00 13.55 323 TRP B CA 1
ATOM 5486 C C . TRP B 1 324 ? 69.826 36.044 121.458 1.00 12.84 323 TRP B C 1
ATOM 5487 O O . TRP B 1 324 ? 69.488 36.796 120.534 1.00 13.92 323 TRP B O 1
ATOM 5498 N N . GLY B 1 325 ? 69.271 36.079 122.665 1.00 14.26 324 GLY B N 1
ATOM 5499 C CA . GLY B 1 325 ? 68.222 37.017 122.956 1.00 15.07 324 GLY B CA 1
ATOM 5500 C C . GLY B 1 325 ? 67.610 36.934 124.303 1.00 14.68 324 GLY B C 1
ATOM 5501 O O . GLY B 1 325 ? 67.801 35.959 125.036 1.00 14.85 324 GLY B O 1
ATOM 5502 N N . ALA B 1 326 ? 66.816 37.957 124.622 1.00 16.20 325 ALA B N 1
ATOM 5503 C CA . ALA B 1 326 ? 66.136 38.016 125.907 1.00 14.84 325 ALA B CA 1
ATOM 5504 C C . ALA B 1 326 ? 64.878 37.150 125.879 1.00 15.12 325 ALA B C 1
ATOM 5505 O O . ALA B 1 326 ? 64.575 36.434 124.895 1.00 14.91 325 ALA B O 1
ATOM 5507 N N . GLU B 1 327 ? 64.129 37.201 126.969 1.00 15.24 326 GLU B N 1
ATOM 5508 C CA . GLU B 1 327 ? 62.944 36.370 127.114 1.00 14.73 326 GLU B CA 1
ATOM 5509 C C . GLU B 1 327 ? 61.667 37.033 126.580 1.00 14.59 326 GLU B C 1
ATOM 5510 O O . GLU B 1 327 ? 61.221 38.062 127.077 1.00 16.16 326 GLU B O 1
ATOM 5516 N N . GLY B 1 328 ? 61.108 36.397 125.538 1.00 16.87 327 GLY B N 1
ATOM 5517 C CA . GLY B 1 328 ? 59.866 36.828 124.920 1.00 17.18 327 GLY B CA 1
ATOM 5518 C C . GLY B 1 328 ? 58.757 35.800 125.013 1.00 18.84 327 GLY B C 1
ATOM 5519 O O . GLY B 1 328 ? 57.681 36.016 124.456 1.00 20.76 327 GLY B O 1
ATOM 5520 N N . PHE B 1 329 ? 58.984 34.711 125.759 1.00 19.12 328 PHE B N 1
ATOM 5521 C CA . PHE B 1 329 ? 57.975 33.619 125.977 1.00 20.70 328 PHE B CA 1
ATOM 5522 C C . PHE B 1 329 ? 57.354 33.102 124.677 1.00 22.12 328 PHE B C 1
ATOM 5523 O O . PHE B 1 329 ? 56.157 32.769 124.647 1.00 23.31 328 PHE B O 1
ATOM 5531 N N . ASN B 1 330 ? 58.148 33.074 123.616 1.00 22.91 329 ASN B N 1
ATOM 5532 C CA . ASN B 1 330 ? 57.699 32.626 122.301 1.00 26.80 329 ASN B CA 1
ATOM 5533 C C . ASN B 1 330 ? 56.535 33.445 121.706 1.00 27.83 329 ASN B C 1
ATOM 5534 O O . ASN B 1 330 ? 55.778 32.942 120.887 1.00 30.89 329 ASN B O 1
ATOM 5539 N N . THR B 1 331 ? 56.408 34.717 122.078 1.00 23.87 330 THR B N 1
ATOM 5540 C CA . THR B 1 331 ? 55.279 35.544 121.619 1.00 23.91 330 THR B CA 1
ATOM 5541 C C . THR B 1 331 ? 55.595 36.382 120.367 1.00 25.65 330 THR B C 1
ATOM 5542 O O . THR B 1 331 ? 54.783 37.242 119.960 1.00 22.39 330 THR B O 1
ATOM 5546 N N . LEU B 1 332 ? 56.773 36.162 119.768 1.00 26.12 331 LEU B N 1
ATOM 5547 C CA . LEU B 1 332 ? 57.133 36.887 118.546 1.00 28.40 331 LEU B CA 1
ATOM 5548 C C . LEU B 1 332 ? 56.041 36.654 117.485 1.00 28.19 331 LEU B C 1
ATOM 5549 O O . LEU B 1 332 ? 55.386 35.600 117.460 1.00 25.97 331 LEU B O 1
ATOM 5554 N N . HIS B 1 333 ? 55.853 37.674 116.652 1.00 30.46 332 HIS B N 1
ATOM 5555 C CA . HIS B 1 333 ? 54.983 37.592 115.474 1.00 32.26 332 HIS B CA 1
ATOM 5556 C C . HIS B 1 333 ? 53.513 37.415 115.869 1.00 30.50 332 HIS B C 1
ATOM 5557 O O . HIS B 1 333 ? 52.702 37.000 115.057 1.00 35.33 332 HIS B O 1
ATOM 5564 N N . SER B 1 334 ? 53.160 37.760 117.096 1.00 27.58 333 SER B N 1
ATOM 5565 C CA . SER B 1 334 ? 51.794 37.568 117.597 1.00 24.41 333 SER B CA 1
ATOM 5566 C C . SER B 1 334 ? 51.230 38.834 118.263 1.00 24.52 333 SER B C 1
ATOM 5567 O O . SER B 1 334 ? 51.980 39.750 118.582 1.00 20.66 333 SER B O 1
ATOM 5570 N N . ARG B 1 335 ? 49.914 38.873 118.504 1.00 24.10 334 ARG B N 1
ATOM 5571 C CA . ARG B 1 335 ? 49.298 40.014 119.211 1.00 24.53 334 ARG B CA 1
ATOM 5572 C C . ARG B 1 335 ? 49.784 40.138 120.636 1.00 18.91 334 ARG B C 1
ATOM 5573 O O . ARG B 1 335 ? 49.689 41.198 121.221 1.00 20.71 334 ARG B O 1
ATOM 5581 N N . ASP B 1 336 ? 50.217 39.025 121.206 1.00 20.68 335 ASP B N 1
ATOM 5582 C CA . ASP B 1 336 ? 50.659 38.946 122.588 1.00 19.83 335 ASP B CA 1
ATOM 5583 C C . ASP B 1 336 ? 52.153 39.270 122.734 1.00 16.93 335 ASP B C 1
ATOM 5584 O O . ASP B 1 336 ? 52.699 39.048 123.819 1.00 16.23 335 ASP B O 1
ATOM 5589 N N . GLU B 1 337 ? 52.794 39.797 121.683 1.00 17.11 336 GLU B N 1
ATOM 5590 C CA . GLU B 1 337 ? 54.235 40.013 121.720 1.00 16.15 336 GLU B CA 1
ATOM 5591 C C . GLU B 1 337 ? 54.642 40.826 122.945 1.00 16.27 336 GLU B C 1
ATOM 5592 O O . GLU B 1 337 ? 54.118 41.915 123.180 1.00 15.14 336 GLU B O 1
ATOM 5598 N N . CYS B 1 338 ? 55.562 40.250 123.715 1.00 16.67 337 CYS B N 1
ATOM 5599 C CA . CYS B 1 338 ? 56.072 40.925 124.889 1.00 17.73 337 CYS B CA 1
ATOM 5600 C C . CYS B 1 338 ? 57.502 40.525 125.203 1.00 14.78 337 CYS B C 1
ATOM 5601 O O . CYS B 1 338 ? 57.985 39.527 124.708 1.00 14.82 337 CYS B O 1
ATOM 5604 N N . LEU B 1 339 ? 58.086 41.329 126.097 1.00 15.84 338 LEU B N 1
ATOM 5605 C CA . LEU B 1 339 ? 59.395 41.159 126.626 1.00 15.40 338 LEU B CA 1
ATOM 5606 C C . LEU B 1 339 ? 59.294 41.005 128.141 1.00 14.15 338 LEU B C 1
ATOM 5607 O O . LEU B 1 339 ? 58.654 41.812 128.830 1.00 14.63 338 LEU B O 1
ATOM 5612 N N . HIS B 1 340 ? 59.992 40.017 128.670 1.00 13.02 339 HIS B N 1
ATOM 5613 C CA . HIS B 1 340 ? 60.156 39.906 130.124 1.00 12.55 339 HIS B CA 1
ATOM 5614 C C . HIS B 1 340 ? 61.261 40.881 130.557 1.00 11.82 339 HIS B C 1
ATOM 5615 O O . HIS B 1 340 ? 62.457 40.638 130.330 1.00 13.64 339 HIS B O 1
ATOM 5622 N N . ILE B 1 341 ? 60.879 41.985 131.196 1.00 13.80 340 ILE B N 1
ATOM 5623 C CA . ILE B 1 341 ? 61.825 43.086 131.470 1.00 12.22 340 ILE B CA 1
ATOM 5624 C C . ILE B 1 341 ? 63.068 42.632 132.248 1.00 10.36 340 ILE B C 1
ATOM 5625 O O . ILE B 1 341 ? 64.202 42.992 131.898 1.00 14.01 340 ILE B O 1
ATOM 5630 N N . PRO B 1 342 ? 62.867 41.855 133.350 1.00 14.32 341 PRO B N 1
ATOM 5631 C CA . PRO B 1 342 ? 64.050 41.460 134.135 1.00 14.80 341 PRO B CA 1
ATOM 5632 C C . PRO B 1 342 ? 65.091 40.693 133.323 1.00 14.59 341 PRO B C 1
ATOM 5633 O O . PRO B 1 342 ? 66.290 40.713 133.664 1.00 16.12 341 PRO B O 1
ATOM 5637 N N . SER B 1 343 ? 64.675 40.037 132.241 1.00 16.24 342 SER B N 1
ATOM 5638 C CA . SER B 1 343 ? 65.611 39.257 131.452 1.00 14.59 342 SER B CA 1
ATOM 5639 C C . SER B 1 343 ? 66.662 40.106 130.707 1.00 14.46 342 SER B C 1
ATOM 5640 O O . SER B 1 343 ? 67.669 39.563 130.253 1.00 15.01 342 SER B O 1
ATOM 5643 N N . LEU B 1 344 ? 66.449 41.425 130.583 1.00 14.14 343 LEU B N 1
ATOM 5644 C CA . LEU B 1 344 ? 67.414 42.278 129.975 1.00 13.18 343 LEU B CA 1
ATOM 5645 C C . LEU B 1 344 ? 68.779 42.120 130.664 1.00 12.89 343 LEU B C 1
ATOM 5646 O O . LEU B 1 344 ? 69.803 42.140 129.987 1.00 14.33 343 LEU B O 1
ATOM 5651 N N . GLN B 1 345 ? 68.793 42.049 131.986 1.00 13.68 344 GLN B N 1
ATOM 5652 C CA . GLN B 1 345 ? 70.083 41.975 132.716 1.00 12.84 344 GLN B CA 1
ATOM 5653 C C . GLN B 1 345 ? 70.857 40.693 132.373 1.00 11.94 344 GLN B C 1
ATOM 5654 O O . GLN B 1 345 ? 72.096 40.687 132.304 1.00 14.53 344 GLN B O 1
ATOM 5660 N N . SER B 1 346 ? 70.114 39.609 132.167 1.00 13.75 345 SER B N 1
ATOM 5661 C CA A SER B 1 346 ? 70.687 38.309 131.790 0.50 15.38 345 SER B CA 1
ATOM 5662 C CA B SER B 1 346 ? 70.765 38.346 131.865 0.50 15.07 345 SER B CA 1
ATOM 5663 C C . SER B 1 346 ? 71.499 38.347 130.484 1.00 15.52 345 SER B C 1
ATOM 5664 O O . SER B 1 346 ? 72.405 37.539 130.268 1.00 15.07 345 SER B O 1
ATOM 5669 N N . ILE B 1 347 ? 71.135 39.273 129.592 1.00 14.20 346 ILE B N 1
ATOM 5670 C CA . ILE B 1 347 ? 71.831 39.502 128.299 1.00 14.67 346 ILE B CA 1
ATOM 5671 C C . ILE B 1 347 ? 72.918 40.560 128.492 1.00 13.17 346 ILE B C 1
ATOM 5672 O O . ILE B 1 347 ? 74.086 40.336 128.085 1.00 14.61 346 ILE B O 1
ATOM 5677 N N . TYR B 1 348 ? 72.575 41.685 129.144 1.00 12.88 347 TYR B N 1
ATOM 5678 C CA . TYR B 1 348 ? 73.529 42.789 129.330 1.00 13.29 347 TYR B CA 1
ATOM 5679 C C . TYR B 1 348 ? 74.806 42.320 130.034 1.00 12.09 347 TYR B C 1
ATOM 5680 O O . TYR B 1 348 ? 75.953 42.577 129.570 1.00 13.45 347 TYR B O 1
ATOM 5689 N N . ASP B 1 349 ? 74.634 41.652 131.169 1.00 13.36 348 ASP B N 1
ATOM 5690 C CA . ASP B 1 349 ? 75.793 41.299 131.998 1.00 14.26 348 ASP B CA 1
ATOM 5691 C C . ASP B 1 349 ? 76.858 40.485 131.250 1.00 13.45 348 ASP B C 1
ATOM 5692 O O . ASP B 1 349 ? 78.030 40.899 131.197 1.00 14.91 348 ASP B O 1
ATOM 5697 N N . PRO B 1 350 ? 76.476 39.314 130.640 1.00 13.79 349 PRO B N 1
ATOM 5698 C CA . PRO B 1 350 ? 77.525 38.524 129.953 1.00 15.10 349 PRO B CA 1
ATOM 5699 C C . PRO B 1 350 ? 78.104 39.185 128.711 1.00 12.72 349 PRO B C 1
ATOM 5700 O O . PRO B 1 350 ? 79.327 39.103 128.503 1.00 13.32 349 PRO B O 1
ATOM 5704 N N . LEU B 1 351 ? 77.289 39.893 127.948 1.00 15.66 350 LEU B N 1
ATOM 5705 C CA . LEU B 1 351 ? 77.791 40.570 126.752 1.00 13.45 350 LEU B CA 1
ATOM 5706 C C . LEU B 1 351 ? 78.760 41.687 127.109 1.00 13.67 350 LEU B C 1
ATOM 5707 O O . LEU B 1 351 ? 79.800 41.862 126.466 1.00 15.02 350 LEU B O 1
ATOM 5720 N N . GLN B 1 353 ? 80.611 41.835 129.931 1.00 13.43 352 GLN B N 1
ATOM 5721 C CA . GLN B 1 353 ? 81.849 41.247 130.393 1.00 13.40 352 GLN B CA 1
ATOM 5722 C C . GLN B 1 353 ? 82.743 40.691 129.229 1.00 14.25 352 GLN B C 1
ATOM 5723 O O . GLN B 1 353 ? 83.982 40.871 129.221 1.00 14.86 352 GLN B O 1
ATOM 5729 N N . LEU B 1 354 ? 82.091 39.997 128.300 1.00 14.55 353 LEU B N 1
ATOM 5730 C CA . LEU B 1 354 ? 82.734 39.539 127.082 1.00 16.23 353 LEU B CA 1
ATOM 5731 C C . LEU B 1 354 ? 83.410 40.731 126.351 1.00 13.79 353 LEU B C 1
ATOM 5732 O O . LEU B 1 354 ? 84.583 40.659 126.053 1.00 14.99 353 LEU B O 1
ATOM 5737 N N . ALA B 1 355 ? 82.671 41.816 126.122 1.00 15.74 354 ALA B N 1
ATOM 5738 C CA . ALA B 1 355 ? 83.217 42.987 125.411 1.00 17.03 354 ALA B CA 1
ATOM 5739 C C . ALA B 1 355 ? 84.432 43.543 126.161 1.00 15.53 354 ALA B C 1
ATOM 5740 O O . ALA B 1 355 ? 85.488 43.755 125.598 1.00 17.89 354 ALA B O 1
ATOM 5742 N N . ARG B 1 356 ? 84.317 43.659 127.481 1.00 14.13 355 ARG B N 1
ATOM 5743 C CA . ARG B 1 356 ? 85.418 44.180 128.276 1.00 16.28 355 ARG B CA 1
ATOM 5744 C C . ARG B 1 356 ? 86.654 43.267 128.222 1.00 13.30 355 ARG B C 1
ATOM 5745 O O . ARG B 1 356 ? 87.806 43.737 128.150 1.00 16.43 355 ARG B O 1
ATOM 5753 N N . GLU B 1 357 ? 86.438 41.938 128.228 1.00 14.59 356 GLU B N 1
ATOM 5754 C CA . GLU B 1 357 ? 87.532 40.997 128.108 1.00 15.85 356 GLU B CA 1
ATOM 5755 C C . GLU B 1 357 ? 88.253 41.087 126.754 1.00 17.28 356 GLU B C 1
ATOM 5756 O O . GLU B 1 357 ? 89.381 40.668 126.605 1.00 20.66 356 GLU B O 1
ATOM 5770 N N . GLU B 1 359 ? 88.636 44.003 125.097 1.00 19.14 358 GLU B N 1
ATOM 5771 C CA . GLU B 1 359 ? 89.352 45.279 125.005 1.00 20.03 358 GLU B CA 1
ATOM 5772 C C . GLU B 1 359 ? 90.865 45.143 125.249 1.00 23.50 358 GLU B C 1
ATOM 5773 O O . GLU B 1 359 ? 91.308 44.236 125.947 1.00 24.69 358 GLU B O 1
ATOM 5779 N N . GLU B 1 360 ? 91.615 46.106 124.711 1.00 29.56 359 GLU B N 1
ATOM 5780 C CA . GLU B 1 360 ? 93.085 46.200 124.845 1.00 33.10 359 GLU B CA 1
ATOM 5781 C C . GLU B 1 360 ? 93.544 47.193 125.904 1.00 37.53 359 GLU B C 1
ATOM 5782 O O . GLU B 1 360 ? 92.920 47.338 126.964 1.00 43.37 359 GLU B O 1
#

Nearest PDB structures (foldseek):
  2rb7-assembly1_B  TM=9.777E-01  e=2.196E-70  Oleidesulfovibrio alaskensis G20
  3ct9-assembly1_B  TM=7.816E-01  e=3.034E-23  Bacteroides thetaiotaomicron VPI-5482
  3ct9-assembly1_A  TM=7.228E-01  e=2.692E-23  Bacteroides thetaiotaomicron VPI-5482
  7lji-assembly1_B-2  TM=7.461E-01  e=1.102E-19  Sphingomonas sp. KT-1
  3io1-assembly1_B-2  TM=6.087E-01  e=4.013E-14  Klebsiella pneumoniae subsp. pneumoniae MGH 78578

InterPro domains:
  IPR001261 ArgE/DapE/ACY1/CPG2/YscS, conserved site [PS00758] (67-76)
  IPR002933 Peptidase M20 [PF01546] (68-348)
  IPR011650 Peptidase M20, dimerisation domain [PF07687] (172-269)
  IPR036264 Bacterial exopeptidase dimerisation domain [SSF55031] (176-273)
  IPR050072 Peptidase M20A family, bacterial cell wall biosynthesis [PTHR43808] (5-358)

Organism: Oleidesulfovibrio alaskensis (strain ATCC BAA-1058 / DSM 17464 / G20) (NCBI:txid207559)

Sequence (692 aa):
GSSSQHIVELTSDLIRFPSHSRPEQISRCAGFIDWCAQNGIHAEERDHDDGIPSVVLPEKGRAGLLLAHIDVVDAEDDLFVPRRVENDRRLYGRGANDDKYAVALLGLVFRRDRLNALKAAGRSQKDALLGLLITGDEEIGGNGAAKALPLIRADYVVALDGGNPQQVITKEKGIIDIKLTCTGKAAHGARPWGVNAVDDLLEDYTRLKTLFAEENEEDDHWHRTVNLGRIRRRAGESTNKVPDVVAEGWFNIRVTEHDDPGALIDKKIRKTVSSGTVSSSIVRTVPVFLAADSPYTERLLALSGATAGKKAHGASDARRYLGENGLTGVVWGAEGFNTLHSRDECLHIPSLQSSIYDPLQLAREEEGSSQHHIVELTSDLIRFPSHSRPEEQISRCAGFIDWCAQQNGIHAERDHDDGIPSVVLPEKGRAGLLLAHIDVVDAEDDLFVPRRVENDRLYGRGANDDKYAVALGLVFRDRLNALLKAAGRSQKDALGLLITGDEEIGGNGAAKALPLIRADYVVALDGGNPQQQVITKKEKGIIDIKLTCTGKAAHGARPWGVNAVDLLLEDYTRLKTLFAEENEDDHWHRTVNLGRIRRAGESTNKVPDVAEGWFNIRVTEEHDDPGALIDDKIRKTVSGTVSSIVRTVPVFLAADSPYTERLLALSGATAGKAHGASDARRYLGENGLTTGVVWGAEGFNTLHSRDECLHIPSLQSSIYDPLQLAREEE

Secondary structure (DSSP, 8-state):
----HHHHHHHHHHTS-----HHHHHHHHHH--HHHHTT------BTTB-B---SBTTEEEEE--B-------GGGGS-EEETTEEESTTTTTTHHHHHHHH--HHHHHHHHHTT--TT--EE---BS-GGGT---HHHHGGG-EEEEEEE-SSSBTTEEEEEE-EEEEEEEEEE-B-EETTS---B-HHHH--HHHHHHTTS----TT--S-EEEEEEEEE-S-TTEE-SEEEEEEEEEE-TTS-HHHHHHHHHHH-SSEEEEEEEEPPEEPPP-HHHHHHHHHH--EEEEESS--GGGGTGGGT--EEE-----TT-TTSTT-EEETTHHHHHHTT--TTT---/----HHHHHHHHHHTS-----HHHHHHHHHH--HHHHTT------BTTB-B---SBTTEEEEE--B-------GGGGS-EEETTEEESTTTTTTHHHHHHHH--HHHHHHHHHTT--TT--EE---BS-GGGT---HHHHGGG-EEEEEEEESSSBTTEEEEEE-EEEEEEEEEE-B-EETTS---B-HHHH--HHHHHHTTS----TT--S-EEEEEEEEE-S-TTEE-SEEEEEEEEEE-TTS-HHHHHHHHHHH-SSEEEEEEEEPPEEPPP-HHHHHHHHHH--EEEEESS--GGGGTGGGT--EEEE----TT-TTSTT-EEETTHHHHHHTT--TTT---

B-factor: mean 20.65, std 9.68, range [7.08, 71.71]

Solvent-accessible surface area: 28831 Å² total

Radius of gyration: 35.66 Å; Cα contacts (8 Å, |Δi|>4): 1668; chains: 2; bounding box: 92×52×92 Å